Protein AF-A0A3G5T3I7-F1 (afdb_monomer_lite)

pLDDT: mean 85.07, std 11.43, range [43.66, 98.56]

Secondary structure (DSSP, 8-state):
-HHHHHHHHHHHHHHHHHHHHHHHHHHHHHHH-SS-S-S-----SS-S-SSHHHHHHHHHHHHHHHHSSS---HHHHHHHHHHHGGGTT-HHHHHHHHHHS-HHHHHTHHHHHHHHT-TTHHHHHHHHHHHHHHHHT--TTS-SS--HHHHTHHHHHHHHS--SSHHHHHHHHHTTSSS---HHHHHHHHIIIIIHHHHSTTGGG---B-S--SSSSS-SBHHHHHHHHHHT-HHHHHIIIIIT-SS-HHHHHHHHHTTTTTSTTHHHHHHHHHHHHHHHTTTTSSS---SHHHHHHHHHHHHHHTT-SS--GGGHHHHHHHHHHTHHHHHHHT--SS-TTPPPBSSPPTTPPPPTT---SSB--HHHHHHHHHHHTTSTTTTHHHHHHHHHHHHHHHHHHHHHHHHHHHTT-S---HHHHHHHHHHHHHHHHHHHHHHHHGGG--HHHHHHHHHHHHHHHHHSS--THHHHHHHHHHHTTTS-TTHHHHHHHH-S-HHHHTTSHHHHHHHHHHHHHHHHHHHTT---SSPPPTTTTTS-HHHHHH-HHHHHHHHHHHHHHHHHT-S--TT--SPPHHHHHHHHHHHHHHIIIIIHHHHHTT-----

Foldseek 3Di:
DVVVVVVVVVVVVCVQCVFQVLQVLLLVDLQCFPPRPDPDDDDDPPHPDSHLVRLLVLLLVLLVLVVPPDQQAQVSLVVSCVSQVVCLSRQSSLLSNLLNDDLVVLLCLLVSLLVNPHQCSQVSLLSSLQSNLSNQRDQCPSDPPDGSPVSCVNNLVVLLAADPDLQSLQSSLSSLQRHRHDLVSLLSNLCSSPVVCCLDPCVVVDDQFNPRDPSNPDHRGSLLSSLSSLLVPLSNLLCNQPVPDPDHNLVVLVSLVVQLPPDPRSLSNLLSNLSNLLSVLQLPDVLGDLPLRSVVSLLSVLQSQLLDLEARPSNLQSLLSSLLNQVLQLLQQLDDPPCLPDAWFQDDDPPDDDQFPDDGSTHHHNLSSLSSLLNNLQDCVSNVSNLVSVLVCQVPRLLRQLVVQQVVQVVPDAGPCSNLRSLLSLLQSLLSNLVSNCVNCPPVDPVVVVLVVLLVVLLVLLVDPDDDLSSLSSSQSSLSNQAALCLQVVLPVPDPDQLVSLVDLNNLSVLSNLLSSVVSCVVSPPDAPDDQDPCLSVDRSSCSRVHSVSSVVSSVSSCVRLVNQCPPDPVGSYHGSNVSSVSSSSSSNVSNPPSNVVSVVPHDRDD

Radius of gyration: 30.38 Å; chains: 1; bounding box: 88×56×86 Å

Structure (mmCIF, N/CA/C/O backbone):
data_AF-A0A3G5T3I7-F1
#
_entry.id   AF-A0A3G5T3I7-F1
#
loop_
_atom_site.group_PDB
_atom_site.id
_atom_site.type_symbol
_atom_site.label_atom_id
_atom_site.label_alt_id
_atom_site.label_comp_id
_atom_site.label_asym_id
_atom_site.label_entity_id
_atom_site.label_seq_id
_atom_site.pdbx_PDB_ins_code
_atom_site.Cartn_x
_atom_site.Cartn_y
_atom_site.Cartn_z
_atom_site.occupancy
_atom_site.B_iso_or_equiv
_atom_site.auth_seq_id
_atom_site.auth_comp_id
_atom_site.auth_asym_id
_atom_site.auth_atom_id
_atom_site.pdbx_PDB_model_num
ATOM 1 N N . MET A 1 1 ? 58.768 31.675 -4.236 1.00 59.03 1 MET A N 1
ATOM 2 C CA . MET A 1 1 ? 59.111 30.572 -5.154 1.00 59.03 1 MET A CA 1
ATOM 3 C C . MET A 1 1 ? 58.610 29.264 -4.570 1.00 59.03 1 MET A C 1
ATOM 5 O O . MET A 1 1 ? 57.778 28.665 -5.214 1.00 59.03 1 MET A O 1
ATOM 9 N N . GLU A 1 2 ? 58.970 28.911 -3.334 1.00 64.44 2 GLU A N 1
ATOM 10 C CA . GLU A 1 2 ? 58.430 27.728 -2.625 1.00 64.44 2 GLU A CA 1
ATOM 11 C C . GLU A 1 2 ? 56.888 27.743 -2.515 1.00 64.44 2 GLU A C 1
ATOM 13 O O . GLU A 1 2 ? 56.236 26.866 -3.052 1.00 64.44 2 GLU A O 1
ATOM 18 N N . ALA A 1 3 ? 56.291 28.839 -2.029 1.00 62.75 3 ALA A N 1
ATOM 19 C CA . ALA A 1 3 ? 54.828 28.971 -1.937 1.00 62.75 3 ALA A CA 1
ATOM 20 C C . ALA A 1 3 ? 54.059 29.014 -3.280 1.00 62.75 3 ALA A C 1
ATOM 22 O O . ALA A 1 3 ? 52.840 28.935 -3.261 1.00 62.75 3 ALA A O 1
ATOM 23 N N . MET A 1 4 ? 54.730 29.208 -4.425 1.00 64.94 4 MET A N 1
ATOM 24 C CA . MET A 1 4 ? 54.069 29.087 -5.740 1.00 64.94 4 MET A CA 1
ATOM 25 C C . MET A 1 4 ? 54.100 27.634 -6.213 1.00 64.94 4 MET A C 1
ATOM 27 O O . MET A 1 4 ? 53.075 27.143 -6.654 1.00 64.94 4 MET A O 1
ATOM 31 N N . ASN A 1 5 ? 55.217 26.930 -6.000 1.00 76.44 5 ASN A N 1
ATOM 32 C CA . ASN A 1 5 ? 55.296 25.493 -6.263 1.00 76.44 5 ASN A CA 1
ATOM 33 C C . ASN A 1 5 ? 54.301 24.690 -5.410 1.00 76.44 5 ASN A C 1
ATOM 35 O O . ASN A 1 5 ? 53.727 23.736 -5.913 1.00 76.44 5 ASN A O 1
ATOM 39 N N . ASP A 1 6 ? 54.075 25.077 -4.149 1.00 75.88 6 ASP A N 1
ATOM 40 C CA . ASP A 1 6 ? 53.093 24.400 -3.289 1.00 75.88 6 ASP A CA 1
ATOM 41 C C . ASP A 1 6 ? 51.649 24.611 -3.786 1.00 75.88 6 ASP A C 1
ATOM 43 O O . ASP A 1 6 ? 50.827 23.709 -3.674 1.00 75.88 6 ASP A O 1
ATOM 47 N N . ILE A 1 7 ? 51.334 25.786 -4.351 1.00 77.00 7 ILE A N 1
ATOM 48 C CA . ILE A 1 7 ? 50.014 26.073 -4.942 1.00 77.00 7 ILE A CA 1
ATOM 49 C C . ILE A 1 7 ? 49.835 25.300 -6.249 1.00 77.00 7 ILE A C 1
ATOM 51 O O . ILE A 1 7 ? 48.773 24.722 -6.449 1.00 77.00 7 ILE A O 1
ATOM 55 N N . ASP A 1 8 ? 50.861 25.258 -7.100 1.00 82.19 8 ASP A N 1
ATOM 56 C CA . ASP A 1 8 ? 50.825 24.494 -8.350 1.00 82.19 8 ASP A CA 1
ATOM 57 C C . ASP A 1 8 ? 50.661 22.992 -8.059 1.00 82.19 8 ASP A C 1
ATOM 59 O O . ASP A 1 8 ? 49.841 22.333 -8.683 1.00 82.19 8 ASP A O 1
ATOM 63 N N . GLN A 1 9 ? 51.337 22.468 -7.031 1.00 80.00 9 GLN A N 1
ATOM 64 C CA . GLN A 1 9 ? 51.193 21.073 -6.606 1.00 80.00 9 GLN A CA 1
ATOM 65 C C . GLN A 1 9 ? 49.814 20.770 -5.996 1.00 80.00 9 GLN A C 1
ATOM 67 O O . GLN A 1 9 ? 49.288 19.675 -6.178 1.00 80.00 9 GLN A O 1
ATOM 72 N N . MET A 1 10 ? 49.218 21.718 -5.262 1.00 76.56 10 MET A N 1
ATOM 73 C CA . MET A 1 10 ? 47.838 21.581 -4.781 1.00 76.56 10 MET A CA 1
ATOM 74 C C . MET A 1 10 ? 46.830 21.636 -5.930 1.00 76.56 10 MET A C 1
ATOM 76 O O . MET A 1 10 ? 45.851 20.904 -5.883 1.00 76.56 10 MET A O 1
ATOM 80 N N . ALA A 1 11 ? 47.059 22.480 -6.940 1.00 77.00 11 ALA A N 1
ATOM 81 C CA . ALA A 1 11 ? 46.213 22.553 -8.126 1.00 77.00 11 ALA A CA 1
ATOM 82 C C . ALA A 1 11 ? 46.294 21.256 -8.943 1.00 77.00 11 ALA A C 1
ATOM 84 O O . ALA A 1 11 ? 45.257 20.666 -9.208 1.00 77.00 11 ALA A O 1
ATOM 85 N N . GLU A 1 12 ? 47.505 20.758 -9.217 1.00 83.56 12 GLU A N 1
ATOM 86 C CA . GLU A 1 12 ? 47.719 19.464 -9.885 1.00 83.56 12 GLU A CA 1
ATOM 87 C C . GLU A 1 12 ? 47.051 18.317 -9.114 1.00 83.56 12 GLU A C 1
ATOM 89 O O . GLU A 1 12 ? 46.364 17.496 -9.706 1.00 83.56 12 GLU A O 1
ATOM 94 N N . TRP A 1 13 ? 47.172 18.290 -7.782 1.00 84.62 13 TRP A N 1
ATOM 95 C CA . TRP A 1 13 ? 46.504 17.267 -6.976 1.00 84.62 13 TRP A CA 1
ATOM 96 C C . TRP A 1 13 ? 44.974 17.381 -7.007 1.00 84.62 13 TRP A C 1
ATOM 98 O O . TRP A 1 13 ? 44.294 16.361 -7.027 1.00 84.62 13 TRP A O 1
ATOM 108 N N . VAL A 1 14 ? 44.413 18.596 -6.980 1.00 81.56 14 VAL A N 1
ATOM 109 C CA . VAL A 1 14 ? 42.958 18.784 -7.095 1.00 81.56 14 VAL A CA 1
ATOM 110 C C . VAL A 1 14 ? 42.477 18.316 -8.465 1.00 81.56 14 VAL A C 1
ATOM 112 O O . VAL A 1 14 ? 41.505 17.567 -8.518 1.00 81.56 14 VAL A O 1
ATOM 115 N N . ASP A 1 15 ? 43.173 18.697 -9.535 1.00 79.75 15 ASP A N 1
ATOM 116 C CA . ASP A 1 15 ? 42.844 18.290 -10.902 1.00 79.75 15 ASP A CA 1
ATOM 117 C C . ASP A 1 15 ? 42.917 16.756 -11.056 1.00 79.75 15 ASP A C 1
ATOM 119 O O . ASP A 1 15 ? 42.009 16.157 -11.629 1.00 79.75 15 ASP A O 1
ATOM 123 N N . ASP A 1 16 ? 43.915 16.105 -10.444 1.00 81.69 16 ASP A N 1
ATOM 124 C CA . ASP A 1 16 ? 44.076 14.642 -10.433 1.00 81.69 16 ASP A CA 1
ATOM 125 C C . ASP A 1 16 ? 42.993 13.901 -9.621 1.00 81.69 16 ASP A C 1
ATOM 127 O O . ASP A 1 16 ? 42.828 12.691 -9.768 1.00 81.69 16 ASP A O 1
ATOM 131 N N . GLN A 1 17 ? 42.296 14.566 -8.692 1.00 82.62 17 GLN A N 1
ATOM 132 C CA . GLN A 1 17 ? 41.271 13.931 -7.845 1.00 82.62 17 GLN A CA 1
ATOM 133 C C . GLN A 1 17 ? 39.840 14.275 -8.258 1.00 82.62 17 GLN A C 1
ATOM 135 O O . GLN A 1 17 ? 38.915 13.556 -7.877 1.00 82.62 17 GLN A O 1
ATOM 140 N N . LEU A 1 18 ? 39.643 15.362 -9.005 1.00 83.50 18 LEU A N 1
ATOM 141 C CA . LEU A 1 18 ? 38.320 15.892 -9.319 1.00 83.50 18 LEU A CA 1
ATOM 142 C C . LEU A 1 18 ? 37.478 14.898 -10.129 1.00 83.50 18 LEU A C 1
ATOM 144 O O . LEU A 1 18 ? 36.363 14.600 -9.710 1.00 83.50 18 LEU A O 1
ATOM 148 N N . GLY A 1 19 ? 38.036 14.309 -11.192 1.00 81.50 19 GLY A N 1
ATOM 149 C CA . GLY A 1 19 ? 37.326 13.324 -12.023 1.00 81.50 19 GLY A CA 1
ATOM 150 C C . GLY A 1 19 ? 36.840 12.115 -11.218 1.00 81.50 19 GLY A C 1
ATOM 151 O O . GLY A 1 19 ? 35.658 11.783 -11.229 1.00 81.50 19 GLY A O 1
ATOM 152 N N . GLY A 1 20 ? 37.713 11.524 -10.399 1.00 82.06 20 GLY A N 1
ATOM 153 C CA . GLY A 1 20 ? 37.328 10.404 -9.541 1.00 82.06 20 GLY A CA 1
ATOM 154 C C . GLY A 1 20 ? 36.290 10.775 -8.471 1.00 82.06 20 GLY A C 1
ATOM 155 O O . GLY A 1 20 ? 35.505 9.921 -8.050 1.00 82.06 20 GLY A O 1
ATOM 156 N N . LEU A 1 21 ? 36.272 12.018 -7.977 1.00 83.62 21 LEU A N 1
ATOM 157 C CA . LEU A 1 21 ? 35.234 12.487 -7.047 1.00 83.62 21 LEU A CA 1
ATOM 158 C C . LEU A 1 21 ? 33.886 12.686 -7.750 1.00 83.62 21 LEU A C 1
ATOM 160 O O . LEU A 1 21 ? 32.852 12.387 -7.152 1.00 83.62 21 LEU A O 1
ATOM 164 N N . GLU A 1 22 ? 33.893 13.147 -8.999 1.00 83.38 22 GLU A N 1
ATOM 165 C CA . GLU A 1 22 ? 32.691 13.261 -9.829 1.00 83.38 22 GLU A CA 1
ATOM 166 C C . GLU A 1 22 ? 32.096 11.886 -10.138 1.00 83.38 22 GLU A C 1
ATOM 168 O O . GLU A 1 22 ? 30.913 11.686 -9.876 1.00 83.38 22 GLU A O 1
ATOM 173 N N . VAL A 1 23 ? 32.913 10.903 -10.535 1.00 83.12 23 VAL A N 1
ATOM 174 C CA . VAL A 1 23 ? 32.458 9.513 -10.743 1.00 83.12 23 VAL A CA 1
ATOM 175 C C . VAL A 1 23 ? 31.811 8.949 -9.475 1.00 83.12 23 VAL A C 1
ATOM 177 O O . VAL A 1 23 ? 30.707 8.412 -9.523 1.00 83.12 23 VAL A O 1
ATOM 180 N N . ARG A 1 24 ? 32.440 9.124 -8.303 1.00 85.00 24 ARG A N 1
ATOM 181 C CA . ARG A 1 24 ? 31.858 8.679 -7.020 1.00 85.00 24 ARG A CA 1
ATOM 182 C C . ARG A 1 24 ? 30.532 9.357 -6.725 1.00 85.00 24 ARG A C 1
ATOM 184 O O . ARG A 1 24 ? 29.600 8.712 -6.256 1.00 85.00 24 ARG A O 1
ATOM 191 N N . ARG A 1 25 ? 30.451 10.664 -6.964 1.00 84.19 25 ARG A N 1
ATOM 192 C CA . ARG A 1 25 ? 29.216 11.415 -6.772 1.00 84.19 25 ARG A CA 1
ATOM 193 C C . ARG A 1 25 ? 28.121 10.905 -7.709 1.00 84.19 25 ARG A C 1
ATOM 195 O O . ARG A 1 25 ? 27.001 10.725 -7.247 1.00 84.19 25 ARG A O 1
ATOM 202 N N . ASN A 1 26 ? 28.432 10.653 -8.976 1.00 81.25 26 ASN A N 1
ATOM 203 C CA . ASN A 1 26 ? 27.467 10.163 -9.957 1.00 81.25 26 ASN A CA 1
ATOM 204 C C . ASN A 1 26 ? 26.994 8.758 -9.606 1.00 81.25 26 ASN A C 1
ATOM 206 O O . ASN A 1 26 ? 25.792 8.531 -9.525 1.00 81.25 26 ASN A O 1
ATOM 210 N N . MET A 1 27 ? 27.913 7.848 -9.279 1.00 82.12 27 MET A N 1
ATOM 211 C CA . MET A 1 27 ? 27.566 6.521 -8.764 1.00 82.12 27 MET A CA 1
ATOM 212 C C . MET A 1 27 ? 26.713 6.610 -7.497 1.00 82.12 27 MET A C 1
ATOM 214 O O . MET A 1 27 ? 25.758 5.855 -7.354 1.00 82.12 27 MET A O 1
ATOM 218 N N . ALA A 1 28 ? 27.006 7.550 -6.591 1.00 80.88 28 ALA A N 1
ATOM 219 C CA . ALA A 1 28 ? 26.175 7.758 -5.413 1.00 80.88 28 ALA A CA 1
ATOM 220 C C . ALA A 1 28 ? 24.756 8.197 -5.788 1.00 80.88 28 ALA A C 1
ATOM 222 O O . ALA A 1 28 ? 23.807 7.668 -5.223 1.00 80.88 28 ALA A O 1
ATOM 223 N N . VAL A 1 29 ? 24.605 9.123 -6.740 1.00 76.75 29 VAL A N 1
ATOM 224 C CA . VAL A 1 29 ? 23.293 9.554 -7.249 1.00 76.75 29 VAL A CA 1
ATOM 225 C C . VAL A 1 29 ? 22.547 8.379 -7.889 1.00 76.75 29 VAL A C 1
ATOM 227 O O . VAL A 1 29 ? 21.409 8.133 -7.511 1.00 76.75 29 VAL A O 1
ATOM 230 N N . GLY A 1 30 ? 23.199 7.607 -8.764 1.00 74.94 30 GLY A N 1
ATOM 231 C CA . GLY A 1 30 ? 22.596 6.434 -9.411 1.00 74.94 30 GLY A CA 1
ATOM 232 C C . GLY A 1 30 ? 22.157 5.351 -8.421 1.00 74.94 30 GLY A C 1
ATOM 233 O O . GLY A 1 30 ? 21.064 4.818 -8.542 1.00 74.94 30 GLY A O 1
ATOM 234 N N . LEU A 1 31 ? 22.965 5.075 -7.391 1.00 77.56 31 LEU A N 1
ATOM 235 C CA . LEU A 1 31 ? 22.632 4.109 -6.333 1.00 77.56 31 LEU A CA 1
ATOM 236 C C . LEU A 1 31 ? 21.562 4.609 -5.354 1.00 77.56 31 LEU A C 1
ATOM 238 O O . LEU A 1 31 ? 20.963 3.805 -4.644 1.00 77.56 31 LEU A O 1
ATOM 242 N N . THR A 1 32 ? 21.382 5.925 -5.252 1.00 74.12 32 THR A N 1
ATOM 243 C CA . THR A 1 32 ? 20.378 6.535 -4.371 1.00 74.12 32 THR A CA 1
ATOM 244 C C . THR A 1 32 ? 19.011 6.592 -5.055 1.00 74.12 32 THR A C 1
ATOM 246 O O . THR A 1 32 ? 18.002 6.433 -4.370 1.00 74.12 32 THR A O 1
ATOM 249 N N . GLY A 1 33 ? 18.987 6.792 -6.379 1.00 69.69 33 GLY A N 1
ATOM 250 C CA . GLY A 1 33 ? 17.758 6.939 -7.157 1.00 69.69 33 GLY A CA 1
ATOM 251 C C . GLY A 1 33 ? 16.974 8.218 -6.837 1.00 69.69 33 GLY A C 1
ATOM 252 O O . GLY A 1 33 ? 17.448 9.099 -6.107 1.00 69.69 33 GLY A O 1
ATOM 253 N N . ASP A 1 34 ? 15.760 8.307 -7.377 1.00 60.50 34 ASP A N 1
ATOM 254 C CA . ASP A 1 34 ? 14.781 9.368 -7.106 1.00 60.50 34 ASP A CA 1
ATOM 255 C C . ASP A 1 34 ? 14.018 9.123 -5.783 1.00 60.50 34 ASP A C 1
ATOM 257 O O . ASP A 1 34 ? 13.500 10.072 -5.184 1.00 60.50 34 ASP A O 1
ATOM 261 N N . GLN A 1 35 ? 13.997 7.879 -5.278 1.00 55.66 35 GLN A N 1
ATOM 262 C CA . GLN A 1 35 ? 13.396 7.496 -3.989 1.00 55.66 35 GLN A CA 1
ATOM 263 C C . GLN A 1 35 ? 14.419 6.840 -3.032 1.00 55.66 35 GLN A C 1
ATOM 265 O O . GLN A 1 35 ? 14.480 5.614 -2.912 1.00 55.66 35 GLN A O 1
ATOM 270 N N . PRO A 1 36 ? 15.229 7.632 -2.300 1.00 57.34 36 PRO A N 1
ATOM 271 C CA . PRO A 1 36 ? 16.220 7.096 -1.371 1.00 57.34 36 PRO A CA 1
ATOM 272 C C . PRO A 1 36 ? 15.594 6.322 -0.208 1.00 57.34 36 PRO A C 1
ATOM 274 O O . PRO A 1 36 ? 15.086 6.912 0.743 1.00 57.34 36 PRO A O 1
ATOM 277 N N . THR A 1 37 ? 15.755 5.000 -0.204 1.00 51.56 37 THR A N 1
ATOM 278 C CA . THR A 1 37 ? 15.474 4.156 0.975 1.00 51.56 37 THR A CA 1
ATOM 279 C C . THR A 1 37 ? 16.599 4.216 2.015 1.00 51.56 37 THR A C 1
ATOM 281 O O . THR A 1 37 ? 16.432 3.797 3.161 1.00 51.56 37 THR A O 1
ATOM 284 N N . THR A 1 38 ? 17.768 4.760 1.650 1.00 57.50 38 THR A N 1
ATOM 285 C CA . THR A 1 38 ? 18.916 4.914 2.553 1.00 57.50 38 THR A CA 1
ATOM 286 C C . THR A 1 38 ? 19.643 6.240 2.328 1.00 57.50 38 THR A C 1
ATOM 288 O O . THR A 1 38 ? 19.640 6.804 1.239 1.00 57.50 38 THR A O 1
ATOM 291 N N . THR A 1 39 ? 20.326 6.724 3.367 1.00 60.66 39 THR A N 1
ATOM 292 C CA . THR A 1 39 ? 21.197 7.912 3.290 1.00 60.66 39 THR A CA 1
ATOM 293 C C . THR A 1 39 ? 22.678 7.564 3.092 1.00 60.66 39 THR A C 1
ATOM 295 O O . THR A 1 39 ? 23.518 8.463 3.048 1.00 60.66 39 THR A O 1
ATOM 298 N N . MET A 1 40 ? 23.026 6.272 3.003 1.00 72.62 40 MET A N 1
ATOM 299 C CA . MET A 1 40 ? 24.408 5.793 2.905 1.00 72.62 40 MET A CA 1
ATOM 300 C C . MET A 1 40 ? 24.538 4.712 1.833 1.00 72.62 40 MET A C 1
ATOM 302 O O . MET A 1 40 ? 24.172 3.561 2.052 1.00 72.62 40 MET A O 1
ATOM 306 N N . VAL A 1 41 ? 25.149 5.077 0.709 1.00 77.44 41 VAL A N 1
ATOM 307 C CA . VAL A 1 41 ? 25.489 4.162 -0.386 1.00 77.44 41 VAL A CA 1
ATOM 308 C C . VAL A 1 41 ? 26.918 3.643 -0.235 1.00 77.44 41 VAL A C 1
ATOM 310 O O . VAL A 1 41 ? 27.822 4.374 0.179 1.00 77.44 41 VAL A O 1
ATOM 313 N N . GLN A 1 42 ? 27.131 2.366 -0.554 1.00 78.75 42 GLN A N 1
ATOM 314 C CA . GLN A 1 42 ? 28.468 1.776 -0.611 1.00 78.75 42 GLN A CA 1
ATOM 315 C C . GLN A 1 42 ? 28.964 1.806 -2.052 1.00 78.75 42 GLN A C 1
ATOM 317 O O . GLN A 1 42 ? 28.315 1.264 -2.939 1.00 78.75 42 GLN A O 1
ATOM 322 N N . ILE A 1 43 ? 30.119 2.430 -2.265 1.00 80.69 43 ILE A N 1
ATOM 323 C CA . ILE A 1 43 ? 30.816 2.428 -3.550 1.00 80.69 43 ILE A CA 1
ATOM 324 C C . ILE A 1 43 ? 32.082 1.592 -3.383 1.00 80.69 43 ILE A C 1
ATOM 326 O O . ILE A 1 43 ? 32.813 1.759 -2.402 1.00 80.69 43 ILE A O 1
ATOM 330 N N . GLU A 1 44 ? 32.324 0.672 -4.315 1.00 80.12 44 GLU A N 1
ATOM 331 C CA . GLU A 1 44 ? 33.559 -0.106 -4.338 1.00 80.12 44 GLU A CA 1
ATOM 332 C C . GLU A 1 44 ? 34.758 0.791 -4.671 1.00 80.12 44 GLU A C 1
ATOM 334 O O . GLU A 1 44 ? 34.699 1.642 -5.557 1.00 80.12 44 GLU A O 1
ATOM 339 N N . GLU A 1 45 ? 35.853 0.607 -3.932 1.00 80.00 45 GLU A N 1
ATOM 340 C CA . GLU A 1 45 ? 37.057 1.430 -4.048 1.00 80.00 45 GLU A CA 1
ATOM 341 C C . GLU A 1 45 ? 38.263 0.589 -4.505 1.00 80.00 45 GLU A C 1
ATOM 343 O O . GLU A 1 45 ? 38.525 -0.468 -3.914 1.00 80.00 45 GLU A O 1
ATOM 348 N N . PRO A 1 46 ? 39.067 1.077 -5.473 1.00 81.19 46 PRO A N 1
ATOM 349 C CA . PRO A 1 46 ? 38.881 2.325 -6.229 1.00 81.19 46 PRO A CA 1
ATOM 350 C C . PRO A 1 46 ? 37.717 2.235 -7.238 1.00 81.19 46 PRO A C 1
ATOM 352 O O . PRO A 1 46 ? 37.386 1.123 -7.654 1.00 81.19 46 PRO A O 1
ATOM 355 N N . PRO A 1 47 ? 37.119 3.371 -7.658 1.00 81.44 47 PRO A N 1
ATOM 356 C CA . PRO A 1 47 ? 36.131 3.368 -8.728 1.00 81.44 47 PRO A CA 1
ATOM 357 C C . PRO A 1 47 ? 36.747 2.797 -10.016 1.00 81.44 47 PRO A C 1
ATOM 359 O O . PRO A 1 47 ? 37.960 2.902 -10.217 1.00 81.44 47 PRO A O 1
ATOM 362 N N . PRO A 1 48 ? 35.928 2.201 -10.896 1.00 86.06 48 PRO A N 1
ATOM 363 C CA . PRO A 1 48 ? 36.416 1.519 -12.093 1.00 86.06 48 PRO A CA 1
ATOM 364 C C . PRO A 1 48 ? 37.004 2.459 -13.157 1.00 86.06 48 PRO A C 1
ATOM 366 O O . PRO A 1 48 ? 37.735 1.983 -14.021 1.00 86.06 48 PRO A O 1
ATOM 369 N N . PHE A 1 49 ? 36.708 3.761 -13.082 1.00 89.62 49 PHE A N 1
ATOM 370 C CA . PHE A 1 49 ? 37.137 4.781 -14.042 1.00 89.62 49 PHE A CA 1
ATOM 371 C C . PHE A 1 49 ? 37.729 5.992 -13.320 1.00 89.62 49 PHE A C 1
ATOM 373 O O . PHE A 1 49 ? 37.280 6.349 -12.222 1.00 89.62 49 PHE A O 1
ATOM 380 N N . ASP A 1 50 ? 38.705 6.640 -13.955 1.00 86.81 50 ASP A N 1
ATOM 381 C CA . ASP A 1 50 ? 39.375 7.821 -13.405 1.00 86.81 50 ASP A CA 1
ATOM 382 C C . ASP A 1 50 ? 38.595 9.121 -13.701 1.00 86.81 50 ASP A C 1
ATOM 384 O O . ASP A 1 50 ? 38.778 10.123 -12.999 1.00 86.81 50 ASP A O 1
ATOM 388 N N . SER A 1 51 ? 37.694 9.117 -14.697 1.00 87.31 51 SER A N 1
ATOM 389 C CA . SER A 1 51 ? 36.824 10.256 -15.030 1.00 87.31 51 SER A CA 1
ATOM 390 C C . SER A 1 51 ? 35.460 9.849 -15.626 1.00 87.31 51 SER A C 1
ATOM 392 O O . SER A 1 51 ? 35.312 8.724 -16.115 1.00 87.31 51 SER A O 1
ATOM 394 N N . PRO A 1 52 ? 34.464 10.761 -15.622 1.00 86.88 52 PRO A N 1
ATOM 395 C CA . PRO A 1 52 ? 33.175 10.553 -16.288 1.00 86.88 52 PRO A CA 1
ATOM 396 C C . PRO A 1 52 ? 33.294 10.254 -17.789 1.00 86.88 52 PRO A C 1
ATOM 398 O O . PRO A 1 52 ? 32.599 9.381 -18.293 1.00 86.88 52 PRO A O 1
ATOM 401 N N . GLU A 1 53 ? 34.209 10.913 -18.504 1.00 87.88 53 GLU A N 1
ATOM 402 C CA . GLU A 1 53 ? 34.390 10.716 -19.951 1.00 87.88 53 GLU A CA 1
ATOM 403 C C . GLU A 1 53 ? 34.922 9.320 -20.288 1.00 87.88 53 GLU A C 1
ATOM 405 O O . GLU A 1 53 ? 34.575 8.756 -21.324 1.00 87.88 53 GLU A O 1
ATOM 410 N N . GLU A 1 54 ? 35.776 8.756 -19.428 1.00 91.25 54 GLU A N 1
ATOM 411 C CA . GLU A 1 54 ? 36.263 7.384 -19.590 1.00 91.25 54 GLU A CA 1
ATOM 412 C C . GLU A 1 54 ? 35.124 6.375 -19.391 1.00 91.25 54 GLU A C 1
ATOM 414 O O . GLU A 1 54 ? 34.982 5.438 -20.178 1.00 91.25 54 GLU A O 1
ATOM 419 N N . ALA A 1 55 ? 34.280 6.606 -18.382 1.00 91.38 55 ALA A N 1
ATOM 420 C CA . ALA A 1 55 ? 33.091 5.803 -18.124 1.00 91.38 55 ALA A CA 1
ATOM 421 C C . ALA A 1 55 ? 32.079 5.893 -19.284 1.00 91.38 55 ALA A C 1
ATOM 423 O O . ALA A 1 55 ? 31.617 4.866 -19.782 1.00 91.38 55 ALA A O 1
ATOM 424 N N . GLU A 1 56 ? 31.789 7.101 -19.774 1.00 91.81 56 GLU A N 1
ATOM 425 C CA . GLU A 1 56 ? 30.914 7.327 -20.930 1.00 91.81 56 GLU A CA 1
ATOM 426 C C . GLU A 1 56 ? 31.444 6.613 -22.179 1.00 91.81 56 GLU A C 1
ATOM 428 O O . GLU A 1 56 ? 30.708 5.877 -22.839 1.00 91.81 56 GLU A O 1
ATOM 433 N N . GLN A 1 57 ? 32.734 6.778 -22.489 1.00 94.25 57 GLN A N 1
ATOM 434 C CA . GLN A 1 57 ? 33.367 6.128 -23.636 1.00 94.25 57 GLN A CA 1
ATOM 435 C C . GLN A 1 57 ? 33.277 4.601 -23.537 1.00 94.25 57 GLN A C 1
ATOM 437 O O . GLN A 1 57 ? 32.994 3.946 -24.541 1.00 94.25 57 GLN A O 1
ATOM 442 N N . HIS A 1 58 ? 33.458 4.036 -22.341 1.00 95.75 58 HIS A N 1
ATOM 443 C CA . HIS A 1 58 ? 33.259 2.607 -22.116 1.00 95.75 58 HIS A CA 1
ATOM 444 C C . HIS A 1 58 ? 31.814 2.176 -22.419 1.00 95.75 58 HIS A C 1
ATOM 446 O O . HIS A 1 58 ? 31.597 1.176 -23.101 1.00 95.75 58 HIS A O 1
ATOM 452 N N . GLY A 1 59 ? 30.824 2.970 -22.003 1.00 95.44 59 GLY A N 1
ATOM 453 C CA . GLY A 1 59 ? 29.418 2.761 -22.353 1.00 95.44 59 GLY A CA 1
ATOM 454 C C . GLY A 1 59 ? 29.166 2.738 -23.862 1.00 95.44 59 GLY A C 1
ATOM 455 O O . GLY A 1 59 ? 28.518 1.824 -24.374 1.00 95.44 59 GLY A O 1
ATOM 456 N N . ARG A 1 60 ? 29.737 3.699 -24.598 1.00 95.69 60 ARG A N 1
ATOM 457 C CA . ARG A 1 60 ? 29.642 3.751 -26.069 1.00 95.69 60 ARG A CA 1
ATOM 458 C C . ARG A 1 60 ? 30.263 2.519 -26.726 1.00 95.69 60 ARG A C 1
ATOM 460 O O . ARG A 1 60 ? 29.715 1.977 -27.681 1.00 95.69 60 ARG A O 1
ATOM 467 N N . GLU A 1 61 ? 31.389 2.040 -26.205 1.00 95.62 61 GLU A N 1
ATOM 468 C CA . GLU A 1 61 ? 32.038 0.822 -26.700 1.00 95.62 61 GLU A CA 1
ATOM 469 C C . GLU A 1 61 ? 31.167 -0.423 -26.488 1.00 95.62 61 GLU A C 1
ATOM 471 O O . GLU A 1 61 ? 31.098 -1.270 -27.379 1.00 95.62 61 GLU A O 1
ATOM 476 N N . LEU A 1 62 ? 30.458 -0.526 -25.358 1.00 95.06 62 LEU A N 1
ATOM 477 C CA . LEU A 1 62 ? 29.491 -1.603 -25.111 1.00 95.06 62 LEU A CA 1
ATOM 478 C C . LEU A 1 62 ? 28.316 -1.554 -26.105 1.00 95.06 62 LEU A C 1
ATOM 480 O O . LEU A 1 62 ? 27.916 -2.587 -26.640 1.00 95.06 62 LEU A O 1
ATOM 484 N N . ALA A 1 63 ? 27.796 -0.363 -26.408 1.00 94.25 63 ALA A N 1
ATOM 485 C CA . ALA A 1 63 ? 26.730 -0.190 -27.397 1.00 94.25 63 ALA A CA 1
ATOM 486 C C . ALA A 1 63 ? 27.191 -0.568 -28.813 1.00 94.25 63 ALA A C 1
ATOM 488 O O . ALA A 1 63 ? 26.502 -1.302 -29.520 1.00 94.25 63 ALA A O 1
ATOM 489 N N . GLN A 1 64 ? 28.403 -0.169 -29.204 1.00 92.44 64 GLN A N 1
ATOM 490 C CA . GLN A 1 64 ? 28.983 -0.551 -30.495 1.00 92.44 64 GLN A CA 1
ATOM 491 C C . GLN A 1 64 ? 29.145 -2.069 -30.628 1.00 92.44 64 GLN A C 1
ATOM 493 O O . GLN A 1 64 ? 28.905 -2.613 -31.704 1.00 92.44 64 GLN A O 1
ATOM 498 N N . GLN A 1 65 ? 29.486 -2.781 -29.546 1.00 88.62 65 GLN A N 1
ATOM 499 C CA . GLN A 1 65 ? 29.521 -4.249 -29.556 1.00 88.62 65 GLN A CA 1
ATOM 500 C C . GLN A 1 65 ? 28.145 -4.867 -29.838 1.00 88.62 65 GLN A C 1
ATOM 502 O O . GLN A 1 65 ? 28.074 -5.933 -30.460 1.00 88.62 65 GLN A O 1
ATOM 507 N N . LEU A 1 66 ? 27.060 -4.223 -29.406 1.00 85.94 66 LEU A N 1
ATOM 508 C CA . LEU A 1 66 ? 25.705 -4.665 -29.720 1.00 85.94 66 LEU A CA 1
ATOM 509 C C . LEU A 1 66 ? 25.354 -4.427 -31.202 1.00 85.94 66 LEU A C 1
ATOM 511 O O . LEU A 1 66 ? 24.679 -5.261 -31.802 1.00 85.94 66 LEU A O 1
ATOM 515 N N . GLU A 1 67 ? 25.843 -3.336 -31.801 1.00 82.00 67 GLU A N 1
ATOM 516 C CA . GLU A 1 67 ? 25.571 -2.963 -33.199 1.00 82.00 67 GLU A CA 1
ATOM 517 C C . GLU A 1 67 ? 26.463 -3.658 -34.249 1.00 82.00 67 GLU A C 1
ATOM 519 O O . GLU A 1 67 ? 26.159 -3.604 -35.444 1.00 82.00 67 GLU A O 1
ATOM 524 N N . GLU A 1 68 ? 27.563 -4.311 -33.851 1.00 80.31 68 GLU A N 1
ATOM 525 C CA . GLU A 1 68 ? 28.486 -4.977 -34.784 1.00 80.31 68 GLU A CA 1
ATOM 526 C C . GLU A 1 68 ? 27.768 -5.989 -35.712 1.00 80.31 68 GLU A C 1
ATOM 528 O O . GLU A 1 68 ? 27.088 -6.904 -35.252 1.00 80.31 68 GLU A O 1
ATOM 533 N N . ASP A 1 69 ? 27.973 -5.838 -37.035 1.00 53.38 69 ASP A N 1
ATOM 534 C CA . ASP A 1 69 ? 27.311 -6.562 -38.140 1.00 53.38 69 ASP A CA 1
ATOM 535 C C . ASP A 1 69 ? 27.148 -8.086 -37.896 1.00 53.38 69 ASP A C 1
ATOM 537 O O . ASP A 1 69 ? 27.998 -8.908 -38.265 1.00 53.38 69 ASP A O 1
ATOM 541 N N . GLY A 1 70 ? 26.003 -8.488 -37.340 1.00 60.16 70 GLY A N 1
ATOM 542 C CA . GLY A 1 70 ? 25.656 -9.878 -37.048 1.00 60.16 70 GLY A CA 1
ATOM 543 C C . GLY A 1 70 ? 24.221 -10.022 -36.538 1.00 60.16 70 GLY A C 1
ATOM 544 O O . GLY A 1 70 ? 23.584 -9.050 -36.152 1.00 60.16 70 GLY A O 1
ATOM 545 N N . ALA A 1 71 ? 23.675 -11.241 -36.564 1.00 67.75 71 ALA A N 1
ATOM 546 C CA . ALA A 1 71 ? 22.463 -11.524 -35.797 1.00 67.75 71 ALA A CA 1
ATOM 547 C C . ALA A 1 71 ? 22.867 -11.658 -34.325 1.00 67.75 71 ALA A C 1
ATOM 549 O O . ALA A 1 71 ? 23.783 -12.426 -34.035 1.00 67.75 71 ALA A O 1
ATOM 550 N N . ILE A 1 72 ? 22.204 -10.932 -33.424 1.00 76.44 72 ILE A N 1
ATOM 551 C CA . ILE A 1 72 ? 22.463 -11.048 -31.988 1.00 76.44 72 ILE A CA 1
ATOM 552 C C . ILE A 1 72 ? 21.887 -12.389 -31.515 1.00 76.44 72 ILE A C 1
ATOM 554 O O . ILE A 1 72 ? 20.670 -12.591 -31.510 1.00 76.44 72 ILE A O 1
ATOM 558 N N . ASP A 1 73 ? 22.767 -13.329 -31.183 1.00 85.94 73 ASP A N 1
ATOM 559 C CA . ASP A 1 73 ? 22.418 -14.625 -30.608 1.00 85.94 73 ASP A CA 1
ATOM 560 C C . ASP A 1 73 ? 22.648 -14.640 -29.089 1.00 85.94 73 ASP A C 1
ATOM 562 O O . ASP A 1 73 ? 23.099 -13.658 -28.496 1.00 85.94 73 ASP A O 1
ATOM 566 N N . ALA A 1 74 ? 22.268 -15.746 -28.444 1.00 87.62 74 ALA A N 1
ATOM 567 C CA . ALA A 1 74 ? 22.398 -15.911 -27.000 1.00 87.62 74 ALA A CA 1
ATOM 568 C C . ALA A 1 74 ? 23.842 -15.694 -26.507 1.00 87.62 74 ALA A C 1
ATOM 570 O O . ALA A 1 74 ? 24.052 -14.925 -25.576 1.00 87.62 74 ALA A O 1
ATOM 571 N N . ASP A 1 75 ? 24.834 -16.291 -27.180 1.00 89.31 75 ASP A N 1
ATOM 572 C CA . ASP A 1 75 ? 26.248 -16.195 -26.789 1.00 89.31 75 ASP A CA 1
ATOM 573 C C . ASP A 1 75 ? 26.766 -14.746 -26.842 1.00 89.31 75 ASP A C 1
ATOM 575 O O . ASP A 1 75 ? 27.655 -14.373 -26.069 1.00 89.31 75 ASP A O 1
ATOM 579 N N . ARG A 1 76 ? 26.242 -13.924 -27.765 1.00 87.12 76 ARG A N 1
ATOM 580 C CA . ARG A 1 76 ? 26.600 -12.504 -27.862 1.00 87.12 76 ARG A CA 1
ATOM 581 C C . ARG A 1 76 ? 25.996 -11.678 -26.732 1.00 87.12 76 ARG A C 1
ATOM 583 O O . ARG A 1 76 ? 26.701 -10.821 -26.205 1.00 87.12 76 ARG A O 1
ATOM 590 N N . PHE A 1 77 ? 24.745 -11.938 -26.348 1.00 89.94 77 PHE A N 1
ATOM 591 C CA . PHE A 1 77 ? 24.163 -11.299 -25.165 1.00 89.94 77 PHE A CA 1
ATOM 592 C C . PHE A 1 77 ? 24.906 -11.715 -23.896 1.00 89.94 77 PHE A C 1
ATOM 594 O O . PHE A 1 77 ? 25.278 -10.842 -23.125 1.00 89.94 77 PHE A O 1
ATOM 601 N N . ASP A 1 78 ? 25.221 -12.998 -23.717 1.00 91.50 78 ASP A N 1
ATOM 602 C CA . ASP A 1 78 ? 25.960 -13.462 -22.538 1.00 91.50 78 ASP A CA 1
ATOM 603 C C . ASP A 1 78 ? 27.303 -12.725 -22.372 1.00 91.50 78 ASP A C 1
ATOM 605 O O . ASP A 1 78 ? 27.639 -12.287 -21.274 1.00 91.50 78 ASP A O 1
ATOM 609 N N . GLN A 1 79 ? 28.044 -12.532 -23.471 1.00 91.12 79 GLN A N 1
ATOM 610 C CA . GLN A 1 79 ? 29.304 -11.777 -23.469 1.00 91.12 79 GLN A CA 1
ATOM 611 C C . GLN A 1 79 ? 29.099 -10.294 -23.155 1.00 91.12 79 GLN A C 1
ATOM 613 O O . GLN A 1 79 ? 29.819 -9.748 -22.325 1.00 91.12 79 GLN A O 1
ATOM 618 N N . LEU A 1 80 ? 28.121 -9.644 -23.796 1.00 92.25 80 LEU A N 1
ATOM 619 C CA . LEU A 1 80 ? 27.828 -8.235 -23.535 1.00 92.25 80 LEU A CA 1
ATOM 620 C C . LEU A 1 80 ? 27.438 -8.018 -22.070 1.00 92.25 80 LEU A C 1
ATOM 622 O O . LEU A 1 80 ? 27.890 -7.062 -21.450 1.00 92.25 80 LEU A O 1
ATOM 626 N N . MET A 1 81 ? 26.616 -8.906 -21.511 1.00 93.56 81 MET A N 1
ATOM 627 C CA . MET A 1 81 ? 26.071 -8.737 -20.166 1.00 93.56 81 MET A CA 1
ATOM 628 C C . MET A 1 81 ? 27.079 -9.067 -19.057 1.00 93.56 81 MET A C 1
ATOM 630 O O . MET A 1 81 ? 26.930 -8.548 -17.950 1.00 93.56 81 MET A O 1
ATOM 634 N N . GLU A 1 82 ? 28.132 -9.847 -19.341 1.00 93.50 82 GLU A N 1
ATOM 635 C CA . GLU A 1 82 ? 29.283 -10.005 -18.435 1.00 93.50 82 GLU A CA 1
ATOM 636 C C . GLU A 1 82 ? 29.997 -8.662 -18.205 1.00 93.50 82 GLU A C 1
ATOM 638 O O . GLU A 1 82 ? 30.342 -8.341 -17.065 1.00 93.50 82 GLU A O 1
ATOM 643 N N . ASP A 1 83 ? 30.134 -7.855 -19.261 1.00 92.50 83 ASP A N 1
ATOM 644 C CA . ASP A 1 83 ? 30.779 -6.542 -19.199 1.00 92.50 83 ASP A CA 1
ATOM 645 C C . ASP A 1 83 ? 29.797 -5.414 -18.824 1.00 92.50 83 ASP A C 1
ATOM 647 O O . ASP A 1 83 ? 30.185 -4.468 -18.148 1.00 92.50 83 ASP A O 1
ATOM 651 N N . PHE A 1 84 ? 28.517 -5.505 -19.198 1.00 93.62 84 PHE A N 1
ATOM 652 C CA . PHE A 1 84 ? 27.493 -4.488 -18.913 1.00 93.62 84 PHE A CA 1
ATOM 653 C C . PHE A 1 84 ? 26.971 -4.551 -17.468 1.00 93.62 84 PHE A C 1
ATOM 655 O O . PHE A 1 84 ? 26.809 -3.519 -16.812 1.00 93.62 84 PHE A O 1
ATOM 662 N N . GLY A 1 85 ? 26.725 -5.759 -16.949 1.00 92.88 85 GLY A N 1
ATOM 663 C CA . GLY A 1 85 ? 26.087 -5.995 -15.649 1.00 92.88 85 GLY A CA 1
ATOM 664 C C . GLY A 1 85 ? 26.727 -5.262 -14.457 1.00 92.88 85 GLY A C 1
ATOM 665 O O . GLY A 1 85 ? 25.993 -4.682 -13.655 1.00 92.88 85 GLY A O 1
ATOM 666 N N . PRO A 1 86 ? 28.068 -5.218 -14.323 1.00 93.25 86 PRO A N 1
ATOM 667 C CA . PRO A 1 86 ? 28.735 -4.486 -13.243 1.00 93.25 86 PRO A CA 1
ATOM 668 C C . PRO A 1 86 ? 28.487 -2.969 -13.240 1.00 93.25 86 PRO A C 1
ATOM 670 O O . PRO A 1 86 ? 28.725 -2.318 -12.221 1.00 93.25 86 PRO A O 1
ATOM 673 N N . TYR A 1 87 ? 28.022 -2.396 -14.355 1.00 93.56 87 TYR A N 1
ATOM 674 C CA . TYR A 1 87 ? 27.915 -0.949 -14.549 1.00 93.56 87 TYR A CA 1
ATOM 675 C C . TYR A 1 87 ? 26.478 -0.433 -14.674 1.00 93.56 87 TYR A C 1
ATOM 677 O O . TYR A 1 87 ? 26.304 0.760 -14.905 1.00 93.56 87 TYR A O 1
ATOM 685 N N . VAL A 1 88 ? 25.452 -1.266 -14.462 1.00 92.44 88 VAL A N 1
ATOM 686 C CA . VAL A 1 88 ? 24.035 -0.861 -14.620 1.00 92.44 88 VAL A CA 1
ATOM 687 C C . VAL A 1 88 ? 23.619 0.331 -13.755 1.00 92.44 88 VAL A C 1
ATOM 689 O O . VAL A 1 88 ? 22.726 1.071 -14.140 1.00 92.44 88 VAL A O 1
ATOM 692 N N . ASN A 1 89 ? 24.299 0.547 -12.623 1.00 88.44 89 ASN A N 1
ATOM 693 C CA . ASN A 1 89 ? 24.068 1.673 -11.708 1.00 88.44 89 ASN A CA 1
ATOM 694 C C . ASN A 1 89 ? 25.107 2.802 -11.865 1.00 88.44 89 ASN A C 1
ATOM 696 O O . ASN A 1 89 ? 25.182 3.695 -11.020 1.00 88.44 89 ASN A O 1
ATOM 700 N N . ASN A 1 90 ? 25.961 2.752 -12.895 1.00 89.75 90 ASN A N 1
ATOM 701 C CA . ASN A 1 90 ? 26.913 3.813 -13.211 1.00 89.75 90 ASN A CA 1
ATOM 702 C C . ASN A 1 90 ? 26.290 4.761 -14.252 1.00 89.75 90 ASN A C 1
ATOM 704 O O . ASN A 1 90 ? 26.184 4.382 -15.423 1.00 89.75 90 ASN A O 1
ATOM 708 N N . PRO A 1 91 ? 25.907 5.993 -13.869 1.00 88.88 91 PRO A N 1
ATOM 709 C CA . PRO A 1 91 ? 25.179 6.866 -14.779 1.00 88.88 91 PRO A CA 1
ATOM 710 C C . PRO A 1 91 ? 25.983 7.331 -15.985 1.00 88.88 91 PRO A C 1
ATOM 712 O O . PRO A 1 91 ? 25.403 7.491 -17.053 1.00 88.88 91 PRO A O 1
ATOM 715 N N . ASP A 1 92 ? 27.300 7.487 -15.850 1.00 89.44 92 ASP A N 1
ATOM 716 C CA . ASP A 1 92 ? 28.166 7.901 -16.955 1.00 89.44 92 ASP A CA 1
ATOM 717 C C . ASP A 1 92 ? 28.285 6.783 -18.009 1.00 89.44 92 ASP A C 1
ATOM 719 O O . ASP A 1 92 ? 28.079 7.027 -19.198 1.00 89.44 92 ASP A O 1
ATOM 723 N N . VAL A 1 93 ? 28.508 5.529 -17.579 1.00 93.31 93 VAL A N 1
ATOM 724 C CA . VAL A 1 93 ? 28.548 4.367 -18.495 1.00 93.31 93 VAL A CA 1
ATOM 725 C C . VAL A 1 93 ? 27.197 4.168 -19.178 1.00 93.31 93 VAL A C 1
ATOM 727 O O . VAL A 1 93 ? 27.135 4.003 -20.396 1.00 93.31 93 VAL A O 1
ATOM 730 N N . MET A 1 94 ? 26.099 4.197 -18.419 1.00 94.44 94 MET A N 1
ATOM 731 C CA . MET A 1 94 ? 24.769 3.965 -18.984 1.00 94.44 94 MET A CA 1
ATOM 732 C C . MET A 1 94 ? 24.331 5.100 -19.914 1.00 94.44 94 MET A C 1
ATOM 734 O O . MET A 1 94 ? 23.743 4.828 -20.960 1.00 94.44 94 MET A O 1
ATOM 738 N N . ALA A 1 95 ? 24.665 6.356 -19.599 1.00 92.25 95 ALA A N 1
ATOM 739 C CA . ALA A 1 95 ? 24.430 7.469 -20.513 1.00 92.25 95 ALA A CA 1
ATOM 740 C C . ALA A 1 95 ? 25.198 7.273 -21.827 1.00 92.25 95 ALA A C 1
ATOM 742 O O . ALA A 1 95 ? 24.595 7.364 -22.894 1.00 92.25 95 ALA A O 1
ATOM 743 N N . GLY A 1 96 ? 26.488 6.923 -21.765 1.00 93.00 96 GLY A N 1
ATOM 744 C CA . GLY A 1 96 ? 27.289 6.599 -22.949 1.00 93.00 96 GLY A CA 1
ATOM 745 C C . GLY A 1 96 ? 26.679 5.485 -23.802 1.00 93.00 96 GLY A C 1
ATOM 746 O O . GLY A 1 96 ? 26.556 5.636 -25.017 1.00 93.00 96 GLY A O 1
ATOM 747 N N . PHE A 1 97 ? 26.234 4.401 -23.162 1.00 95.94 97 PHE A N 1
ATOM 748 C CA . PHE A 1 97 ? 25.595 3.267 -23.833 1.00 95.94 97 PHE A CA 1
ATOM 749 C C . PHE A 1 97 ? 24.324 3.679 -24.590 1.00 95.94 97 PHE A C 1
ATOM 751 O O . PHE A 1 97 ? 24.225 3.460 -25.796 1.00 95.94 97 PHE A O 1
ATOM 758 N N . TYR A 1 98 ? 23.374 4.338 -23.920 1.00 95.25 98 TYR A N 1
ATOM 759 C CA . TYR A 1 98 ? 22.099 4.724 -24.538 1.00 95.25 98 TYR A CA 1
ATOM 760 C C . TYR A 1 98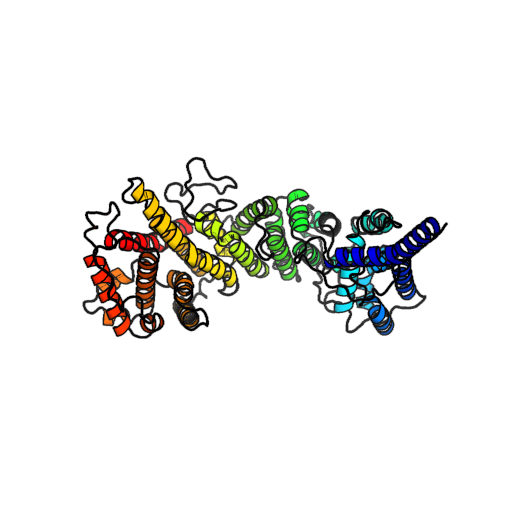 ? 22.184 5.944 -25.463 1.00 95.25 98 TYR A C 1
ATOM 762 O O . TYR A 1 98 ? 21.291 6.137 -26.280 1.00 95.25 98 TYR A O 1
ATOM 770 N N . MET A 1 99 ? 23.235 6.766 -25.365 1.00 92.31 99 MET A N 1
ATOM 771 C CA . MET A 1 99 ? 23.508 7.823 -26.347 1.00 92.31 99 MET A CA 1
ATOM 772 C C . MET A 1 99 ? 24.074 7.278 -27.658 1.00 92.31 99 MET A C 1
ATOM 774 O O . MET A 1 99 ? 23.914 7.910 -28.701 1.00 92.31 99 MET A O 1
ATOM 778 N N . GLU A 1 100 ? 24.819 6.175 -27.595 1.00 95.12 100 GLU A N 1
ATOM 779 C CA . GLU A 1 100 ? 25.381 5.537 -28.784 1.00 95.12 100 GLU A CA 1
ATOM 780 C C . GLU A 1 100 ? 24.348 4.657 -29.489 1.00 95.12 100 GLU A C 1
ATOM 782 O O . GLU A 1 100 ? 24.313 4.639 -30.716 1.00 95.12 100 GLU A O 1
ATOM 787 N N . LEU A 1 101 ? 23.479 3.979 -28.729 1.00 92.81 101 LEU A N 1
ATOM 788 C CA . LEU A 1 101 ? 22.362 3.240 -29.306 1.00 92.81 101 LEU A CA 1
ATOM 789 C C . LEU A 1 101 ? 21.323 4.182 -29.919 1.00 92.81 101 LEU A C 1
ATOM 791 O O . LEU A 1 101 ? 20.833 5.111 -29.277 1.00 92.81 101 LEU A O 1
ATOM 795 N N . ASP A 1 102 ? 20.898 3.877 -31.144 1.00 91.12 102 ASP A N 1
ATOM 796 C CA . ASP A 1 102 ? 19.726 4.522 -31.737 1.00 91.12 102 ASP A CA 1
ATOM 797 C C . ASP A 1 102 ? 18.477 4.281 -30.846 1.00 91.12 102 ASP A C 1
ATOM 799 O O . ASP A 1 102 ? 18.276 3.156 -30.363 1.00 91.12 102 ASP A O 1
ATOM 803 N N . PRO A 1 103 ? 17.616 5.293 -30.599 1.00 93.31 103 PRO A N 1
ATOM 804 C CA . PRO A 1 103 ? 16.444 5.138 -29.732 1.00 93.31 103 PRO A CA 1
ATOM 805 C C . PRO A 1 103 ? 15.521 3.982 -30.141 1.00 93.31 103 PRO A C 1
ATOM 807 O O . PRO A 1 103 ? 14.938 3.327 -29.277 1.00 93.31 103 PRO A O 1
ATOM 810 N N . GLN A 1 104 ? 15.439 3.679 -31.439 1.00 91.44 104 GLN A N 1
ATOM 811 C CA . GLN A 1 104 ? 14.648 2.571 -31.963 1.00 91.44 104 GLN A CA 1
ATOM 812 C C . GLN A 1 104 ? 15.278 1.219 -31.614 1.00 91.44 104 GLN A C 1
ATOM 814 O O . GLN A 1 104 ? 14.561 0.260 -31.343 1.00 91.44 104 GLN A O 1
ATOM 819 N N . VAL A 1 105 ? 16.611 1.125 -31.592 1.00 92.25 105 VAL A N 1
ATOM 820 C CA . VAL A 1 105 ? 17.310 -0.087 -31.134 1.00 92.25 105 VAL A CA 1
ATOM 821 C C . VAL A 1 105 ? 17.111 -0.269 -29.634 1.00 92.25 105 VAL A C 1
ATOM 823 O O . VAL A 1 105 ? 16.817 -1.381 -29.203 1.00 92.25 105 VAL A O 1
ATOM 826 N N . THR A 1 106 ? 17.199 0.821 -28.864 1.00 93.75 106 THR A N 1
ATOM 827 C CA . THR A 1 106 ? 16.931 0.832 -27.416 1.00 93.75 106 THR A CA 1
ATOM 828 C C . THR A 1 106 ? 15.525 0.325 -27.098 1.00 93.75 106 THR A C 1
ATOM 830 O O . THR A 1 106 ? 15.364 -0.535 -26.236 1.00 93.75 106 THR A O 1
ATOM 833 N N . GLU A 1 107 ? 14.512 0.811 -27.821 1.00 93.19 107 GLU A N 1
ATOM 834 C CA . GLU A 1 107 ? 13.141 0.303 -27.721 1.00 93.19 107 GLU A CA 1
ATOM 835 C C . GLU A 1 107 ? 13.090 -1.201 -28.005 1.00 93.19 107 GLU A C 1
ATOM 837 O O . GLU A 1 107 ? 12.513 -1.946 -27.228 1.00 93.19 107 GLU A O 1
ATOM 842 N N . MET A 1 108 ? 13.726 -1.667 -29.081 1.00 91.81 108 MET A N 1
ATOM 843 C CA . MET A 1 108 ? 13.636 -3.058 -29.535 1.00 91.81 108 MET A CA 1
ATOM 844 C C . MET A 1 108 ? 14.459 -4.064 -28.710 1.00 91.81 108 MET A C 1
ATOM 846 O O . MET A 1 108 ? 14.432 -5.259 -29.027 1.00 91.81 108 MET A O 1
ATOM 850 N N . LEU A 1 109 ? 15.193 -3.642 -27.673 1.00 93.25 109 LEU A N 1
ATOM 851 C CA . LEU A 1 109 ? 16.015 -4.539 -26.847 1.00 93.25 109 LEU A CA 1
ATOM 852 C C . LEU A 1 109 ? 15.243 -5.757 -26.300 1.00 93.25 109 LEU A C 1
ATOM 854 O O . LEU A 1 109 ? 15.764 -6.871 -26.431 1.00 93.25 109 LEU A O 1
ATOM 858 N N . PRO A 1 110 ? 14.007 -5.631 -25.774 1.00 93.69 110 PRO A N 1
ATOM 859 C CA . PRO A 1 110 ? 13.246 -6.786 -25.295 1.00 93.69 110 PRO A CA 1
ATOM 860 C C . PRO A 1 110 ? 12.911 -7.770 -26.426 1.00 93.69 110 PRO A C 1
ATOM 862 O O . PRO A 1 110 ? 13.146 -8.975 -26.298 1.00 93.69 110 PRO A O 1
ATOM 865 N N . SER A 1 111 ? 12.459 -7.268 -27.580 1.00 91.31 111 SER A N 1
ATOM 866 C CA . SER A 1 111 ? 12.279 -8.052 -28.808 1.00 91.31 111 SER A CA 1
ATOM 867 C C . SER A 1 111 ? 13.550 -8.802 -29.228 1.00 91.31 111 SER A C 1
ATOM 869 O O . SER A 1 111 ? 13.487 -9.983 -29.586 1.00 91.31 111 SER A O 1
ATOM 871 N N . LEU A 1 112 ? 14.707 -8.135 -29.203 1.00 90.75 112 LEU A N 1
ATOM 872 C CA . LEU A 1 112 ? 15.995 -8.726 -29.578 1.00 90.75 112 LEU A CA 1
ATOM 873 C C . LEU A 1 112 ? 16.414 -9.823 -28.591 1.00 90.75 112 LEU A C 1
ATOM 875 O O . LEU A 1 112 ? 16.808 -10.911 -29.019 1.00 90.75 112 LEU A O 1
ATOM 879 N N . LEU A 1 113 ? 16.250 -9.586 -27.287 1.00 91.06 113 LEU A N 1
ATOM 880 C CA . LEU A 1 113 ? 16.481 -10.578 -26.234 1.00 91.06 113 LEU A CA 1
ATOM 881 C C . LEU A 1 113 ? 15.573 -11.800 -26.382 1.00 91.06 113 LEU A C 1
ATOM 883 O O . LEU A 1 113 ? 16.025 -12.941 -26.281 1.00 91.06 113 LEU A O 1
ATOM 887 N N . HIS A 1 114 ? 14.290 -11.587 -26.676 1.00 89.75 114 HIS A N 1
ATOM 888 C CA . HIS A 1 114 ? 13.361 -12.688 -26.900 1.00 89.75 114 HIS A CA 1
ATOM 889 C C . HIS A 1 114 ? 13.787 -13.561 -28.093 1.00 89.75 114 HIS A C 1
ATOM 891 O O . HIS A 1 114 ? 13.738 -14.797 -28.029 1.00 89.75 114 HIS A O 1
ATOM 897 N N . GLN A 1 115 ? 14.206 -12.916 -29.186 1.00 89.00 115 GLN A N 1
ATOM 898 C CA . GLN A 1 115 ? 14.585 -13.570 -30.440 1.00 89.00 115 GLN A CA 1
ATOM 899 C C . GLN A 1 115 ? 15.938 -14.283 -30.368 1.00 89.00 115 GLN A C 1
ATOM 901 O O . GLN A 1 115 ? 16.097 -15.318 -31.021 1.00 89.00 115 GLN A O 1
ATOM 906 N N . SER A 1 116 ? 16.882 -13.779 -29.568 1.00 88.88 116 SER A N 1
ATOM 907 C CA . SER A 1 116 ? 18.200 -14.403 -29.382 1.00 88.88 116 SER A CA 1
ATOM 908 C C . SER A 1 116 ? 18.097 -15.794 -28.754 1.00 88.88 116 SER A C 1
ATOM 910 O O . SER A 1 116 ? 18.909 -16.677 -29.035 1.00 88.88 116 SER A O 1
ATOM 912 N N . GLY A 1 117 ? 17.057 -16.005 -27.939 1.00 87.31 117 GLY A N 1
ATOM 913 C CA . GLY A 1 117 ? 16.821 -17.252 -27.230 1.00 87.31 117 GLY A CA 1
ATOM 914 C C . GLY A 1 117 ? 17.766 -17.480 -26.053 1.00 87.31 117 GLY A C 1
ATOM 915 O O . GLY A 1 117 ? 17.906 -18.637 -25.663 1.00 87.31 117 GLY A O 1
ATOM 916 N N . ALA A 1 118 ? 18.379 -16.419 -25.515 1.00 88.56 118 ALA A N 1
ATOM 917 C CA . ALA A 1 118 ? 19.211 -16.483 -24.317 1.00 88.56 118 ALA A CA 1
ATOM 918 C C . ALA A 1 118 ? 18.441 -17.074 -23.125 1.00 88.56 118 ALA A C 1
ATOM 920 O O . ALA A 1 118 ? 17.279 -16.733 -22.891 1.00 88.56 118 ALA A O 1
ATOM 921 N N . ASP A 1 119 ? 19.098 -17.948 -22.363 1.00 89.81 119 ASP A N 1
ATOM 922 C CA . ASP A 1 119 ? 18.492 -18.581 -21.186 1.00 89.81 119 ASP A CA 1
ATOM 923 C C . ASP A 1 119 ? 18.301 -17.574 -20.031 1.00 89.81 119 ASP A C 1
ATOM 925 O O . ASP A 1 119 ? 17.376 -17.727 -19.238 1.00 89.81 119 ASP A O 1
ATOM 929 N N . ASN A 1 120 ? 19.121 -16.516 -19.975 1.00 90.81 120 ASN A N 1
ATOM 930 C CA . ASN A 1 120 ? 19.071 -15.456 -18.955 1.00 90.81 120 ASN A CA 1
ATOM 931 C C . ASN A 1 120 ? 18.336 -14.187 -19.429 1.00 90.81 120 ASN A C 1
ATOM 933 O O . ASN A 1 120 ? 18.554 -13.105 -18.888 1.00 90.81 120 ASN A O 1
ATOM 937 N N . ALA A 1 121 ? 17.490 -14.285 -20.458 1.00 91.31 121 ALA A N 1
ATOM 938 C CA . ALA A 1 121 ? 16.902 -13.112 -21.107 1.00 91.31 121 ALA A CA 1
ATOM 939 C C . ALA A 1 121 ? 16.082 -12.211 -20.156 1.00 91.31 121 ALA A C 1
ATOM 941 O O . ALA A 1 121 ? 16.078 -10.998 -20.334 1.00 91.31 121 ALA A O 1
ATOM 942 N N . GLU A 1 122 ? 15.435 -12.782 -19.136 1.00 93.00 122 GLU A N 1
ATOM 943 C CA . GLU A 1 122 ? 14.741 -12.032 -18.075 1.00 93.00 122 GLU A CA 1
ATOM 944 C C . GLU A 1 122 ? 15.710 -11.158 -17.262 1.00 93.00 122 GLU A C 1
ATOM 946 O O . GLU A 1 122 ? 15.507 -9.954 -17.147 1.00 93.00 122 GLU A O 1
ATOM 951 N N . GLN A 1 123 ? 16.825 -11.731 -16.796 1.00 94.00 123 GLN A N 1
ATOM 952 C CA . GLN A 1 123 ? 17.857 -10.985 -16.069 1.00 94.00 123 GLN A CA 1
ATOM 953 C C . GLN A 1 123 ? 18.497 -9.894 -16.942 1.00 94.00 123 GLN A C 1
ATOM 955 O O . GLN A 1 123 ? 18.845 -8.820 -16.457 1.00 94.00 123 GLN A O 1
ATOM 960 N N . TYR A 1 124 ? 18.667 -10.153 -18.240 1.00 95.12 124 TYR A N 1
ATOM 961 C CA . TYR A 1 124 ? 19.221 -9.159 -19.159 1.00 95.12 124 TYR A CA 1
ATOM 962 C C . TYR A 1 124 ? 18.258 -8.002 -19.403 1.00 95.12 124 TYR A C 1
ATOM 964 O O . TYR A 1 124 ? 18.696 -6.856 -19.467 1.00 95.12 124 TYR A O 1
ATOM 972 N N . LEU A 1 125 ? 16.954 -8.279 -19.477 1.00 95.31 125 LEU A N 1
ATOM 973 C CA . LEU A 1 125 ? 15.936 -7.237 -19.547 1.00 95.31 125 LEU A CA 1
ATOM 974 C C . LEU A 1 125 ? 15.925 -6.375 -18.282 1.00 95.31 125 LEU A C 1
ATOM 976 O O . LEU A 1 125 ? 15.881 -5.152 -18.394 1.00 95.31 125 LEU A O 1
ATOM 980 N N . GLU A 1 126 ? 16.016 -6.993 -17.103 1.00 95.88 126 GLU A N 1
ATOM 981 C CA . GLU A 1 126 ? 16.156 -6.277 -15.832 1.00 95.88 126 GLU A CA 1
ATOM 982 C C . GLU A 1 126 ? 17.367 -5.337 -15.872 1.00 95.88 126 GLU A C 1
ATOM 984 O O . GLU A 1 126 ? 17.222 -4.136 -15.662 1.00 95.88 126 GLU A O 1
ATOM 989 N N . GLN A 1 127 ? 18.540 -5.845 -16.261 1.00 96.81 127 GLN A N 1
ATOM 990 C CA . GLN A 1 127 ? 19.767 -5.049 -16.359 1.00 96.81 127 GLN A CA 1
ATOM 991 C C . GLN A 1 127 ? 19.649 -3.894 -17.362 1.00 96.81 127 GLN A C 1
ATOM 993 O O . GLN A 1 127 ? 20.067 -2.778 -17.047 1.00 96.81 127 GLN A O 1
ATOM 998 N N . PHE A 1 128 ? 19.066 -4.118 -18.544 1.00 97.12 128 PHE A N 1
ATOM 999 C CA . PHE A 1 128 ? 18.830 -3.035 -19.501 1.00 97.12 128 PHE A CA 1
ATOM 1000 C C . PHE A 1 128 ? 17.840 -2.002 -18.957 1.00 97.12 128 PHE A C 1
ATOM 1002 O O . PHE A 1 128 ? 18.117 -0.806 -19.034 1.00 97.12 128 PHE A O 1
ATOM 1009 N N . SER A 1 129 ? 16.729 -2.432 -18.358 1.00 96.56 129 SER A N 1
ATOM 1010 C CA . SER A 1 129 ? 15.741 -1.537 -17.751 1.00 96.56 129 SER A CA 1
ATOM 1011 C C . SER A 1 129 ? 16.357 -0.689 -16.630 1.00 96.56 129 SER A C 1
ATOM 1013 O O . SER A 1 129 ? 16.231 0.537 -16.653 1.00 96.56 129 SER A O 1
ATOM 1015 N N . THR A 1 130 ? 17.119 -1.302 -15.717 1.00 95.19 130 THR A N 1
ATOM 1016 C CA . THR A 1 130 ? 17.871 -0.603 -14.662 1.00 95.19 130 THR A CA 1
ATOM 1017 C C . THR A 1 130 ? 18.902 0.364 -15.231 1.00 95.19 130 THR A C 1
ATOM 1019 O O . THR A 1 130 ? 18.977 1.511 -14.787 1.00 95.19 130 THR A O 1
ATOM 1022 N N . GLY A 1 131 ? 19.653 -0.050 -16.252 1.00 95.00 131 GLY A N 1
ATOM 1023 C CA . GLY A 1 131 ? 20.602 0.821 -16.938 1.00 95.00 131 GLY A CA 1
ATOM 1024 C C . GLY A 1 131 ? 19.924 2.022 -17.598 1.00 95.00 131 GLY A C 1
ATOM 1025 O O . GLY A 1 131 ? 20.428 3.141 -17.510 1.00 95.00 131 GLY A O 1
ATOM 1026 N N . LEU A 1 132 ? 18.763 1.819 -18.233 1.00 95.62 132 LEU A N 1
ATOM 1027 C CA . LEU A 1 132 ? 18.020 2.897 -18.889 1.00 95.62 132 LEU A CA 1
ATOM 1028 C C . LEU A 1 132 ? 17.484 3.887 -17.856 1.00 95.62 132 LEU A C 1
ATOM 1030 O O . LEU A 1 132 ? 17.631 5.092 -18.048 1.00 95.62 132 LEU A O 1
ATOM 1034 N N . GLY A 1 133 ? 16.918 3.395 -16.751 1.00 92.50 133 GLY A N 1
ATOM 1035 C CA . GLY A 1 133 ? 16.498 4.238 -15.629 1.00 92.50 133 GLY A CA 1
ATOM 1036 C C . GLY A 1 133 ? 17.658 5.069 -15.097 1.00 92.50 133 GLY A C 1
ATOM 1037 O O . GLY A 1 133 ? 17.597 6.297 -15.089 1.00 92.50 133 GLY A O 1
ATOM 1038 N N . THR A 1 134 ? 18.782 4.413 -14.810 1.00 90.69 134 THR A N 1
ATOM 1039 C CA . THR A 1 134 ? 20.024 5.062 -14.373 1.00 90.69 134 THR A CA 1
ATOM 1040 C C . THR A 1 134 ? 20.485 6.163 -15.334 1.00 90.69 134 THR A C 1
ATOM 1042 O O . THR A 1 134 ? 20.822 7.262 -14.892 1.00 90.69 134 THR A O 1
ATOM 1045 N N . ALA A 1 135 ? 20.469 5.909 -16.646 1.00 91.25 135 ALA A N 1
ATOM 1046 C CA . ALA A 1 135 ? 20.832 6.905 -17.652 1.00 91.25 135 ALA A CA 1
ATOM 1047 C C . ALA A 1 135 ? 19.837 8.075 -17.693 1.00 91.25 135 ALA A C 1
ATOM 1049 O O . ALA A 1 135 ? 20.240 9.237 -17.725 1.00 91.25 135 ALA A O 1
ATOM 1050 N N . LEU A 1 136 ? 18.531 7.797 -17.679 1.00 89.19 136 LEU A N 1
ATOM 1051 C CA . LEU A 1 136 ? 17.492 8.816 -17.846 1.00 89.19 136 LEU A CA 1
ATOM 1052 C C . LEU A 1 136 ? 17.241 9.657 -16.590 1.00 89.19 136 LEU A C 1
ATOM 1054 O O . LEU A 1 136 ? 16.769 10.793 -16.727 1.00 89.19 136 LEU A O 1
ATOM 1058 N N . SER A 1 137 ? 17.593 9.140 -15.417 1.00 81.44 137 SER A N 1
ATOM 1059 C CA . SER A 1 137 ? 17.527 9.833 -14.125 1.00 81.44 137 SER A CA 1
ATOM 1060 C C . SER A 1 137 ? 18.737 10.748 -13.881 1.00 81.44 137 SER A C 1
ATOM 1062 O O . SER A 1 137 ? 18.750 11.533 -12.932 1.00 81.44 137 SER A O 1
ATOM 1064 N N . THR A 1 138 ? 19.741 10.741 -14.771 1.00 70.38 138 THR A N 1
ATOM 1065 C CA . THR A 1 138 ? 20.795 11.767 -14.753 1.00 70.38 138 THR A CA 1
ATOM 1066 C C . THR A 1 138 ? 20.211 13.160 -14.998 1.00 70.38 138 THR A C 1
ATOM 1068 O O . THR A 1 138 ? 19.425 13.390 -15.921 1.00 70.38 138 THR A O 1
ATOM 1071 N N . THR A 1 139 ? 20.603 14.111 -14.151 1.00 62.56 139 THR A N 1
ATOM 1072 C CA . THR A 1 139 ? 20.219 15.527 -14.257 1.00 62.56 139 THR A CA 1
ATOM 1073 C C . THR A 1 139 ? 21.442 16.370 -14.598 1.00 62.56 139 THR A C 1
ATOM 1075 O O . THR A 1 139 ? 22.563 15.949 -14.330 1.00 62.56 139 THR A O 1
ATOM 1078 N N . ASP A 1 140 ? 21.249 17.601 -15.078 1.00 52.22 140 ASP A N 1
ATOM 1079 C CA . ASP A 1 140 ? 22.302 18.575 -15.443 1.00 52.22 140 ASP A CA 1
ATOM 1080 C C . ASP A 1 140 ? 23.317 18.852 -14.316 1.00 52.22 140 ASP A C 1
ATOM 1082 O O . ASP A 1 140 ? 24.321 19.534 -14.506 1.00 52.22 140 ASP A O 1
ATOM 1086 N N . ASN A 1 141 ? 23.033 18.379 -13.101 1.00 51.59 141 ASN A N 1
ATOM 1087 C CA . ASN A 1 141 ? 23.921 18.528 -11.972 1.00 51.59 141 ASN A CA 1
ATOM 1088 C C . ASN A 1 141 ? 24.976 17.426 -11.891 1.00 51.59 141 ASN A C 1
ATOM 1090 O O . ASN A 1 141 ? 25.923 17.654 -11.153 1.00 51.59 141 ASN A O 1
ATOM 1094 N N . THR A 1 142 ? 24.852 16.255 -12.526 1.00 53.91 142 THR A N 1
ATOM 1095 C CA . THR A 1 142 ? 25.750 15.106 -12.270 1.00 53.91 142 THR A CA 1
ATOM 1096 C C . THR A 1 142 ? 27.162 15.316 -12.821 1.00 53.91 142 THR A C 1
ATOM 1098 O O . THR A 1 142 ? 28.124 15.143 -12.078 1.00 53.91 142 THR A O 1
ATOM 1101 N N . SER A 1 143 ? 27.317 15.819 -14.043 1.00 54.31 143 SER A N 1
ATOM 1102 C CA . SER A 1 143 ? 28.637 16.068 -14.639 1.00 54.31 143 SER A CA 1
ATOM 1103 C C . SER A 1 143 ? 28.947 17.566 -14.767 1.00 54.31 143 SER A C 1
ATOM 1105 O O . SER A 1 143 ? 28.057 18.389 -14.972 1.00 54.31 143 SER A O 1
ATOM 1107 N N . SER A 1 144 ? 30.221 17.940 -14.605 1.00 58.16 144 SER A N 1
ATOM 1108 C CA . SER A 1 144 ? 30.703 19.297 -14.898 1.00 58.16 144 SER A CA 1
ATOM 1109 C C . SER A 1 144 ? 31.070 19.485 -16.378 1.00 58.16 144 SER A C 1
ATOM 1111 O O . SER A 1 144 ? 31.287 20.621 -16.816 1.00 58.16 144 SER A O 1
ATOM 1113 N N . THR A 1 145 ? 31.115 18.390 -17.143 1.00 59.22 145 THR A N 1
ATOM 1114 C CA . THR A 1 145 ? 31.598 18.323 -18.528 1.00 59.22 145 THR A CA 1
ATOM 1115 C C . THR A 1 145 ? 30.547 17.852 -19.534 1.00 59.22 145 THR A C 1
ATOM 1117 O O . THR A 1 145 ? 30.650 18.245 -20.698 1.00 59.22 145 THR A O 1
ATOM 1120 N N . SER A 1 146 ? 29.513 17.129 -19.093 1.00 66.75 146 SER A N 1
ATOM 1121 C CA . SER A 1 146 ? 28.438 16.594 -19.944 1.00 66.75 146 SER A CA 1
ATOM 1122 C C . SER A 1 146 ? 27.052 16.959 -19.405 1.00 66.75 146 SER A C 1
ATOM 1124 O O . SER A 1 146 ? 26.808 16.945 -18.199 1.00 66.75 146 SER A O 1
ATOM 1126 N N . ASP A 1 147 ? 26.134 17.284 -20.313 1.00 76.81 147 ASP A N 1
ATOM 1127 C CA . ASP A 1 147 ? 24.727 17.575 -20.013 1.00 76.81 147 ASP A CA 1
ATOM 1128 C C . ASP A 1 147 ? 23.866 16.416 -20.528 1.00 76.81 147 ASP A C 1
ATOM 1130 O O . ASP A 1 147 ? 23.167 16.523 -21.540 1.00 76.81 147 ASP A O 1
ATOM 1134 N N . TYR A 1 148 ? 23.939 15.279 -19.829 1.00 78.00 148 TYR A N 1
ATOM 1135 C CA . TYR A 1 148 ? 23.242 14.054 -20.235 1.00 78.00 148 TYR A CA 1
ATOM 1136 C C . TYR A 1 148 ? 21.722 14.228 -20.309 1.00 78.00 148 TYR A C 1
ATOM 1138 O O . TYR A 1 148 ? 21.038 13.511 -21.044 1.00 78.00 148 TYR A O 1
ATOM 1146 N N . TYR A 1 149 ? 21.155 15.193 -19.583 1.00 76.38 149 TYR A N 1
ATOM 1147 C CA . TYR A 1 149 ? 19.738 15.507 -19.709 1.00 76.38 149 TYR A CA 1
ATOM 1148 C C . TYR A 1 149 ? 19.409 16.022 -21.116 1.00 76.38 149 TYR A C 1
ATOM 1150 O O . TYR A 1 149 ? 18.485 15.523 -21.765 1.00 76.38 149 TYR A O 1
ATOM 1158 N N . SER A 1 150 ? 20.190 16.980 -21.614 1.00 82.25 150 SER A N 1
ATOM 1159 C CA . SER A 1 150 ? 20.066 17.484 -22.982 1.00 82.25 150 SER A CA 1
ATOM 1160 C C . SER A 1 150 ? 20.452 16.427 -24.023 1.00 82.25 150 SER A C 1
ATOM 1162 O O . SER A 1 150 ? 19.752 16.257 -25.022 1.00 82.25 150 SER A O 1
ATOM 1164 N N . GLU A 1 151 ? 21.521 15.668 -23.788 1.00 85.12 151 GLU A N 1
ATOM 1165 C CA . GLU A 1 151 ? 22.056 14.718 -24.773 1.00 85.12 151 GLU A CA 1
ATOM 1166 C C . GLU A 1 151 ? 21.170 13.477 -24.961 1.00 85.12 151 GLU A C 1
ATOM 1168 O O . GLU A 1 151 ? 20.976 13.033 -26.089 1.00 85.12 151 GLU A O 1
ATOM 1173 N N . LEU A 1 152 ? 20.528 12.975 -23.899 1.00 88.69 152 LEU A N 1
ATOM 1174 C CA . LEU A 1 152 ? 19.541 11.884 -23.981 1.00 88.69 152 LEU A CA 1
ATOM 1175 C C . LEU A 1 152 ? 18.118 12.384 -24.308 1.00 88.69 152 LEU A C 1
ATOM 1177 O O . LEU A 1 152 ? 17.143 11.640 -24.164 1.00 88.69 152 LEU A O 1
ATOM 1181 N N . SER A 1 153 ? 17.946 13.648 -24.711 1.00 89.06 153 SER A N 1
ATOM 1182 C CA . SER A 1 153 ? 16.618 14.203 -25.018 1.00 89.06 153 SER A CA 1
ATOM 1183 C C . SER A 1 153 ? 15.919 13.476 -26.169 1.00 89.06 153 SER A C 1
ATOM 1185 O O . SER A 1 153 ? 14.712 13.254 -26.079 1.00 89.06 153 SER A O 1
ATOM 1187 N N . ASP A 1 154 ? 16.665 13.026 -27.181 1.00 90.06 154 ASP A N 1
ATOM 1188 C CA . ASP A 1 154 ? 16.121 12.260 -28.306 1.00 90.06 154 ASP A CA 1
ATOM 1189 C C . ASP A 1 154 ? 15.556 10.904 -27.849 1.00 90.06 154 ASP A C 1
ATOM 1191 O O . ASP A 1 154 ? 14.457 10.535 -28.261 1.00 90.06 154 ASP A O 1
ATOM 1195 N N . VAL A 1 155 ? 16.238 10.199 -26.934 1.00 92.56 155 VAL A N 1
ATOM 1196 C CA . VAL A 1 155 ? 15.742 8.941 -26.339 1.00 92.56 155 VAL A CA 1
ATOM 1197 C C . VAL A 1 155 ? 14.467 9.195 -25.532 1.00 92.56 155 VAL A C 1
ATOM 1199 O O . VAL A 1 155 ? 13.466 8.498 -25.711 1.00 92.56 155 VAL A O 1
ATOM 1202 N N . ARG A 1 156 ? 14.462 10.232 -24.680 1.00 92.62 156 ARG A N 1
ATOM 1203 C CA . ARG A 1 156 ? 13.283 10.591 -23.869 1.00 92.62 156 ARG A CA 1
ATOM 1204 C C . ARG A 1 156 ? 12.081 10.940 -24.741 1.00 92.62 156 ARG A C 1
ATOM 1206 O O . ARG A 1 156 ? 10.973 10.490 -24.463 1.00 92.62 156 ARG A O 1
ATOM 1213 N N . GLU A 1 157 ? 12.290 11.752 -25.772 1.00 93.62 157 GLU A N 1
ATOM 1214 C CA . GLU A 1 157 ? 11.226 12.157 -26.688 1.00 93.62 157 GLU A CA 1
ATOM 1215 C C . GLU A 1 157 ? 10.729 10.971 -27.515 1.00 93.62 157 GLU A C 1
ATOM 1217 O O . GLU A 1 157 ? 9.522 10.809 -27.675 1.00 93.62 157 GLU A O 1
ATOM 1222 N N . HIS A 1 158 ? 11.631 10.102 -27.979 1.00 94.81 158 HIS A N 1
ATOM 1223 C CA . HIS A 1 158 ? 11.263 8.905 -28.727 1.00 94.81 158 HIS A CA 1
ATOM 1224 C C . HIS A 1 158 ? 10.299 8.010 -27.941 1.00 94.81 158 HIS A C 1
ATOM 1226 O O . HIS A 1 158 ? 9.243 7.644 -28.456 1.00 94.81 158 HIS A O 1
ATOM 1232 N N . PHE A 1 159 ? 10.621 7.716 -26.677 1.00 95.25 159 PHE A N 1
ATOM 1233 C CA . PHE A 1 159 ? 9.791 6.872 -25.814 1.00 95.25 159 PHE A CA 1
ATOM 1234 C C . PHE A 1 159 ? 8.422 7.496 -25.506 1.00 95.25 159 PHE A C 1
ATOM 1236 O O . PHE A 1 159 ? 7.436 6.769 -25.386 1.00 95.25 159 PHE A O 1
ATOM 1243 N N . ARG A 1 160 ? 8.339 8.831 -25.422 1.00 95.12 160 ARG A N 1
ATOM 1244 C CA . ARG A 1 160 ? 7.090 9.570 -25.156 1.00 95.12 160 ARG A CA 1
ATOM 1245 C C . ARG A 1 160 ? 6.151 9.668 -26.355 1.00 95.12 160 ARG A C 1
ATOM 1247 O O . ARG A 1 160 ? 5.007 10.074 -26.186 1.00 95.12 160 ARG A O 1
ATOM 1254 N N . GLN A 1 161 ? 6.602 9.349 -27.563 1.00 94.62 161 GLN A N 1
ATOM 1255 C CA . GLN A 1 161 ? 5.729 9.425 -28.732 1.00 94.62 161 GLN A CA 1
ATOM 1256 C C . GLN A 1 161 ? 4.646 8.339 -28.682 1.00 94.62 161 GLN A C 1
ATOM 1258 O O . GLN A 1 161 ? 4.934 7.224 -28.255 1.00 94.62 161 GLN A O 1
ATOM 1263 N N . PRO A 1 162 ? 3.424 8.604 -29.169 1.00 92.38 162 PRO A N 1
ATOM 1264 C CA . PRO A 1 162 ? 2.433 7.554 -29.360 1.00 92.38 162 PRO A CA 1
ATOM 1265 C C . PRO A 1 162 ? 2.959 6.439 -30.266 1.00 92.38 162 PRO A C 1
ATOM 1267 O O . PRO A 1 162 ? 3.667 6.700 -31.242 1.00 92.38 162 PRO A O 1
ATOM 1270 N N . VAL A 1 163 ? 2.590 5.199 -29.954 1.00 88.25 163 VAL A N 1
ATOM 1271 C CA . VAL A 1 163 ? 2.964 4.014 -30.737 1.00 88.25 163 VAL A CA 1
ATOM 1272 C C . VAL A 1 163 ? 1.777 3.481 -31.527 1.00 88.25 163 VAL A C 1
ATOM 1274 O O . VAL A 1 163 ? 0.672 3.326 -31.014 1.00 88.25 163 VAL A O 1
ATOM 1277 N N . ASP A 1 164 ? 2.027 3.145 -32.792 1.00 82.06 164 ASP A N 1
ATOM 1278 C CA . ASP A 1 164 ? 0.992 2.648 -33.706 1.00 82.06 164 ASP A CA 1
ATOM 1279 C C . ASP A 1 164 ? 0.743 1.132 -33.574 1.00 82.06 164 ASP A C 1
ATOM 1281 O O . ASP A 1 164 ? -0.190 0.603 -34.183 1.00 82.06 164 ASP A O 1
ATOM 1285 N N . SER A 1 165 ? 1.593 0.396 -32.840 1.00 85.94 165 SER A N 1
ATOM 1286 C CA . SER A 1 165 ? 1.499 -1.064 -32.729 1.00 85.94 165 SER A CA 1
ATOM 1287 C C . SER A 1 165 ? 1.642 -1.571 -31.287 1.00 85.94 165 SER A C 1
ATOM 1289 O O . SER A 1 165 ? 2.538 -1.111 -30.575 1.00 85.94 165 SER A O 1
ATOM 1291 N N . PRO A 1 166 ? 0.845 -2.579 -30.872 1.00 85.44 166 PRO A N 1
ATOM 1292 C CA . PRO A 1 166 ? 0.966 -3.188 -29.546 1.00 85.44 166 PRO A CA 1
ATOM 1293 C C . PRO A 1 166 ? 2.342 -3.800 -29.261 1.00 85.44 166 PRO A C 1
ATOM 1295 O O . PRO A 1 166 ? 2.762 -3.831 -28.116 1.00 85.44 166 PRO A O 1
ATOM 1298 N N . GLY A 1 167 ? 3.064 -4.271 -30.285 1.00 89.31 167 GLY A N 1
ATOM 1299 C CA . GLY A 1 167 ? 4.412 -4.825 -30.110 1.00 89.31 167 GLY A CA 1
ATOM 1300 C C . GLY A 1 167 ? 5.436 -3.770 -29.679 1.00 89.31 167 GLY A C 1
ATOM 1301 O O . GLY A 1 167 ? 6.181 -4.000 -28.738 1.00 89.31 167 GLY A O 1
ATOM 1302 N N . MET A 1 168 ? 5.418 -2.591 -30.311 1.00 90.62 168 MET A N 1
ATOM 1303 C CA . MET A 1 168 ? 6.282 -1.465 -29.913 1.00 90.62 168 MET A CA 1
ATOM 1304 C C . MET A 1 168 ? 5.903 -0.932 -28.529 1.00 90.62 168 MET A C 1
ATOM 1306 O O . MET A 1 168 ? 6.774 -0.651 -27.712 1.00 90.62 168 MET A O 1
ATOM 1310 N N . ALA A 1 169 ? 4.598 -0.833 -28.241 1.00 92.94 169 ALA A N 1
ATOM 1311 C CA . ALA A 1 169 ? 4.118 -0.478 -26.905 1.00 92.94 169 ALA A CA 1
ATOM 1312 C C . ALA A 1 169 ? 4.656 -1.453 -25.852 1.00 92.94 169 ALA A C 1
ATOM 1314 O O . ALA A 1 169 ? 5.159 -1.033 -24.816 1.00 92.94 169 ALA A O 1
ATOM 1315 N N . TRP A 1 170 ? 4.580 -2.752 -26.146 1.00 93.94 170 TRP A N 1
ATOM 1316 C CA . TRP A 1 170 ? 5.064 -3.806 -25.266 1.00 93.94 170 TRP A CA 1
ATOM 1317 C C . TRP A 1 170 ? 6.560 -3.664 -24.992 1.00 93.94 170 TRP A C 1
ATOM 1319 O O . TRP A 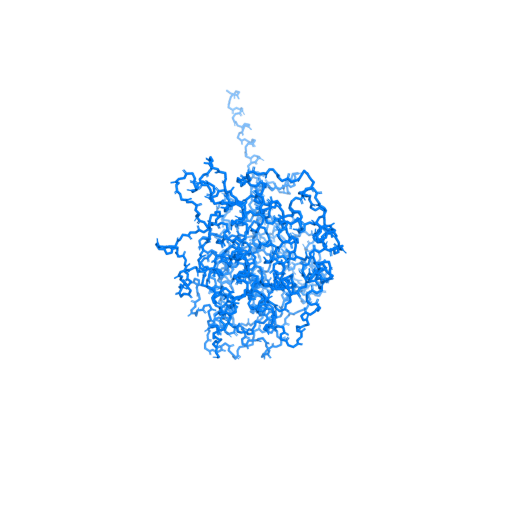1 170 ? 6.955 -3.635 -23.833 1.00 93.94 170 TRP A O 1
ATOM 1329 N N . ASP A 1 171 ? 7.369 -3.494 -26.037 1.00 93.69 171 ASP A N 1
ATOM 1330 C CA . ASP A 1 171 ? 8.819 -3.322 -25.930 1.00 93.69 171 ASP A CA 1
ATOM 1331 C C . ASP A 1 171 ? 9.195 -2.095 -25.074 1.00 93.69 171 ASP A C 1
ATOM 1333 O O . ASP A 1 171 ? 9.990 -2.201 -24.137 1.00 93.69 171 ASP A O 1
ATOM 1337 N N . ARG A 1 172 ? 8.548 -0.943 -25.300 1.00 94.69 172 ARG A N 1
ATOM 1338 C CA . ARG A 1 172 ? 8.772 0.255 -24.469 1.00 94.69 172 ARG A CA 1
ATOM 1339 C C . ARG A 1 172 ? 8.424 0.022 -23.010 1.00 94.69 172 ARG A C 1
ATOM 1341 O O . ARG A 1 172 ? 9.202 0.386 -22.137 1.00 94.69 172 ARG A O 1
ATOM 1348 N N . LEU A 1 173 ? 7.257 -0.557 -22.742 1.00 95.94 173 LEU A N 1
ATOM 1349 C CA . LEU A 1 173 ? 6.779 -0.764 -21.377 1.00 95.94 173 LEU A CA 1
ATOM 1350 C C . LEU A 1 173 ? 7.593 -1.843 -20.657 1.00 95.94 173 LEU A C 1
ATOM 1352 O O . LEU A 1 173 ? 7.847 -1.703 -19.464 1.00 95.94 173 LEU A O 1
ATOM 1356 N N . ALA A 1 174 ? 8.070 -2.865 -21.372 1.00 95.25 174 ALA A N 1
ATOM 1357 C CA . ALA A 1 174 ? 8.986 -3.875 -20.851 1.00 95.25 174 ALA A CA 1
ATOM 1358 C C . ALA A 1 174 ? 10.309 -3.250 -20.376 1.00 95.25 174 ALA A C 1
ATOM 1360 O O . ALA A 1 174 ? 10.812 -3.604 -19.311 1.00 95.25 174 ALA A O 1
ATOM 1361 N N . MET A 1 175 ? 10.828 -2.255 -21.103 1.00 96.25 175 MET A N 1
ATOM 1362 C CA . MET A 1 175 ? 12.018 -1.497 -20.695 1.00 96.25 175 MET A CA 1
ATOM 1363 C C . MET A 1 175 ? 11.815 -0.647 -19.432 1.00 96.25 175 MET A C 1
ATOM 1365 O O . MET A 1 175 ? 12.804 -0.200 -18.854 1.00 96.25 175 MET A O 1
ATOM 1369 N N . LEU A 1 176 ? 10.578 -0.434 -18.971 1.00 96.44 176 LEU A N 1
ATOM 1370 C CA . LEU A 1 176 ? 10.275 0.359 -17.772 1.00 96.44 176 LEU A CA 1
ATOM 1371 C C . LEU A 1 176 ? 10.017 -0.478 -16.510 1.00 96.44 176 LEU A C 1
ATOM 1373 O O . LEU A 1 176 ? 9.713 0.092 -15.468 1.00 96.44 176 LEU A O 1
ATOM 1377 N N . GLN A 1 177 ? 10.110 -1.809 -16.580 1.00 95.06 177 GLN A N 1
ATOM 1378 C CA . GLN A 1 177 ? 9.659 -2.663 -15.476 1.00 95.06 177 GLN A CA 1
ATOM 1379 C C . GLN A 1 177 ? 10.605 -2.697 -14.270 1.00 95.06 177 GLN A C 1
ATOM 1381 O O . GLN A 1 177 ? 10.139 -2.998 -13.179 1.00 95.06 177 GLN A O 1
ATOM 1386 N N . HIS A 1 178 ? 11.900 -2.407 -14.422 1.00 94.06 178 HIS A N 1
ATOM 1387 C CA . HIS A 1 178 ? 12.881 -2.632 -13.346 1.00 94.06 178 HIS A CA 1
ATOM 1388 C C . HIS A 1 178 ? 13.779 -1.432 -13.023 1.00 94.06 178 HIS A C 1
ATOM 1390 O O . HIS A 1 178 ? 14.462 -1.436 -12.000 1.00 94.06 178 HIS A O 1
ATOM 1396 N N . GLY A 1 179 ? 13.828 -0.420 -13.888 1.00 89.88 179 GLY A N 1
ATOM 1397 C CA . GLY A 1 179 ? 14.613 0.788 -13.644 1.00 89.88 179 GLY A CA 1
ATOM 1398 C C . GLY A 1 179 ? 13.910 1.813 -12.765 1.00 89.88 179 GLY A C 1
ATOM 1399 O O . GLY A 1 179 ? 12.685 1.865 -12.704 1.00 89.88 179 GLY A O 1
ATOM 1400 N N . ASP A 1 180 ? 14.710 2.664 -12.124 1.00 88.88 180 ASP A N 1
ATOM 1401 C CA . ASP A 1 180 ? 14.220 3.875 -11.472 1.00 88.88 180 ASP A CA 1
ATOM 1402 C C . ASP A 1 180 ? 14.202 5.025 -12.485 1.00 88.88 180 ASP A C 1
ATOM 1404 O O . ASP A 1 180 ? 15.233 5.383 -13.064 1.00 88.88 180 ASP A O 1
ATOM 1408 N N . PHE A 1 181 ? 13.017 5.571 -12.736 1.00 92.00 181 PHE A N 1
ATOM 1409 C CA . PHE A 1 181 ? 12.761 6.531 -13.804 1.00 92.00 181 PHE A CA 1
ATOM 1410 C C . PHE A 1 181 ? 12.054 7.777 -13.267 1.00 92.00 181 PHE A C 1
ATOM 1412 O O . PHE A 1 181 ? 11.203 7.674 -12.378 1.00 92.00 181 PHE A O 1
ATOM 1419 N N . PRO A 1 182 ? 12.234 8.942 -13.917 1.00 90.94 182 PRO A N 1
ATOM 1420 C CA . PRO A 1 182 ? 11.475 10.130 -13.560 1.00 90.94 182 PRO A CA 1
ATOM 1421 C C . PRO A 1 182 ? 9.965 9.896 -13.720 1.00 90.94 182 PRO A C 1
ATOM 1423 O O . PRO A 1 182 ? 9.489 9.562 -14.807 1.00 90.94 182 PRO A O 1
ATOM 1426 N N . ALA A 1 183 ? 9.186 10.160 -12.670 1.00 93.00 183 ALA A N 1
ATOM 1427 C CA . ALA A 1 183 ? 7.754 9.833 -12.613 1.00 93.00 183 ALA A CA 1
ATOM 1428 C C . ALA A 1 183 ? 6.935 10.326 -13.824 1.00 93.00 183 ALA A C 1
ATOM 1430 O O . ALA A 1 183 ? 6.137 9.592 -14.405 1.00 93.00 183 ALA A O 1
ATOM 1431 N N . ARG A 1 184 ? 7.167 11.572 -14.268 1.00 94.00 184 ARG A N 1
ATOM 1432 C CA . ARG A 1 184 ? 6.486 12.128 -15.452 1.00 94.00 184 ARG A CA 1
ATOM 1433 C C . ARG A 1 184 ? 6.833 11.392 -16.740 1.00 94.00 184 ARG A C 1
ATOM 1435 O O . ARG A 1 184 ? 5.979 11.294 -17.609 1.00 94.00 184 ARG A O 1
ATOM 1442 N N . PHE A 1 185 ? 8.070 10.914 -16.873 1.00 94.94 185 PHE A N 1
ATOM 1443 C CA . PHE A 1 185 ? 8.478 10.132 -18.033 1.00 94.94 185 PHE A CA 1
ATOM 1444 C C . PHE A 1 185 ? 7.717 8.806 -18.078 1.00 94.94 185 PHE A C 1
ATOM 1446 O O . PHE A 1 185 ? 7.088 8.538 -19.094 1.00 94.94 185 PHE A O 1
ATOM 1453 N N . VAL A 1 186 ? 7.676 8.047 -16.978 1.00 97.12 186 VAL A N 1
ATOM 1454 C CA . VAL A 1 186 ? 6.913 6.785 -16.912 1.00 97.12 186 VAL A CA 1
ATOM 1455 C C . VAL A 1 186 ? 5.434 7.020 -17.212 1.00 97.12 186 VAL A C 1
ATOM 1457 O O . VAL A 1 186 ? 4.866 6.325 -18.050 1.00 97.12 186 VAL A O 1
ATOM 1460 N N . ALA A 1 187 ? 4.828 8.044 -16.601 1.00 97.75 187 ALA A N 1
ATOM 1461 C CA . ALA A 1 187 ? 3.430 8.386 -16.849 1.00 97.75 187 ALA A CA 1
ATOM 1462 C C . ALA A 1 187 ? 3.167 8.733 -18.324 1.00 97.75 187 ALA A C 1
ATOM 1464 O O . ALA A 1 187 ? 2.202 8.244 -18.906 1.00 97.75 187 ALA A O 1
ATOM 1465 N N . ASP A 1 188 ? 4.036 9.532 -18.955 1.00 97.31 188 ASP A N 1
ATOM 1466 C CA . ASP A 1 188 ? 3.915 9.860 -20.379 1.00 97.31 188 ASP A CA 1
ATOM 1467 C C . ASP A 1 188 ? 4.047 8.617 -21.267 1.00 97.31 188 ASP A C 1
ATOM 1469 O O . ASP A 1 188 ? 3.273 8.463 -22.209 1.00 97.31 188 ASP A O 1
ATOM 1473 N N . VAL A 1 189 ? 5.002 7.726 -20.987 1.00 97.38 189 VAL A N 1
ATOM 1474 C CA . VAL A 1 189 ? 5.204 6.510 -21.790 1.00 97.38 189 VAL A CA 1
ATOM 1475 C C . VAL A 1 189 ? 4.038 5.534 -21.616 1.00 97.38 189 VAL A C 1
ATOM 1477 O O . VAL A 1 189 ? 3.553 4.998 -22.608 1.00 97.38 189 VAL A O 1
ATOM 1480 N N . ALA A 1 190 ? 3.531 5.342 -20.394 1.00 97.62 190 ALA A N 1
ATOM 1481 C CA . ALA A 1 190 ? 2.358 4.504 -20.133 1.00 97.62 190 ALA A CA 1
ATOM 1482 C C . ALA A 1 190 ? 1.109 5.023 -20.868 1.00 97.62 190 ALA A C 1
ATOM 1484 O O . ALA A 1 190 ? 0.401 4.254 -21.527 1.00 97.62 190 ALA A O 1
ATOM 1485 N N . ARG A 1 191 ? 0.875 6.340 -20.819 1.00 96.56 191 ARG A N 1
ATOM 1486 C CA . ARG A 1 191 ? -0.262 6.987 -21.485 1.00 96.56 191 ARG A CA 1
ATOM 1487 C C . ARG A 1 191 ? -0.196 6.907 -23.001 1.00 96.56 191 ARG A C 1
ATOM 1489 O O . ARG A 1 191 ? -1.083 6.311 -23.612 1.00 96.56 191 ARG A O 1
ATOM 1496 N N . ASN A 1 192 ? 0.894 7.399 -23.586 1.00 95.31 192 ASN A N 1
ATOM 1497 C CA . ASN A 1 192 ? 1.093 7.386 -25.037 1.00 95.31 192 ASN A CA 1
ATOM 1498 C C . ASN A 1 192 ? 1.264 5.959 -25.593 1.00 95.31 192 ASN A C 1
ATOM 1500 O O . ASN A 1 192 ? 1.010 5.715 -26.774 1.00 95.31 192 ASN A O 1
ATOM 1504 N N . GLY A 1 193 ? 1.702 5.020 -24.751 1.00 92.81 193 GLY A N 1
ATOM 1505 C CA . GLY A 1 193 ? 1.850 3.611 -25.086 1.00 92.81 193 GLY A CA 1
ATOM 1506 C C . GLY A 1 193 ? 0.513 2.886 -25.206 1.00 92.81 193 GLY A C 1
ATOM 1507 O O . GLY A 1 193 ? 0.304 2.147 -26.169 1.00 92.81 193 GLY A O 1
ATOM 1508 N N . VAL A 1 194 ? -0.383 3.069 -24.227 1.00 94.50 194 VAL A N 1
ATOM 1509 C CA . VAL A 1 194 ? -1.623 2.283 -24.168 1.00 94.50 194 VAL A CA 1
ATOM 1510 C C . VAL A 1 194 ? -2.783 2.927 -23.399 1.00 94.50 194 VAL A C 1
ATOM 1512 O O . VAL A 1 194 ? -3.930 2.717 -23.794 1.00 94.50 194 VAL A O 1
ATOM 1515 N N . LEU A 1 195 ? -2.549 3.706 -22.334 1.00 95.62 195 LEU A N 1
ATOM 1516 C CA . LEU A 1 195 ? -3.663 4.152 -21.478 1.00 95.62 195 LEU A CA 1
ATOM 1517 C C . LEU A 1 195 ? -4.586 5.159 -22.182 1.00 95.62 195 LEU A C 1
ATOM 1519 O O . LEU A 1 195 ? -5.798 5.046 -22.051 1.00 95.62 195 LEU A O 1
ATOM 1523 N N . ASP A 1 196 ? -4.068 6.037 -23.046 1.00 95.06 196 ASP A N 1
ATOM 1524 C CA . ASP A 1 196 ? -4.922 6.945 -23.835 1.00 95.06 196 ASP A CA 1
ATOM 1525 C C . ASP A 1 196 ? -5.879 6.167 -24.765 1.00 95.06 196 ASP A C 1
ATOM 1527 O O . ASP A 1 196 ? -6.994 6.603 -25.058 1.00 95.06 196 ASP A O 1
ATOM 1531 N N . GLN A 1 197 ? -5.476 4.973 -25.217 1.00 91.62 197 GLN A N 1
ATOM 1532 C CA . GLN A 1 197 ? -6.340 4.093 -26.008 1.00 91.62 197 GLN A CA 1
ATOM 1533 C C . GLN A 1 197 ? -7.419 3.425 -25.150 1.00 91.62 197 GLN A C 1
ATOM 1535 O O . GLN A 1 197 ? -8.517 3.170 -25.642 1.00 91.62 197 GLN A O 1
ATOM 1540 N N . LEU A 1 198 ? -7.111 3.129 -23.884 1.00 92.56 198 LEU A N 1
ATOM 1541 C CA . LEU A 1 198 ? -8.085 2.646 -22.905 1.00 92.56 198 LEU A CA 1
ATOM 1542 C C . LEU A 1 198 ? -9.121 3.723 -22.558 1.00 92.56 198 LEU A C 1
ATOM 1544 O O . LEU A 1 198 ? -10.267 3.377 -22.287 1.00 92.56 198 LEU A O 1
ATOM 1548 N N . GLU A 1 199 ? -8.758 5.005 -22.618 1.00 93.38 199 GLU A N 1
ATOM 1549 C CA . GLU A 1 199 ? -9.673 6.138 -22.403 1.00 93.38 199 GLU A CA 1
ATOM 1550 C C . GLU A 1 199 ? -10.553 6.446 -23.630 1.00 93.38 199 GLU A C 1
ATOM 1552 O O . GLU A 1 199 ? -11.669 6.955 -23.487 1.00 93.38 199 GLU A O 1
ATOM 1557 N N . GLY A 1 200 ? -10.113 6.071 -24.833 1.00 91.94 200 GLY A N 1
ATOM 1558 C CA . GLY A 1 200 ? -10.846 6.298 -26.080 1.00 91.94 200 GLY A CA 1
ATOM 1559 C C . GLY A 1 200 ? -12.175 5.536 -26.205 1.00 91.94 200 GLY A C 1
ATOM 1560 O O . GLY A 1 200 ? -12.402 4.511 -25.569 1.00 91.94 200 GLY A O 1
ATOM 1561 N N . ASP A 1 201 ? -13.050 6.005 -27.102 1.00 88.94 201 ASP A N 1
ATOM 1562 C CA . ASP A 1 201 ? -14.397 5.442 -27.329 1.00 88.94 201 ASP A CA 1
ATOM 1563 C C . ASP A 1 201 ? -14.403 3.979 -27.829 1.00 88.94 201 ASP A C 1
ATOM 1565 O O . ASP A 1 201 ? -15.428 3.304 -27.753 1.00 88.94 201 ASP A O 1
ATOM 1569 N N . GLU A 1 202 ? -13.286 3.492 -28.379 1.00 88.50 202 GLU A N 1
ATOM 1570 C CA . GLU A 1 202 ? -13.151 2.150 -28.972 1.00 88.50 202 GLU A CA 1
ATOM 1571 C C . GLU A 1 202 ? -12.367 1.171 -28.076 1.00 88.50 202 GLU A C 1
ATOM 1573 O O . GLU A 1 202 ? -11.944 0.113 -28.545 1.00 88.50 202 GLU A O 1
ATOM 1578 N N . TRP A 1 203 ? -12.162 1.489 -26.793 1.00 88.88 203 TRP A N 1
ATOM 1579 C CA . TRP A 1 203 ? -11.366 0.679 -25.854 1.00 88.88 203 TRP A CA 1
ATOM 1580 C C . TRP A 1 203 ? -11.800 -0.805 -25.781 1.00 88.88 203 TRP A C 1
ATOM 1582 O O . TRP A 1 203 ? -10.993 -1.729 -25.613 1.00 88.88 203 TRP A O 1
ATOM 1592 N N . ASP A 1 204 ? -13.092 -1.074 -25.970 1.00 85.44 204 ASP A N 1
ATOM 1593 C CA . ASP A 1 204 ? -13.686 -2.413 -25.952 1.00 85.44 204 ASP A CA 1
ATOM 1594 C C . ASP A 1 204 ? -13.376 -3.240 -27.221 1.00 85.44 204 ASP A C 1
ATOM 1596 O O . ASP A 1 204 ? -13.525 -4.468 -27.233 1.00 85.44 204 ASP A O 1
ATOM 1600 N N . GLN A 1 205 ? -12.851 -2.601 -28.268 1.00 83.94 205 GLN A N 1
ATOM 1601 C CA . GLN A 1 205 ? -12.501 -3.208 -29.555 1.00 83.94 205 GLN A CA 1
ATOM 1602 C C . GLN A 1 205 ? -10.991 -3.391 -29.761 1.00 83.94 205 GLN A C 1
ATOM 1604 O O . GLN A 1 205 ? -10.589 -4.068 -30.713 1.00 83.94 205 GLN A O 1
ATOM 1609 N N . ILE A 1 206 ? -10.160 -2.827 -28.883 1.00 84.00 206 ILE A N 1
ATOM 1610 C CA . ILE A 1 206 ? -8.699 -2.881 -28.992 1.00 84.00 206 ILE A CA 1
ATOM 1611 C C . ILE A 1 206 ? -8.158 -4.198 -28.415 1.00 84.00 206 ILE A C 1
ATOM 1613 O O . ILE A 1 206 ? -8.599 -4.683 -27.372 1.00 84.00 206 ILE A O 1
ATOM 1617 N N . ASP A 1 207 ? -7.199 -4.796 -29.126 1.00 84.00 207 ASP A N 1
ATOM 1618 C CA . ASP A 1 207 ? -6.428 -5.947 -28.655 1.00 84.00 207 ASP A CA 1
ATOM 1619 C C . ASP A 1 207 ? -5.102 -5.460 -28.065 1.00 84.00 207 ASP A C 1
ATOM 1621 O O . ASP A 1 207 ? -4.211 -5.032 -28.799 1.00 84.00 207 ASP A O 1
ATOM 1625 N N . TYR A 1 208 ? -4.985 -5.538 -26.743 1.00 85.75 208 TYR A N 1
ATOM 1626 C CA . TYR A 1 208 ? -3.835 -5.051 -25.976 1.00 85.75 208 TYR A CA 1
ATOM 1627 C C . TYR A 1 208 ? -2.683 -6.068 -25.885 1.00 85.75 208 TYR A C 1
ATOM 1629 O O . TYR A 1 208 ? -1.671 -5.835 -25.229 1.00 85.75 208 TYR A O 1
ATOM 1637 N N . ARG A 1 209 ? -2.779 -7.216 -26.564 1.00 84.56 209 ARG A N 1
ATOM 1638 C CA . ARG A 1 209 ? -1.733 -8.248 -26.503 1.00 84.56 209 ARG A CA 1
ATOM 1639 C C . ARG A 1 209 ? -0.531 -7.888 -27.387 1.00 84.56 209 ARG A C 1
ATOM 1641 O O . ARG A 1 209 ? -0.655 -7.763 -28.605 1.00 84.56 209 ARG A O 1
ATOM 1648 N N . GLY A 1 210 ? 0.655 -7.829 -26.780 1.00 66.06 210 GLY A N 1
ATOM 1649 C CA . GLY A 1 210 ? 1.943 -7.468 -27.399 1.00 66.06 210 GLY A CA 1
ATOM 1650 C C . GLY A 1 210 ? 2.715 -8.613 -28.079 1.00 66.06 210 GLY A C 1
ATOM 1651 O O . GLY A 1 210 ? 3.722 -8.382 -28.741 1.00 66.06 210 GLY A O 1
ATOM 1652 N N . SER A 1 211 ? 2.220 -9.854 -28.001 1.00 63.25 211 SER A N 1
ATOM 1653 C CA . SER A 1 211 ? 2.747 -11.074 -28.660 1.00 63.25 211 SER A CA 1
ATOM 1654 C C . SER A 1 211 ? 3.992 -11.769 -28.067 1.00 63.25 211 SER A C 1
ATOM 1656 O O . SER A 1 211 ? 4.370 -12.823 -28.583 1.00 63.25 211 SER A O 1
ATOM 1658 N N . MET A 1 212 ? 4.582 -11.294 -26.962 1.00 63.81 212 MET A N 1
ATOM 1659 C CA . MET A 1 212 ? 5.795 -11.891 -26.364 1.00 63.81 212 MET A CA 1
ATOM 1660 C C . MET A 1 212 ? 5.626 -12.104 -24.857 1.00 63.81 212 MET A C 1
ATOM 1662 O O . MET A 1 212 ? 5.599 -11.142 -24.112 1.00 63.81 212 MET A O 1
ATOM 1666 N N . THR A 1 213 ? 5.417 -13.346 -24.395 1.00 59.81 213 THR A N 1
ATOM 1667 C CA . THR A 1 213 ? 4.702 -13.513 -23.104 1.00 59.81 213 THR A CA 1
ATOM 1668 C C . THR A 1 213 ? 5.281 -14.524 -22.109 1.00 59.81 213 THR A C 1
ATOM 1670 O O . THR A 1 213 ? 4.659 -14.749 -21.082 1.00 59.81 213 THR A O 1
ATOM 1673 N N . GLN A 1 214 ? 6.384 -15.231 -22.397 1.00 61.25 214 GLN A N 1
ATOM 1674 C CA . GLN A 1 214 ? 6.840 -16.308 -21.483 1.00 61.25 214 GLN A CA 1
ATOM 1675 C C . GLN A 1 214 ? 8.343 -16.414 -21.241 1.00 61.25 214 GLN A C 1
ATOM 1677 O O . GLN A 1 214 ? 8.739 -16.993 -20.239 1.00 61.25 214 GLN A O 1
ATOM 1682 N N . LYS A 1 215 ? 9.197 -15.906 -22.135 1.00 73.81 215 LYS A N 1
ATOM 1683 C CA . LYS A 1 215 ? 10.655 -16.044 -21.965 1.00 73.81 215 LYS A CA 1
ATOM 1684 C C . LYS A 1 215 ? 11.306 -14.925 -21.154 1.00 73.81 215 LYS A C 1
ATOM 1686 O O . LYS A 1 215 ? 12.442 -15.092 -20.743 1.00 73.81 215 LYS A O 1
ATOM 1691 N N . LEU A 1 216 ? 10.612 -13.803 -20.985 1.00 85.25 216 LEU A N 1
ATOM 1692 C CA . LEU A 1 216 ? 11.140 -12.606 -20.328 1.00 85.25 216 LEU A CA 1
ATOM 1693 C C . LEU A 1 216 ? 10.514 -12.369 -18.946 1.00 85.25 216 LEU A C 1
ATOM 1695 O O . LEU A 1 216 ? 10.671 -11.287 -18.411 1.00 85.25 216 LEU A O 1
ATOM 1699 N N . GLY A 1 217 ? 9.745 -13.322 -18.407 1.00 86.69 217 GLY A N 1
ATOM 1700 C CA . GLY A 1 217 ? 9.090 -13.181 -17.096 1.00 86.69 217 GLY A CA 1
ATOM 1701 C C . GLY A 1 217 ? 7.931 -12.172 -17.033 1.00 86.69 217 GLY A C 1
ATOM 1702 O O . GLY A 1 217 ? 7.267 -12.074 -16.009 1.00 86.69 217 GLY A O 1
ATOM 1703 N N . LEU A 1 218 ? 7.648 -11.455 -18.123 1.00 90.31 218 LEU A N 1
ATOM 1704 C CA . LEU A 1 218 ? 6.666 -10.373 -18.179 1.00 90.31 218 LEU A CA 1
ATOM 1705 C C . LEU A 1 218 ? 5.308 -10.786 -18.773 1.00 90.31 218 LEU A C 1
ATOM 1707 O O . LEU A 1 218 ? 5.223 -11.717 -19.584 1.00 90.31 218 LEU A O 1
ATOM 1711 N N . SER A 1 219 ? 4.251 -10.040 -18.421 1.00 90.19 219 SER A N 1
ATOM 1712 C CA . SER A 1 219 ? 2.921 -10.217 -19.021 1.00 90.19 219 SER A CA 1
ATOM 1713 C C . SER A 1 219 ? 2.951 -9.943 -20.525 1.00 90.19 219 SER A C 1
ATOM 1715 O O . SER A 1 219 ? 3.681 -9.090 -21.027 1.00 90.19 219 SER A O 1
ATOM 1717 N N . GLY A 1 220 ? 2.114 -10.670 -21.261 1.00 89.31 220 GLY A N 1
ATOM 1718 C CA . GLY A 1 220 ? 1.919 -10.460 -22.689 1.00 89.31 220 GLY A CA 1
ATOM 1719 C C . GLY A 1 220 ? 1.039 -9.273 -23.059 1.00 89.31 220 GLY A C 1
ATOM 1720 O O . GLY A 1 220 ? 0.848 -9.028 -24.252 1.00 89.31 220 GLY A O 1
ATOM 1721 N N . ASP A 1 221 ? 0.459 -8.599 -22.071 1.00 91.06 221 ASP A N 1
ATOM 1722 C CA . ASP A 1 221 ? -0.518 -7.535 -22.254 1.00 91.06 221 ASP A CA 1
ATOM 1723 C C . ASP A 1 221 ? 0.108 -6.163 -21.991 1.00 91.06 221 ASP A C 1
ATOM 1725 O O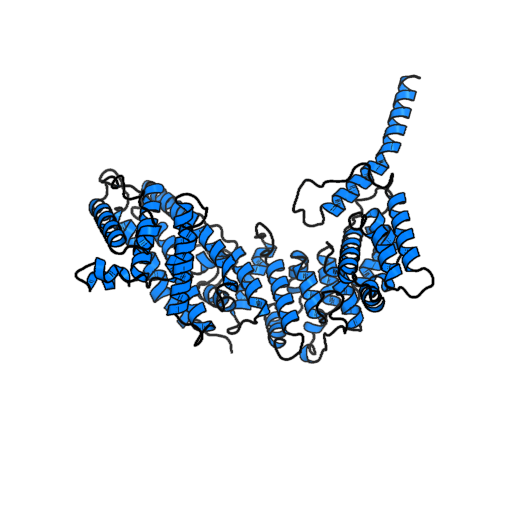 . ASP A 1 221 ? 0.761 -5.947 -20.970 1.00 91.06 221 ASP A O 1
ATOM 1729 N N . THR A 1 222 ? -0.072 -5.229 -22.922 1.00 93.50 222 THR A N 1
ATOM 1730 C CA . THR A 1 222 ? 0.505 -3.889 -22.804 1.00 93.50 222 THR A CA 1
ATOM 1731 C C . THR A 1 222 ? -0.142 -3.090 -21.681 1.00 93.50 222 THR A C 1
ATOM 1733 O O . THR A 1 222 ? 0.557 -2.305 -21.049 1.00 93.50 222 THR A O 1
ATOM 1736 N N . LEU A 1 223 ? -1.426 -3.311 -21.365 1.00 94.12 223 LEU A N 1
ATOM 1737 C CA . LEU A 1 223 ? -2.061 -2.662 -20.214 1.00 94.12 223 LEU A CA 1
ATOM 1738 C C . LEU A 1 223 ? -1.474 -3.178 -18.903 1.00 94.12 223 LEU A C 1
ATOM 1740 O O . LEU A 1 223 ? -1.133 -2.376 -18.038 1.00 94.12 223 LEU A O 1
ATOM 1744 N N . ALA A 1 224 ? -1.286 -4.495 -18.781 1.00 94.38 224 ALA A N 1
ATOM 1745 C CA . ALA A 1 224 ? -0.655 -5.080 -17.600 1.00 94.38 224 ALA A CA 1
ATOM 1746 C C . ALA A 1 224 ? 0.767 -4.533 -17.391 1.00 94.38 224 ALA A C 1
ATOM 1748 O O . ALA A 1 224 ? 1.123 -4.186 -16.269 1.00 94.38 224 ALA A O 1
ATOM 1749 N N . LEU A 1 225 ? 1.559 -4.378 -18.461 1.00 95.00 225 LEU A N 1
ATOM 1750 C CA . LEU A 1 225 ? 2.889 -3.764 -18.366 1.00 95.00 225 LEU A CA 1
ATOM 1751 C C . LEU A 1 225 ? 2.847 -2.274 -18.037 1.00 95.00 225 LEU A C 1
ATOM 1753 O O . LEU A 1 225 ? 3.683 -1.805 -17.267 1.00 95.00 225 LEU A O 1
ATOM 1757 N N . ALA A 1 226 ? 1.898 -1.524 -18.598 1.00 97.12 226 ALA A N 1
ATOM 1758 C CA . ALA A 1 226 ? 1.732 -0.117 -18.256 1.00 97.12 226 ALA A CA 1
ATOM 1759 C C . ALA A 1 226 ? 1.416 0.040 -16.772 1.00 97.12 226 ALA A C 1
ATOM 1761 O O . ALA A 1 226 ? 2.092 0.803 -16.087 1.00 97.12 226 ALA A O 1
ATOM 1762 N N . PHE A 1 227 ? 0.462 -0.732 -16.254 1.00 97.81 227 PHE A N 1
ATOM 1763 C CA . PHE A 1 227 ? 0.163 -0.705 -14.831 1.00 97.81 227 PHE A CA 1
ATOM 1764 C C . PHE A 1 227 ? 1.309 -1.253 -13.975 1.00 97.81 227 PHE A C 1
ATOM 1766 O O . PHE A 1 227 ? 1.569 -0.687 -12.925 1.00 97.81 227 PHE A O 1
ATOM 1773 N N . GLY A 1 228 ? 2.058 -2.260 -14.434 1.00 96.25 228 GLY A N 1
ATOM 1774 C CA . GLY A 1 228 ? 3.273 -2.729 -13.756 1.00 96.25 228 GLY A CA 1
ATOM 1775 C C . GLY A 1 228 ? 4.335 -1.633 -13.621 1.00 96.25 228 GLY A C 1
ATOM 1776 O O . GLY A 1 228 ? 4.831 -1.382 -12.526 1.00 96.25 228 GLY A O 1
ATOM 1777 N N . ALA A 1 229 ? 4.607 -0.892 -14.701 1.00 96.94 229 ALA A N 1
ATOM 1778 C CA . ALA A 1 229 ? 5.541 0.236 -14.676 1.00 96.94 229 ALA A CA 1
ATOM 1779 C C . ALA A 1 229 ? 5.064 1.364 -13.742 1.00 96.94 229 ALA A C 1
ATOM 1781 O O . ALA A 1 229 ? 5.872 1.982 -13.053 1.00 96.94 229 ALA A O 1
ATOM 1782 N N . LEU A 1 230 ? 3.752 1.624 -13.694 1.00 97.94 230 LEU A N 1
ATOM 1783 C CA . LEU A 1 230 ? 3.161 2.578 -12.751 1.00 97.94 230 LEU A CA 1
ATOM 1784 C C . LEU A 1 230 ? 3.196 2.064 -11.302 1.00 97.94 230 LEU A C 1
ATOM 1786 O O . LEU A 1 230 ? 3.458 2.845 -10.394 1.00 97.94 230 LEU A O 1
ATOM 1790 N N . GLY A 1 231 ? 2.993 0.765 -11.079 1.00 96.12 231 GLY A N 1
ATOM 1791 C CA . GLY A 1 231 ? 3.094 0.110 -9.771 1.00 96.12 231 GLY A CA 1
ATOM 1792 C C . GLY A 1 231 ? 4.492 0.200 -9.163 1.00 96.12 231 GLY A C 1
ATOM 1793 O O . GLY A 1 231 ? 4.634 0.292 -7.949 1.00 96.12 231 GLY A O 1
ATOM 1794 N N . ASN A 1 232 ? 5.522 0.284 -10.004 1.00 93.75 232 ASN A N 1
ATOM 1795 C CA . ASN A 1 232 ? 6.900 0.499 -9.565 1.00 93.75 232 ASN A CA 1
ATOM 1796 C C . ASN A 1 232 ? 7.248 1.985 -9.360 1.00 93.75 232 ASN A C 1
ATOM 1798 O O . ASN A 1 232 ? 8.366 2.303 -8.964 1.00 93.75 232 ASN A O 1
ATOM 1802 N N . ASN A 1 233 ? 6.319 2.911 -9.633 1.00 94.31 233 ASN A N 1
ATOM 1803 C CA . ASN A 1 233 ? 6.536 4.347 -9.480 1.00 94.31 233 ASN A CA 1
ATOM 1804 C C . ASN A 1 233 ? 5.267 5.054 -8.946 1.00 94.31 233 ASN A C 1
ATOM 1806 O O . ASN A 1 233 ? 4.450 5.546 -9.735 1.00 94.31 233 ASN A O 1
ATOM 1810 N N . PRO A 1 234 ? 5.119 5.179 -7.610 1.00 94.88 234 PRO A N 1
ATOM 1811 C CA . PRO A 1 234 ? 3.958 5.788 -6.945 1.00 94.88 234 PRO A CA 1
ATOM 1812 C C . PRO A 1 234 ? 3.526 7.142 -7.517 1.00 94.88 234 PRO A C 1
ATOM 1814 O O . PRO A 1 234 ? 2.342 7.425 -7.709 1.00 94.88 234 PRO A O 1
ATOM 1817 N N . SER A 1 235 ? 4.497 8.003 -7.828 1.00 95.00 235 SER A N 1
ATOM 1818 C CA . SER A 1 235 ? 4.212 9.324 -8.389 1.00 95.00 235 SER A CA 1
ATOM 1819 C C . SER A 1 235 ? 3.745 9.247 -9.841 1.00 95.00 235 SER A C 1
ATOM 1821 O O . SER A 1 235 ? 2.858 10.007 -10.226 1.00 95.00 235 SER A O 1
ATOM 1823 N N . ALA A 1 236 ? 4.299 8.337 -10.647 1.00 96.75 236 ALA A N 1
ATOM 1824 C CA . ALA A 1 236 ? 3.837 8.123 -12.013 1.00 96.75 236 ALA A CA 1
ATOM 1825 C C . ALA A 1 236 ? 2.402 7.595 -12.036 1.00 96.75 236 ALA A C 1
ATOM 1827 O O . ALA A 1 236 ? 1.620 8.072 -12.856 1.00 96.75 236 ALA A O 1
ATOM 1828 N N . ALA A 1 237 ? 2.045 6.676 -11.128 1.00 97.81 237 ALA A N 1
ATOM 1829 C CA . ALA A 1 237 ? 0.684 6.156 -11.003 1.00 97.81 237 ALA A CA 1
ATOM 1830 C C . ALA A 1 237 ? -0.335 7.287 -10.808 1.00 97.81 237 ALA A C 1
ATOM 1832 O O . ALA A 1 237 ? -1.268 7.408 -11.601 1.00 97.81 237 ALA A O 1
ATOM 1833 N N . ARG A 1 238 ? -0.095 8.192 -9.848 1.00 97.00 238 ARG A N 1
ATOM 1834 C CA . ARG A 1 238 ? -0.950 9.375 -9.625 1.00 97.00 238 ARG A CA 1
ATOM 1835 C C . ARG A 1 238 ? -1.009 10.296 -10.845 1.00 97.00 238 ARG A C 1
ATOM 1837 O O . ARG A 1 238 ? -2.077 10.751 -11.234 1.00 97.00 238 ARG A O 1
ATOM 1844 N N . ILE A 1 239 ? 0.128 10.557 -11.492 1.00 97.31 239 ILE A N 1
ATOM 1845 C CA . ILE A 1 239 ? 0.157 11.425 -12.681 1.00 97.31 239 ILE A CA 1
ATOM 1846 C C . ILE A 1 239 ? -0.643 10.804 -13.835 1.00 97.31 239 ILE A C 1
ATOM 1848 O O . ILE A 1 239 ? -1.347 11.515 -14.548 1.00 97.31 239 ILE A O 1
ATOM 1852 N N . ALA A 1 240 ? -0.502 9.497 -14.057 1.00 97.75 240 ALA A N 1
ATOM 1853 C CA . ALA A 1 240 ? -1.105 8.810 -15.191 1.00 97.75 240 ALA A CA 1
ATOM 1854 C C . ALA A 1 240 ? -2.606 8.559 -15.007 1.00 97.75 240 ALA A C 1
ATOM 1856 O O . ALA A 1 240 ? -3.338 8.702 -15.984 1.00 97.75 240 ALA A O 1
ATOM 1857 N N . LEU A 1 241 ? -3.032 8.188 -13.794 1.00 97.25 241 LEU A N 1
ATOM 1858 C CA . LEU A 1 241 ? -4.398 7.746 -13.489 1.00 97.25 241 LEU A CA 1
ATOM 1859 C C . LEU A 1 241 ? -5.306 8.856 -12.942 1.00 97.25 241 LEU A C 1
ATOM 1861 O O . LEU A 1 241 ? -6.518 8.687 -12.977 1.00 97.25 241 LEU A O 1
ATOM 1865 N N . ASP A 1 242 ? -4.738 9.968 -12.466 1.00 92.94 242 ASP A N 1
ATOM 1866 C CA . ASP A 1 242 ? -5.489 11.123 -11.951 1.00 92.94 242 ASP A CA 1
ATOM 1867 C C . ASP A 1 242 ? -5.121 12.412 -12.717 1.00 92.94 242 ASP A C 1
ATOM 1869 O O . ASP A 1 242 ? -5.889 12.861 -13.565 1.00 92.94 242 ASP A O 1
ATOM 1873 N N . GLU A 1 243 ? -3.909 12.968 -12.543 1.00 93.06 243 GLU A N 1
ATOM 1874 C CA . GLU A 1 243 ? -3.557 14.311 -13.072 1.00 93.06 243 GLU A CA 1
ATOM 1875 C C . GLU A 1 243 ? -3.785 14.468 -14.588 1.00 93.06 243 GLU A C 1
ATOM 1877 O O . GLU A 1 243 ? -4.180 15.541 -15.056 1.00 93.06 243 GLU A O 1
ATOM 1882 N N . LYS A 1 244 ? -3.470 13.427 -15.365 1.00 92.38 244 LYS A N 1
ATOM 1883 C CA . LYS A 1 244 ? -3.542 13.441 -16.833 1.00 92.38 244 LYS A CA 1
ATOM 1884 C C . LYS A 1 244 ? -4.717 12.659 -17.410 1.00 92.38 244 LYS A C 1
ATOM 1886 O O . LYS A 1 244 ? -4.841 12.655 -18.630 1.00 92.38 244 LYS A O 1
ATOM 1891 N N . ALA A 1 245 ? -5.521 11.994 -16.586 1.00 92.25 245 ALA A N 1
ATOM 1892 C CA . ALA A 1 245 ? -6.635 11.185 -17.063 1.00 92.25 245 ALA A CA 1
ATOM 1893 C C . ALA A 1 245 ? -7.750 12.050 -17.665 1.00 92.25 245 ALA A C 1
ATOM 1895 O O . ALA A 1 245 ? -8.167 13.044 -17.071 1.00 92.25 245 ALA A O 1
ATOM 1896 N N . ASP A 1 246 ? -8.254 11.662 -18.844 1.00 94.12 246 ASP A N 1
ATOM 1897 C CA . ASP A 1 246 ? -9.420 12.314 -19.458 1.00 94.12 246 ASP A CA 1
ATOM 1898 C C . ASP A 1 246 ? -10.754 11.723 -18.951 1.00 94.12 246 ASP A C 1
ATOM 1900 O O . ASP A 1 246 ? -11.828 12.269 -19.226 1.00 94.12 246 ASP A O 1
ATOM 1904 N N . ILE A 1 247 ? -10.701 10.617 -18.202 1.00 94.94 247 ILE A N 1
ATOM 1905 C CA . ILE A 1 247 ? -11.844 9.950 -17.560 1.00 94.94 247 ILE A CA 1
ATOM 1906 C C . ILE A 1 247 ? -11.632 9.870 -16.043 1.00 94.94 247 ILE A C 1
ATOM 1908 O O . ILE A 1 247 ? -10.502 9.940 -15.570 1.00 94.94 247 ILE A O 1
ATOM 1912 N N . SER A 1 248 ? -12.714 9.720 -15.273 1.00 95.56 248 SER A N 1
ATOM 1913 C CA . SER A 1 248 ? -12.614 9.540 -13.819 1.00 95.56 248 SER A CA 1
ATOM 1914 C C . SER A 1 248 ? -11.986 8.193 -13.457 1.00 95.56 248 SER A C 1
ATOM 1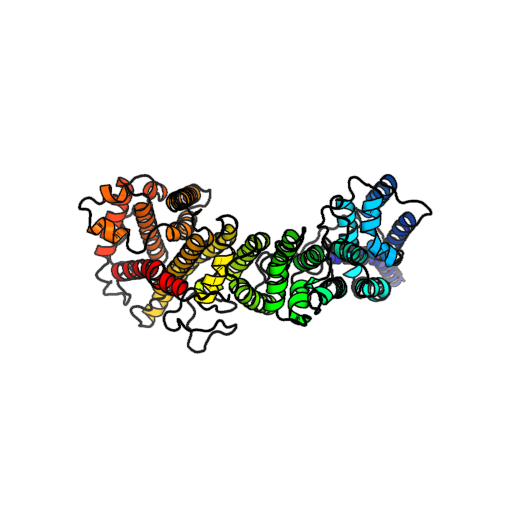916 O O . SER A 1 248 ? -12.077 7.231 -14.227 1.00 95.56 248 SER A O 1
ATOM 1918 N N . LEU A 1 249 ? -11.429 8.095 -12.246 1.00 95.56 249 LEU A N 1
ATOM 1919 C CA . LEU A 1 249 ? -10.912 6.833 -11.715 1.00 95.56 249 LEU A CA 1
ATOM 1920 C C . LEU A 1 249 ? -12.000 5.745 -11.632 1.00 95.56 249 LEU A C 1
ATOM 1922 O O . LEU A 1 249 ? -11.727 4.565 -11.852 1.00 95.56 249 LEU A O 1
ATOM 1926 N N . GLU A 1 250 ? -13.249 6.150 -11.386 1.00 95.12 250 GLU A N 1
ATOM 1927 C CA . GLU A 1 250 ? -14.438 5.288 -11.448 1.00 95.12 250 GLU A CA 1
ATOM 1928 C C . GLU A 1 250 ? -14.620 4.659 -12.836 1.00 95.12 250 GLU A C 1
ATOM 1930 O O . GLU A 1 250 ? -14.683 3.438 -12.970 1.00 95.12 250 GLU A O 1
ATOM 1935 N N . GLU A 1 251 ? -14.637 5.474 -13.895 1.00 95.12 251 GLU A N 1
ATOM 1936 C CA . GLU A 1 251 ? -14.763 4.978 -15.269 1.00 95.12 251 GLU A CA 1
ATOM 1937 C C . GLU A 1 251 ? -13.559 4.104 -15.659 1.00 95.12 251 GLU A C 1
ATOM 1939 O O . GLU A 1 251 ? -13.728 3.078 -16.318 1.00 95.12 251 GLU A O 1
ATOM 1944 N N . TYR A 1 252 ? -12.353 4.458 -15.208 1.00 94.12 252 TYR A N 1
ATOM 1945 C CA . TYR A 1 252 ? -11.153 3.636 -15.387 1.00 94.12 252 TYR A CA 1
ATOM 1946 C C . TYR A 1 252 ? -11.320 2.242 -14.783 1.00 94.12 252 TYR A C 1
ATOM 1948 O O . TYR A 1 252 ? -11.085 1.231 -15.453 1.00 94.12 252 TYR A O 1
ATOM 1956 N N . THR A 1 253 ? -11.764 2.195 -13.529 1.00 95.12 253 THR A N 1
ATOM 1957 C CA . THR A 1 253 ? -11.966 0.955 -12.777 1.00 95.12 253 THR A CA 1
ATOM 1958 C C . THR A 1 253 ? -13.047 0.102 -13.432 1.00 95.12 253 THR A C 1
ATOM 1960 O O . THR A 1 253 ? -12.803 -1.074 -13.699 1.00 95.12 253 THR A O 1
ATOM 1963 N N . ASN A 1 254 ? -14.174 0.706 -13.826 1.00 93.12 254 ASN A N 1
ATOM 1964 C CA . ASN A 1 254 ? -15.245 0.040 -14.575 1.00 93.12 254 ASN A CA 1
ATOM 1965 C C . ASN A 1 254 ? -14.727 -0.637 -15.854 1.00 93.12 254 ASN A C 1
ATOM 1967 O O . ASN A 1 254 ? -15.058 -1.794 -16.138 1.00 93.12 254 ASN A O 1
ATOM 1971 N N . ARG A 1 255 ? -13.885 0.059 -16.630 1.00 93.06 255 ARG A N 1
ATOM 1972 C CA . ARG A 1 255 ? -13.302 -0.494 -17.864 1.00 93.06 255 ARG A CA 1
ATOM 1973 C C . ARG A 1 255 ? -12.366 -1.656 -17.578 1.00 93.06 255 ARG A C 1
ATOM 1975 O O . ARG A 1 255 ? -12.477 -2.681 -18.249 1.00 93.06 255 ARG A O 1
ATOM 1982 N N . VAL A 1 256 ? -11.474 -1.515 -16.597 1.00 93.50 256 VAL A N 1
ATOM 1983 C CA . VAL A 1 256 ? -10.515 -2.564 -16.218 1.00 93.50 256 VAL A CA 1
ATOM 1984 C C . VAL A 1 256 ? -11.238 -3.800 -15.680 1.00 93.50 256 VAL A C 1
ATOM 1986 O O . VAL A 1 256 ? -10.954 -4.909 -16.129 1.00 93.50 256 VAL A O 1
ATOM 1989 N N . TYR A 1 257 ? -12.231 -3.630 -14.805 1.00 91.69 257 TYR A N 1
ATOM 1990 C CA . TYR A 1 257 ? -13.023 -4.738 -14.258 1.00 91.69 257 TYR A CA 1
ATOM 1991 C C . TYR A 1 257 ? -13.813 -5.453 -15.364 1.00 91.69 257 TYR A C 1
ATOM 1993 O O . TYR A 1 257 ? -13.844 -6.682 -15.420 1.00 91.69 257 TYR A O 1
ATOM 2001 N N . GLY A 1 258 ? -14.348 -4.711 -16.343 1.00 88.19 258 GLY A N 1
ATOM 2002 C CA . GLY A 1 258 ? -14.984 -5.285 -17.536 1.00 88.19 258 GLY A CA 1
ATOM 2003 C C . GLY 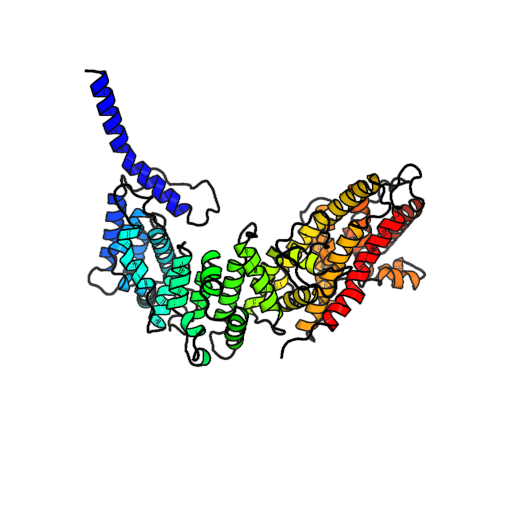A 1 258 ? -14.062 -6.162 -18.406 1.00 88.19 258 GLY A C 1
ATOM 2004 O O . GLY A 1 258 ? -14.539 -6.899 -19.283 1.00 88.19 258 GLY A O 1
ATOM 2005 N N . MET A 1 259 ? -12.743 -6.122 -18.185 1.00 86.06 259 MET A N 1
ATOM 2006 C CA . MET A 1 259 ? -11.775 -6.967 -18.890 1.00 86.06 259 MET A CA 1
ATOM 2007 C C . MET A 1 259 ? -11.525 -8.334 -18.235 1.00 86.06 259 MET A C 1
ATOM 2009 O O . MET A 1 259 ? -11.004 -9.209 -18.932 1.00 86.06 259 MET A O 1
ATOM 2013 N N . GLU A 1 260 ? -11.941 -8.562 -16.979 1.00 73.50 260 GLU A N 1
ATOM 2014 C CA . GLU A 1 260 ? -11.644 -9.744 -16.124 1.00 73.50 260 GLU A CA 1
ATOM 2015 C C . GLU A 1 260 ? -12.301 -11.078 -16.578 1.00 73.50 260 GLU A C 1
ATOM 2017 O O . GLU A 1 260 ? -12.688 -11.948 -15.809 1.00 73.50 260 GLU A O 1
ATOM 2022 N N . GLY A 1 261 ? -12.465 -11.296 -17.877 1.00 61.78 261 GLY A N 1
ATOM 2023 C CA . GLY A 1 261 ? -13.074 -12.522 -18.406 1.00 61.78 261 GLY A CA 1
ATOM 2024 C C . GLY A 1 261 ? -13.487 -12.417 -19.866 1.00 61.78 261 GLY A C 1
ATOM 2025 O O . GLY A 1 261 ? -13.799 -13.421 -20.512 1.00 61.78 261 GLY A O 1
ATOM 2026 N N . SER A 1 262 ? -13.452 -11.205 -20.419 1.00 59.66 262 SER A N 1
ATOM 2027 C CA . SER A 1 262 ? -13.684 -10.951 -21.839 1.00 59.66 262 SER A CA 1
ATOM 2028 C C . SER A 1 262 ? -12.442 -11.235 -22.697 1.00 59.66 262 SER A C 1
ATOM 2030 O O . SER A 1 262 ? -12.578 -11.527 -23.890 1.00 59.66 262 SER A O 1
ATOM 2032 N N . ARG A 1 263 ? -11.231 -11.210 -22.112 1.00 63.25 263 ARG A N 1
ATOM 2033 C CA . ARG A 1 263 ? -9.948 -11.366 -22.822 1.00 63.25 263 ARG A CA 1
ATOM 2034 C C . ARG A 1 263 ? -8.988 -12.260 -22.028 1.00 63.25 263 ARG A C 1
ATOM 2036 O O . ARG A 1 263 ? -8.908 -12.168 -20.815 1.00 63.25 263 ARG A O 1
ATOM 2043 N N . GLY A 1 264 ? -8.250 -13.139 -22.713 1.00 65.38 264 GLY A N 1
ATOM 2044 C CA . GLY A 1 264 ? -7.441 -14.201 -22.082 1.00 65.38 264 GLY A CA 1
ATOM 2045 C C . GLY A 1 264 ? -6.245 -13.755 -21.221 1.00 65.38 264 GLY A C 1
ATOM 2046 O O . GLY A 1 264 ? -5.538 -14.626 -20.731 1.00 65.38 264 GLY A O 1
ATOM 2047 N N . THR A 1 265 ? -6.014 -12.447 -21.080 1.00 80.62 265 THR A N 1
ATOM 2048 C CA . THR A 1 265 ? -4.987 -11.791 -20.245 1.00 80.62 265 THR A CA 1
ATOM 2049 C C . THR A 1 265 ? -5.598 -10.821 -19.222 1.00 80.62 265 THR A C 1
ATOM 2051 O O . THR A 1 265 ? -4.865 -10.083 -18.576 1.00 80.62 265 THR A O 1
ATOM 2054 N N . GLY A 1 266 ? -6.932 -10.800 -19.071 1.00 85.50 266 GLY A N 1
ATOM 2055 C CA . GLY A 1 266 ? -7.641 -9.856 -18.199 1.00 85.50 266 GLY A CA 1
ATOM 2056 C C . GLY A 1 266 ? -7.163 -9.881 -16.746 1.00 85.50 266 GLY A C 1
ATOM 2057 O O . GLY A 1 266 ? -6.989 -8.822 -16.155 1.00 85.50 266 GLY A O 1
ATOM 2058 N N . ASP A 1 267 ? -6.858 -11.064 -16.213 1.00 88.44 267 ASP A N 1
ATOM 2059 C CA . ASP A 1 267 ? -6.372 -11.231 -14.839 1.00 88.44 267 ASP A CA 1
ATOM 2060 C C . ASP A 1 267 ? -5.054 -10.471 -14.593 1.00 88.44 267 ASP A C 1
ATOM 2062 O O . ASP A 1 267 ? -4.905 -9.818 -13.562 1.00 88.44 267 ASP A O 1
ATOM 2066 N N . ASP A 1 268 ? -4.125 -10.495 -15.559 1.00 90.44 268 ASP A N 1
ATOM 2067 C CA . ASP A 1 268 ? -2.848 -9.772 -15.471 1.00 90.44 268 ASP A CA 1
ATOM 2068 C C . ASP A 1 268 ? -3.068 -8.253 -15.493 1.00 90.44 268 ASP A C 1
ATOM 2070 O O . ASP A 1 268 ? -2.395 -7.516 -14.773 1.00 90.44 268 ASP A O 1
ATOM 2074 N N . ILE A 1 269 ? -4.013 -7.778 -16.318 1.00 93.62 269 ILE A N 1
ATOM 2075 C CA . ILE A 1 269 ? -4.359 -6.351 -16.416 1.00 93.62 269 ILE A CA 1
ATOM 2076 C C . ILE A 1 269 ? -4.883 -5.864 -15.070 1.00 93.62 269 ILE A C 1
ATOM 2078 O O . ILE A 1 269 ? -4.451 -4.828 -14.572 1.00 93.62 269 ILE A O 1
ATOM 2082 N N . VAL A 1 270 ? -5.801 -6.626 -14.483 1.00 94.25 270 VAL A N 1
ATOM 2083 C CA . VAL A 1 270 ? -6.441 -6.270 -13.223 1.00 94.25 270 VAL A CA 1
ATOM 2084 C C . VAL A 1 270 ? -5.448 -6.331 -12.061 1.00 94.25 270 VAL A C 1
ATOM 2086 O O . VAL A 1 270 ? -5.405 -5.407 -11.254 1.00 94.25 270 VAL A O 1
ATOM 2089 N N . ALA A 1 271 ? -4.598 -7.359 -12.005 1.00 93.94 271 ALA A N 1
ATOM 2090 C CA . ALA A 1 271 ? -3.534 -7.441 -11.007 1.00 93.94 271 ALA A CA 1
ATOM 2091 C C . ALA A 1 271 ? -2.548 -6.266 -11.122 1.00 93.94 271 ALA A C 1
ATOM 2093 O O . ALA A 1 271 ? -2.226 -5.629 -10.118 1.00 93.94 271 ALA A O 1
ATOM 2094 N N . GLY A 1 272 ? -2.114 -5.938 -12.344 1.00 95.88 272 GLY A N 1
ATOM 2095 C CA . GLY A 1 272 ? -1.260 -4.780 -12.599 1.00 95.88 272 GLY A CA 1
ATOM 2096 C C . GLY A 1 272 ? -1.927 -3.476 -12.164 1.00 95.88 272 GLY A C 1
ATOM 2097 O O . GLY A 1 272 ? -1.305 -2.677 -11.467 1.00 95.88 272 GLY A O 1
ATOM 2098 N N . TYR A 1 273 ? -3.198 -3.272 -12.527 1.00 97.62 273 TYR A N 1
ATOM 2099 C CA . TYR A 1 273 ? -3.959 -2.078 -12.150 1.00 97.62 273 TYR A CA 1
ATOM 2100 C C . TYR A 1 273 ? -4.057 -1.925 -10.633 1.00 97.62 273 TYR A C 1
ATOM 2102 O O . TYR A 1 273 ? -3.765 -0.852 -10.111 1.00 97.62 273 TYR A O 1
ATOM 2110 N N . GLY A 1 274 ? -4.371 -3.006 -9.915 1.00 97.44 274 GLY A N 1
ATOM 2111 C CA . GLY A 1 274 ? -4.395 -2.998 -8.456 1.00 97.44 274 GLY A CA 1
ATOM 2112 C C . GLY A 1 274 ? -3.055 -2.586 -7.851 1.00 97.44 274 GLY A C 1
ATOM 2113 O O . GLY A 1 274 ? -3.029 -1.725 -6.974 1.00 97.44 274 GLY A O 1
ATOM 2114 N N . GLN A 1 275 ? -1.939 -3.118 -8.361 1.00 97.38 275 GLN A N 1
ATOM 2115 C CA . GLN A 1 275 ? -0.598 -2.707 -7.924 1.00 97.38 275 GLN A CA 1
ATOM 2116 C C . GLN A 1 275 ? -0.319 -1.223 -8.211 1.00 97.38 275 GLN A C 1
ATOM 2118 O O . GLN A 1 275 ? 0.219 -0.529 -7.352 1.00 97.38 275 GLN A O 1
ATOM 2123 N N . ALA A 1 276 ? -0.741 -0.704 -9.369 1.00 98.38 276 ALA A N 1
ATOM 2124 C CA . ALA A 1 276 ? -0.634 0.722 -9.681 1.00 98.38 276 ALA A CA 1
ATOM 2125 C C . ALA A 1 276 ? -1.442 1.596 -8.708 1.00 98.38 276 ALA A C 1
ATOM 2127 O O . ALA A 1 276 ? -0.952 2.642 -8.282 1.00 98.38 276 ALA A O 1
ATOM 2128 N N . LEU A 1 277 ? -2.647 1.164 -8.315 1.00 98.56 277 LEU A N 1
ATOM 2129 C CA . LEU A 1 277 ? -3.445 1.872 -7.311 1.00 98.56 277 LEU A CA 1
ATOM 2130 C C . LEU A 1 277 ? -2.772 1.839 -5.937 1.00 98.56 277 LEU A C 1
ATOM 2132 O O . LEU A 1 277 ? -2.598 2.893 -5.333 1.00 98.56 277 LEU A O 1
ATOM 2136 N N . ALA A 1 278 ? -2.326 0.668 -5.474 1.00 98.25 278 ALA A N 1
ATOM 2137 C CA . ALA A 1 278 ? -1.636 0.534 -4.190 1.00 98.25 278 ALA A CA 1
ATOM 2138 C C . ALA A 1 278 ? -0.357 1.384 -4.129 1.00 98.25 278 ALA A C 1
ATOM 2140 O O . ALA A 1 278 ? -0.129 2.086 -3.140 1.00 98.25 278 ALA A O 1
ATOM 2141 N N . ALA A 1 279 ? 0.434 1.399 -5.205 1.00 97.56 279 ALA A N 1
ATOM 2142 C CA . ALA A 1 279 ? 1.595 2.273 -5.330 1.00 97.56 279 ALA A CA 1
ATOM 2143 C C . ALA A 1 279 ? 1.192 3.753 -5.288 1.00 97.56 279 ALA A C 1
ATOM 2145 O O . ALA A 1 279 ? 1.722 4.517 -4.486 1.00 97.56 279 ALA A O 1
ATOM 2146 N N . GLY A 1 280 ? 0.217 4.164 -6.106 1.00 97.69 280 GLY A N 1
ATOM 2147 C CA . GLY A 1 280 ? -0.274 5.544 -6.157 1.00 97.69 280 GLY A CA 1
ATOM 2148 C C . GLY A 1 280 ? -0.841 6.040 -4.824 1.00 97.69 280 GLY A C 1
ATOM 2149 O O . GLY A 1 280 ? -0.667 7.211 -4.482 1.00 97.69 280 GLY A O 1
ATOM 2150 N N . SER A 1 281 ? -1.446 5.149 -4.039 1.00 98.12 281 SER A N 1
ATOM 2151 C CA . SER A 1 281 ? -1.936 5.416 -2.683 1.00 98.12 281 SER A CA 1
ATOM 2152 C C . SER A 1 281 ? -0.824 5.482 -1.629 1.00 98.12 281 SER A C 1
ATOM 2154 O O . SER A 1 281 ? -1.124 5.756 -0.472 1.00 98.12 281 SER A O 1
ATOM 2156 N N . GLY A 1 282 ? 0.439 5.221 -1.989 1.00 96.75 282 GLY A N 1
ATOM 2157 C CA . GLY A 1 282 ? 1.570 5.182 -1.053 1.00 96.75 282 GLY A CA 1
ATOM 2158 C C . GLY A 1 282 ? 1.618 3.920 -0.184 1.00 96.75 282 GLY A C 1
ATOM 2159 O O . GLY A 1 282 ? 2.411 3.852 0.750 1.00 96.75 282 GLY A O 1
ATOM 2160 N N . ALA A 1 283 ? 0.789 2.911 -0.477 1.00 96.94 283 ALA A N 1
ATOM 2161 C CA . ALA A 1 283 ? 0.609 1.735 0.376 1.00 96.94 283 ALA A CA 1
ATOM 2162 C C . ALA A 1 283 ? 1.761 0.720 0.299 1.00 96.94 283 ALA A C 1
ATOM 2164 O O . ALA A 1 283 ? 1.899 -0.114 1.190 1.00 96.94 283 ALA A O 1
ATOM 2165 N N . LEU A 1 284 ? 2.571 0.777 -0.763 1.00 94.00 284 LEU A N 1
ATOM 2166 C CA . LEU A 1 284 ? 3.700 -0.137 -0.980 1.00 94.00 284 LEU A CA 1
ATOM 2167 C C . LEU A 1 284 ? 5.022 0.367 -0.378 1.00 94.00 284 LEU A C 1
ATOM 2169 O O . LEU A 1 284 ? 6.027 -0.340 -0.438 1.00 94.00 284 LEU A O 1
ATOM 2173 N N . GLU A 1 285 ? 5.042 1.582 0.174 1.00 88.56 285 GLU A N 1
ATOM 2174 C CA . GLU A 1 285 ? 6.225 2.162 0.813 1.00 88.56 285 GLU A CA 1
ATOM 2175 C C . GLU A 1 285 ? 6.347 1.699 2.281 1.00 88.56 285 GLU A C 1
ATOM 2177 O O . GLU A 1 285 ? 5.355 1.336 2.915 1.00 88.56 285 GLU A O 1
ATOM 2182 N N . ASP A 1 286 ? 7.567 1.696 2.836 1.00 84.19 286 ASP A N 1
ATOM 2183 C CA . ASP A 1 286 ? 7.830 1.331 4.238 1.00 84.19 286 ASP A CA 1
ATOM 2184 C C . ASP A 1 286 ? 8.604 2.452 4.973 1.00 84.19 286 ASP A C 1
ATOM 2186 O O . ASP A 1 286 ? 9.804 2.635 4.723 1.00 84.19 286 ASP A O 1
ATOM 2190 N N . PRO A 1 287 ? 7.956 3.213 5.881 1.00 88.31 287 PRO A N 1
ATOM 2191 C CA . PRO A 1 287 ? 6.517 3.177 6.172 1.00 88.31 287 PRO A CA 1
ATOM 2192 C C . PRO A 1 287 ? 5.678 3.716 4.993 1.00 88.31 287 PRO A C 1
ATOM 2194 O O . PRO A 1 287 ? 6.227 4.443 4.163 1.00 88.31 287 PRO A O 1
ATOM 2197 N N . PRO A 1 288 ? 4.359 3.431 4.939 1.00 92.38 288 PRO A N 1
ATOM 2198 C CA . PRO A 1 288 ? 3.488 3.952 3.886 1.00 92.38 288 PRO A CA 1
ATOM 2199 C C . PRO A 1 288 ? 3.540 5.483 3.764 1.00 92.38 288 PRO A C 1
ATOM 2201 O O . PRO A 1 288 ? 3.527 6.193 4.777 1.00 92.38 288 PRO A O 1
ATOM 2204 N N . ASP A 1 289 ? 3.548 6.002 2.533 1.00 92.81 289 ASP A N 1
ATOM 2205 C CA . ASP A 1 289 ? 3.478 7.446 2.277 1.00 92.81 289 ASP A CA 1
ATOM 2206 C C . ASP A 1 289 ? 2.046 7.947 2.450 1.00 92.81 289 ASP A C 1
ATOM 2208 O O . ASP A 1 289 ? 1.179 7.725 1.608 1.00 92.81 289 ASP A O 1
ATOM 2212 N N . LYS A 1 290 ? 1.819 8.670 3.548 1.00 92.69 290 LYS A N 1
ATOM 2213 C CA . LYS A 1 290 ? 0.564 9.376 3.843 1.00 92.69 290 LYS A CA 1
ATOM 2214 C C . LYS A 1 290 ? 0.625 10.875 3.522 1.00 92.69 290 LYS A C 1
ATOM 2216 O O . LYS A 1 290 ? -0.147 11.675 4.059 1.00 92.69 290 LYS A O 1
ATOM 2221 N N . GLY A 1 291 ? 1.563 11.306 2.677 1.00 94.25 291 GLY A N 1
ATOM 2222 C CA . GLY A 1 291 ? 1.637 12.681 2.196 1.00 94.25 291 GLY A CA 1
ATOM 2223 C C . GLY A 1 291 ? 0.356 13.110 1.471 1.00 94.25 291 GLY A C 1
ATOM 2224 O O . GLY A 1 291 ? -0.363 12.292 0.908 1.00 94.25 291 GLY A O 1
ATOM 2225 N N . HIS A 1 292 ? 0.078 14.419 1.432 1.00 93.94 292 HIS A N 1
ATOM 2226 C CA . HIS A 1 292 ? -1.178 14.975 0.895 1.00 93.94 292 HIS A CA 1
ATOM 2227 C C . HIS A 1 292 ? -1.580 14.415 -0.486 1.00 93.94 292 HIS A C 1
ATOM 2229 O O . HIS A 1 292 ? -2.752 14.153 -0.729 1.00 93.94 292 HIS A O 1
ATOM 2235 N N . HIS A 1 293 ? -0.627 14.220 -1.404 1.00 94.81 293 HIS A N 1
ATOM 2236 C CA . HIS A 1 293 ? -0.927 13.664 -2.729 1.00 94.81 293 HIS A CA 1
ATOM 2237 C C . HIS A 1 293 ? -1.277 12.169 -2.700 1.00 94.81 293 HIS A C 1
ATOM 2239 O O . HIS A 1 293 ? -2.179 11.762 -3.424 1.00 94.81 293 HIS A O 1
ATOM 2245 N N . ALA A 1 294 ? -0.586 11.369 -1.884 1.00 96.75 294 ALA A N 1
ATOM 2246 C CA . ALA A 1 294 ? -0.864 9.943 -1.735 1.00 96.75 294 ALA A CA 1
ATOM 2247 C C . ALA A 1 294 ? -2.207 9.715 -1.027 1.00 96.75 294 ALA A C 1
ATOM 2249 O O . ALA A 1 294 ? -3.038 8.966 -1.532 1.00 96.75 294 ALA A O 1
ATOM 2250 N N . SER A 1 295 ? -2.468 10.454 0.054 1.00 97.25 295 SER A N 1
ATOM 2251 C CA . SER A 1 295 ? -3.713 10.364 0.823 1.00 97.25 295 SER A CA 1
ATOM 2252 C C . SER A 1 295 ? -4.943 10.818 0.035 1.00 97.25 295 S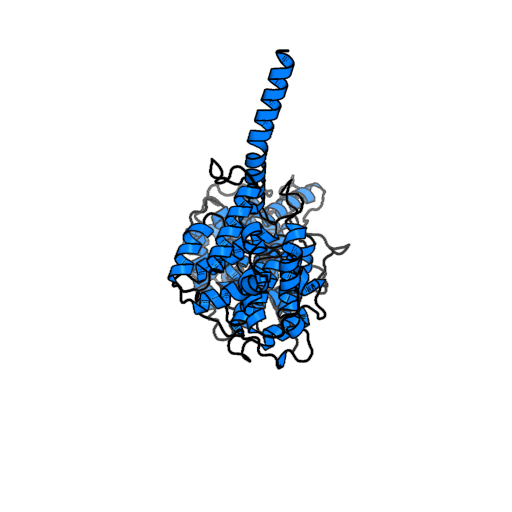ER A C 1
ATOM 2254 O O . SER A 1 295 ? -5.974 10.157 0.107 1.00 97.25 295 SER A O 1
ATOM 2256 N N . ASN A 1 296 ? -4.845 11.884 -0.775 1.00 97.25 296 ASN A N 1
ATOM 2257 C CA . ASN A 1 296 ? -5.939 12.283 -1.676 1.00 97.25 296 ASN A CA 1
ATOM 2258 C C . ASN A 1 296 ? -6.270 11.181 -2.690 1.00 97.25 296 ASN A C 1
ATOM 2260 O O . ASN A 1 296 ? -7.437 10.887 -2.928 1.00 97.25 296 ASN A O 1
ATOM 2264 N N . PHE A 1 297 ? -5.238 10.573 -3.281 1.00 98.12 297 PHE A N 1
ATOM 2265 C CA . PHE A 1 297 ? -5.424 9.496 -4.246 1.00 98.12 297 PHE A CA 1
ATOM 2266 C C . PHE A 1 297 ? -5.983 8.235 -3.570 1.00 98.12 297 PHE A C 1
ATOM 2268 O O . PHE A 1 297 ? -6.896 7.608 -4.091 1.00 98.12 297 PHE A O 1
ATOM 2275 N N . ALA A 1 298 ? -5.496 7.885 -2.375 1.00 98.50 298 ALA A N 1
ATOM 2276 C CA . ALA A 1 298 ? -6.010 6.769 -1.584 1.00 98.50 298 ALA A CA 1
ATOM 2277 C C . ALA A 1 298 ? -7.478 6.944 -1.187 1.00 98.50 298 ALA A C 1
ATOM 2279 O O . ALA A 1 298 ? -8.244 5.988 -1.273 1.00 98.50 298 ALA A O 1
ATOM 2280 N N . PHE A 1 299 ? -7.877 8.158 -0.805 1.00 98.19 299 PHE A N 1
ATOM 2281 C CA . PHE A 1 299 ? -9.268 8.492 -0.523 1.00 98.19 299 PHE A CA 1
ATOM 2282 C C . PHE A 1 299 ? -10.173 8.177 -1.722 1.00 98.19 299 PHE A C 1
ATOM 2284 O O . PHE A 1 299 ? -11.152 7.448 -1.571 1.00 98.19 299 PHE A O 1
ATOM 2291 N N . GLU A 1 300 ? -9.814 8.643 -2.923 1.00 97.69 300 GLU A N 1
ATOM 2292 C CA . GLU A 1 300 ? -10.585 8.361 -4.141 1.00 97.69 300 GLU A CA 1
ATOM 2293 C C . GLU A 1 300 ? -10.583 6.867 -4.493 1.00 97.69 300 GLU A C 1
ATOM 2295 O O . GLU A 1 300 ? -11.639 6.299 -4.771 1.00 97.69 300 GLU A O 1
ATOM 2300 N N . VAL A 1 301 ? -9.423 6.204 -4.412 1.00 98.25 301 VAL A N 1
ATOM 2301 C CA . VAL A 1 301 ? -9.286 4.759 -4.660 1.00 98.25 301 VAL A CA 1
ATOM 2302 C C . VAL A 1 301 ? -10.196 3.947 -3.741 1.00 98.25 301 VAL A C 1
ATOM 2304 O O . VAL A 1 301 ? -10.920 3.078 -4.222 1.00 98.25 301 VAL A O 1
ATOM 2307 N N . ILE A 1 302 ? -10.196 4.223 -2.435 1.00 98.38 302 ILE A N 1
ATOM 2308 C CA . ILE A 1 302 ? -11.032 3.505 -1.463 1.00 98.38 302 ILE A CA 1
ATOM 2309 C C . ILE A 1 302 ? -12.513 3.647 -1.821 1.00 98.38 302 ILE A C 1
ATOM 2311 O O . ILE A 1 302 ? -13.247 2.656 -1.819 1.00 98.38 302 ILE A O 1
ATOM 2315 N N . GLN A 1 303 ? -12.945 4.859 -2.172 1.00 96.25 303 GLN A N 1
ATOM 2316 C CA . GLN A 1 303 ? -14.333 5.109 -2.546 1.00 96.25 303 GLN A CA 1
ATOM 2317 C C . GLN A 1 303 ? -14.717 4.415 -3.852 1.00 96.25 303 GLN A C 1
ATOM 2319 O O . GLN A 1 303 ? -15.773 3.792 -3.908 1.00 96.25 303 GLN A O 1
ATOM 2324 N N . VAL A 1 304 ? -13.876 4.501 -4.886 1.00 96.12 304 VAL A N 1
ATOM 2325 C CA . VAL A 1 304 ? -14.137 3.897 -6.200 1.00 96.12 304 VAL A CA 1
ATOM 2326 C C . VAL A 1 304 ? -14.164 2.376 -6.111 1.00 96.12 304 VAL A C 1
ATOM 2328 O O . VAL A 1 304 ? -15.118 1.753 -6.568 1.00 96.12 304 VAL A O 1
ATOM 2331 N N . LEU A 1 305 ? -13.160 1.763 -5.479 1.00 96.00 305 LEU A N 1
ATOM 2332 C CA . LEU A 1 305 ? -13.108 0.307 -5.345 1.00 96.00 305 LEU A CA 1
ATOM 2333 C C . LEU A 1 305 ? -14.273 -0.226 -4.501 1.00 96.00 305 LEU A C 1
ATOM 2335 O O . LEU A 1 305 ? -14.801 -1.294 -4.796 1.00 96.00 305 LEU A O 1
ATOM 2339 N N . GLY A 1 306 ? -14.730 0.545 -3.510 1.00 93.94 306 GLY A N 1
ATOM 2340 C CA . GLY A 1 306 ? -15.904 0.208 -2.710 1.00 93.94 306 GLY A CA 1
ATOM 2341 C C . GLY A 1 306 ? -17.239 0.235 -3.471 1.00 93.94 306 GLY A C 1
ATOM 2342 O O . GLY A 1 306 ? -18.238 -0.264 -2.964 1.00 93.94 306 GLY A O 1
ATOM 2343 N N . GLN A 1 307 ? -17.316 0.789 -4.682 1.00 91.62 307 GLN A N 1
ATOM 2344 C CA . GLN A 1 307 ? -18.576 0.793 -5.443 1.00 91.62 307 GLN A CA 1
ATOM 2345 C C . GLN A 1 307 ? -18.916 -0.575 -6.051 1.00 91.62 307 GLN A C 1
ATOM 2347 O O . GLN A 1 307 ? -20.063 -0.799 -6.439 1.00 91.62 307 GLN A O 1
ATOM 2352 N N . HIS A 1 308 ? -17.946 -1.488 -6.111 1.00 90.25 308 HIS A N 1
ATOM 2353 C CA . HIS A 1 308 ? -18.086 -2.788 -6.753 1.00 90.25 308 HIS A CA 1
ATOM 2354 C C . HIS A 1 308 ? -18.391 -3.893 -5.739 1.00 90.25 308 HIS A C 1
ATOM 2356 O O . HIS A 1 308 ? -17.574 -4.180 -4.866 1.00 90.25 308 HIS A O 1
ATOM 2362 N N . GLU A 1 309 ? -19.539 -4.559 -5.901 1.00 88.25 309 GLU A N 1
ATOM 2363 C CA . GLU A 1 309 ? -19.904 -5.734 -5.093 1.00 88.25 309 GLU A CA 1
ATOM 2364 C C . GLU A 1 309 ? -18.879 -6.860 -5.295 1.00 88.25 309 GLU A C 1
ATOM 2366 O O . GLU A 1 309 ? -18.255 -7.337 -4.347 1.00 88.25 309 GLU A O 1
ATOM 2371 N N . ASP A 1 310 ? -18.637 -7.237 -6.551 1.00 87.06 310 ASP A N 1
ATOM 2372 C CA . ASP A 1 310 ? -17.665 -8.264 -6.904 1.00 87.06 310 ASP A CA 1
ATOM 2373 C C . ASP A 1 310 ? -16.296 -7.641 -7.190 1.00 87.06 310 ASP A C 1
ATOM 2375 O O . ASP A 1 310 ? -16.102 -6.938 -8.183 1.00 87.06 310 ASP A O 1
ATOM 2379 N N . THR A 1 311 ? -15.321 -7.944 -6.331 1.00 91.06 311 THR A N 1
ATOM 2380 C CA . THR A 1 311 ? -13.928 -7.550 -6.553 1.00 91.06 311 THR A CA 1
ATOM 2381 C C . THR A 1 311 ? -13.150 -8.645 -7.293 1.00 91.06 311 THR A C 1
ATOM 2383 O O . THR A 1 311 ? -13.049 -9.784 -6.793 1.00 91.06 311 THR A O 1
ATOM 2386 N N . PRO A 1 312 ? -12.539 -8.302 -8.443 1.00 91.88 312 PRO A N 1
ATOM 2387 C CA . PRO A 1 312 ? -11.657 -9.174 -9.194 1.00 91.88 312 PRO A CA 1
ATOM 2388 C C . PRO A 1 312 ? -10.555 -9.816 -8.366 1.00 91.88 312 PRO A C 1
ATOM 2390 O O . PRO A 1 312 ? -10.001 -9.188 -7.462 1.00 91.88 312 PRO A O 1
ATOM 2393 N N . TRP A 1 313 ? -10.151 -11.040 -8.714 1.00 89.44 313 TRP A N 1
ATOM 2394 C CA . TRP A 1 313 ? -9.157 -11.771 -7.913 1.00 89.44 313 TRP A CA 1
ATOM 2395 C C . TRP A 1 313 ? -7.829 -11.007 -7.778 1.00 89.44 313 TRP A C 1
ATOM 2397 O O . TRP A 1 313 ? -7.282 -10.912 -6.680 1.00 89.44 313 TRP A O 1
ATOM 2407 N N . GLY A 1 314 ? -7.343 -10.409 -8.871 1.00 89.88 314 GLY A N 1
ATOM 2408 C CA . GLY A 1 314 ? -6.082 -9.656 -8.898 1.00 89.88 314 GLY A CA 1
ATOM 2409 C C . GLY A 1 314 ? -6.068 -8.368 -8.061 1.00 89.88 314 GLY A C 1
ATOM 2410 O O . GLY A 1 314 ? -4.990 -7.858 -7.774 1.00 89.88 314 GLY A O 1
ATOM 2411 N N . MET A 1 315 ? -7.230 -7.854 -7.639 1.00 93.69 315 MET A N 1
ATOM 2412 C CA . MET A 1 315 ? -7.341 -6.609 -6.858 1.00 93.69 315 MET A CA 1
ATOM 2413 C C . MET A 1 315 ? -7.293 -6.827 -5.349 1.00 93.69 315 MET A C 1
ATOM 2415 O O . MET A 1 315 ? -7.008 -5.891 -4.606 1.00 93.69 315 MET A O 1
ATOM 2419 N N . ARG A 1 316 ? -7.571 -8.048 -4.882 1.00 94.19 316 ARG A N 1
ATOM 2420 C CA . ARG A 1 316 ? -7.826 -8.322 -3.459 1.00 94.19 316 ARG A CA 1
ATOM 2421 C C . ARG A 1 316 ? -6.598 -8.076 -2.589 1.00 94.19 316 ARG A C 1
ATOM 2423 O O . ARG A 1 316 ? -6.719 -7.451 -1.542 1.00 94.19 316 ARG A O 1
ATOM 2430 N N . ASP A 1 317 ? -5.426 -8.522 -3.043 1.00 94.81 317 ASP A N 1
ATOM 2431 C CA . ASP A 1 317 ? -4.151 -8.273 -2.356 1.00 94.81 317 ASP A CA 1
ATOM 2432 C C . ASP A 1 317 ? -3.809 -6.766 -2.315 1.00 94.81 317 ASP A C 1
ATOM 2434 O O . ASP A 1 317 ? -3.630 -6.240 -1.215 1.00 94.81 317 ASP A O 1
ATOM 2438 N N . PRO A 1 318 ? -3.794 -6.028 -3.448 1.00 96.81 318 PRO A N 1
ATOM 2439 C CA . PRO A 1 318 ? -3.611 -4.575 -3.434 1.00 96.81 318 PRO A CA 1
ATOM 2440 C C . PRO A 1 318 ? -4.594 -3.812 -2.541 1.00 96.81 318 PRO A C 1
ATOM 2442 O O . PRO A 1 318 ? -4.198 -2.890 -1.830 1.00 96.81 318 PRO A O 1
ATOM 2445 N N . MET A 1 319 ? -5.874 -4.195 -2.536 1.00 97.75 319 MET A N 1
ATOM 2446 C CA . MET A 1 319 ? -6.872 -3.585 -1.652 1.00 97.75 319 MET A CA 1
ATOM 2447 C C . MET A 1 319 ? -6.561 -3.844 -0.179 1.00 97.75 319 MET A C 1
ATOM 2449 O O . MET A 1 319 ? -6.671 -2.925 0.630 1.00 97.75 319 MET A O 1
ATOM 2453 N N . GLY A 1 320 ? -6.109 -5.052 0.166 1.00 96.88 320 GLY A N 1
ATOM 2454 C CA . GLY A 1 320 ? -5.629 -5.372 1.509 1.00 96.88 320 GLY A CA 1
ATOM 2455 C C . GLY A 1 320 ? -4.425 -4.526 1.932 1.00 96.88 320 GLY A C 1
ATOM 2456 O O . GLY A 1 320 ? -4.372 -4.066 3.073 1.00 96.88 320 GLY A O 1
ATOM 2457 N N . GLN A 1 321 ? -3.493 -4.260 1.012 1.00 97.31 321 GLN A N 1
ATOM 2458 C CA . GLN A 1 321 ? -2.326 -3.396 1.244 1.00 97.31 321 GLN A CA 1
ATOM 2459 C C . GLN A 1 321 ? -2.730 -1.931 1.454 1.00 97.31 321 GLN A C 1
ATOM 2461 O O . GLN A 1 321 ? -2.274 -1.300 2.407 1.00 97.31 321 GLN A O 1
ATOM 2466 N N . ILE A 1 322 ? -3.637 -1.402 0.624 1.00 98.50 322 ILE A N 1
ATOM 2467 C CA . ILE A 1 322 ? -4.218 -0.061 0.814 1.00 98.50 322 ILE A CA 1
ATOM 2468 C C . ILE A 1 322 ? -4.947 0.007 2.158 1.00 98.50 322 ILE A C 1
ATOM 2470 O O . ILE A 1 322 ? -4.734 0.940 2.929 1.00 98.50 322 ILE A O 1
ATOM 2474 N N . GLY A 1 323 ? -5.751 -1.009 2.481 1.00 97.94 323 GLY A N 1
ATOM 2475 C CA . GLY A 1 323 ? -6.426 -1.102 3.769 1.00 97.94 323 GLY A CA 1
ATOM 2476 C C . GLY A 1 323 ? -5.444 -1.069 4.935 1.00 97.94 323 GLY A C 1
ATOM 2477 O O . GLY A 1 323 ? -5.674 -0.346 5.899 1.00 97.94 323 GLY A O 1
ATOM 2478 N N . ALA A 1 324 ? -4.327 -1.793 4.843 1.00 97.44 324 ALA A N 1
ATOM 2479 C CA . ALA A 1 324 ? -3.278 -1.789 5.860 1.00 97.44 324 ALA A CA 1
ATOM 2480 C C . ALA A 1 324 ? -2.633 -0.409 6.036 1.00 97.44 324 ALA A C 1
ATOM 2482 O O . ALA A 1 324 ? -2.482 0.057 7.166 1.00 97.44 324 ALA A O 1
ATOM 2483 N N . ALA A 1 325 ? -2.293 0.262 4.933 1.00 97.88 325 ALA A N 1
ATOM 2484 C CA . ALA A 1 325 ? -1.709 1.599 4.964 1.00 97.88 325 ALA A CA 1
ATOM 2485 C C . ALA A 1 325 ? -2.655 2.629 5.602 1.00 97.88 325 ALA A C 1
ATOM 2487 O O . ALA A 1 325 ? -2.199 3.499 6.342 1.00 97.88 325 ALA A O 1
ATOM 2488 N N . TYR A 1 326 ? -3.966 2.488 5.381 1.00 97.94 326 TYR A N 1
ATOM 2489 C CA . TYR A 1 326 ? -5.003 3.405 5.864 1.00 97.94 326 TYR A CA 1
ATOM 2490 C C . TYR A 1 326 ? -5.907 2.788 6.949 1.00 97.94 326 TYR A C 1
ATOM 2492 O O . TYR A 1 326 ? -7.098 3.095 7.055 1.00 97.94 326 TYR A O 1
ATOM 2500 N N . ALA A 1 327 ? -5.351 1.890 7.772 1.00 97.38 327 ALA A N 1
ATOM 2501 C CA . ALA A 1 327 ? -6.111 1.174 8.798 1.00 97.38 327 ALA A CA 1
ATOM 2502 C C . ALA A 1 327 ? -6.716 2.112 9.856 1.00 97.38 327 ALA A C 1
ATOM 2504 O O . ALA A 1 327 ? -7.796 1.841 10.377 1.00 97.38 327 ALA A O 1
ATOM 2505 N N . GLU A 1 328 ? -6.043 3.225 10.151 1.00 96.06 328 GLU A N 1
ATOM 2506 C CA . GLU A 1 328 ? -6.520 4.255 11.077 1.00 96.06 328 GLU A CA 1
ATOM 2507 C C . GLU A 1 328 ? -7.743 4.991 10.518 1.00 96.06 328 GLU A C 1
ATOM 2509 O O . GLU A 1 328 ? -8.745 5.159 11.213 1.00 96.06 328 GLU A O 1
ATOM 2514 N N . GLU A 1 329 ? -7.702 5.364 9.241 1.00 96.50 329 GLU A N 1
ATOM 2515 C CA . GLU A 1 329 ? -8.798 6.022 8.535 1.00 96.50 329 GLU A CA 1
ATOM 2516 C C . GLU A 1 329 ? -10.022 5.098 8.425 1.00 96.50 329 GLU A C 1
ATOM 2518 O O . GLU A 1 329 ? -11.154 5.545 8.632 1.00 96.50 329 GLU A O 1
ATOM 2523 N N . LEU A 1 330 ? -9.806 3.799 8.179 1.00 96.69 330 LEU A N 1
ATOM 2524 C CA . LEU A 1 330 ? -10.862 2.777 8.196 1.00 96.69 330 LEU A CA 1
ATOM 2525 C C . LEU A 1 330 ? -11.437 2.571 9.607 1.00 96.69 330 LEU A C 1
ATOM 2527 O O . LEU A 1 330 ? -12.657 2.484 9.768 1.00 96.69 330 LEU A O 1
ATOM 2531 N N . LEU A 1 331 ? -10.588 2.542 10.639 1.00 94.75 331 LEU A N 1
ATOM 2532 C CA . LEU A 1 331 ? -11.013 2.403 12.034 1.00 94.75 331 LEU A CA 1
ATOM 2533 C C . LEU A 1 331 ? -11.878 3.586 12.475 1.00 94.75 331 LEU A C 1
ATOM 2535 O O . LEU A 1 331 ? -12.988 3.382 12.968 1.00 94.75 331 LEU A O 1
ATOM 2539 N N . ILE A 1 332 ? -11.421 4.815 12.243 1.00 92.19 332 ILE A N 1
ATOM 2540 C CA . ILE A 1 332 ? -12.169 6.031 12.592 1.00 92.19 332 ILE A CA 1
ATOM 2541 C C . ILE A 1 332 ? -13.424 6.157 11.726 1.00 92.19 332 ILE A C 1
ATOM 2543 O O . ILE A 1 332 ? -14.478 6.558 12.218 1.00 92.19 332 ILE A O 1
ATOM 2547 N N . GLY A 1 333 ? -13.338 5.788 10.446 1.00 91.12 333 GLY A N 1
ATOM 2548 C CA . GLY A 1 333 ? -14.467 5.797 9.520 1.00 91.12 333 GLY A CA 1
ATOM 2549 C C . GLY A 1 333 ? -15.568 4.802 9.887 1.00 91.12 333 GLY A C 1
ATOM 2550 O O . GLY A 1 333 ? -16.739 5.073 9.626 1.00 91.12 333 GLY A O 1
ATOM 2551 N N . SER A 1 334 ? -15.222 3.692 10.551 1.00 88.31 334 SER A N 1
ATOM 2552 C CA . SER A 1 334 ? -16.203 2.713 11.037 1.00 88.31 334 SER A CA 1
ATOM 2553 C C . SER A 1 334 ? -17.133 3.293 12.112 1.00 88.31 334 SER A C 1
ATOM 2555 O O . SER A 1 334 ? -18.243 2.801 12.306 1.00 88.31 334 SER A O 1
ATOM 2557 N N . TYR A 1 335 ? -16.716 4.371 12.785 1.00 78.00 335 TYR A N 1
ATOM 2558 C CA . TYR A 1 335 ? -17.418 4.962 13.916 1.00 78.00 335 TYR A CA 1
ATOM 2559 C C . TYR A 1 335 ? -18.076 6.301 13.577 1.00 78.00 335 TYR A C 1
ATOM 2561 O O . TYR A 1 335 ? -17.453 7.232 13.073 1.00 78.00 335 TYR A O 1
ATOM 2569 N N . SER A 1 336 ? -19.350 6.456 13.947 1.00 63.59 336 SER A N 1
ATOM 2570 C CA . SER A 1 336 ? -19.989 7.776 13.994 1.00 63.59 336 SER A CA 1
ATOM 2571 C C . SER A 1 336 ? -21.071 7.825 15.075 1.00 63.59 336 SER A C 1
ATOM 2573 O O . SER A 1 336 ? -22.179 7.323 14.907 1.00 63.59 336 SER A O 1
ATOM 2575 N N . HIS A 1 337 ? -20.758 8.433 16.223 1.00 50.75 337 HIS A N 1
ATOM 2576 C CA . HIS A 1 337 ? -21.710 8.514 17.338 1.00 50.75 337 HIS A CA 1
ATOM 2577 C C . HIS A 1 337 ? -22.883 9.471 17.067 1.00 50.75 337 HIS A C 1
ATOM 2579 O O . HIS A 1 337 ? -23.962 9.302 17.625 1.00 50.75 337 HIS A O 1
ATOM 2585 N N . GLU A 1 338 ? -22.700 10.447 16.173 1.00 50.53 338 GLU A N 1
ATOM 2586 C CA . GLU A 1 338 ? -23.690 11.513 15.941 1.00 50.53 338 GLU A CA 1
ATOM 2587 C C . GLU A 1 338 ? -23.951 11.810 14.455 1.00 50.53 338 GLU A C 1
ATOM 2589 O O . GLU A 1 338 ? -24.874 12.546 14.110 1.00 50.53 338 GLU A O 1
ATOM 2594 N N . HIS A 1 339 ? -23.176 11.195 13.557 1.00 52.22 339 HIS A N 1
ATOM 2595 C CA . HIS A 1 339 ? -23.161 11.524 12.134 1.00 52.22 339 HIS A CA 1
ATOM 2596 C C . HIS A 1 339 ? -23.106 10.262 11.263 1.00 52.22 339 HIS A C 1
ATOM 2598 O O . HIS A 1 339 ? -22.290 10.169 10.355 1.00 52.22 339 HIS A O 1
ATOM 2604 N N . ALA A 1 340 ? -24.009 9.303 11.487 1.00 50.25 340 ALA A N 1
ATOM 2605 C CA . ALA A 1 340 ? -24.170 8.121 10.621 1.00 50.25 340 ALA A CA 1
ATOM 2606 C C . ALA A 1 340 ? -24.490 8.446 9.143 1.00 50.25 340 ALA A C 1
ATOM 2608 O O . ALA A 1 340 ? -24.539 7.538 8.318 1.00 50.25 340 ALA A O 1
ATOM 2609 N N . ASN A 1 341 ? -24.690 9.735 8.833 1.00 56.31 341 ASN A N 1
ATOM 2610 C CA . ASN A 1 341 ? -24.859 10.314 7.500 1.00 56.31 341 ASN A CA 1
ATOM 2611 C C . ASN A 1 341 ? -23.705 11.273 7.124 1.00 56.31 341 ASN A C 1
ATOM 2613 O O . ASN A 1 341 ? -23.911 12.183 6.322 1.00 56.31 341 ASN A O 1
ATOM 2617 N N . ARG A 1 342 ? -22.535 11.174 7.771 1.00 74.44 342 ARG A N 1
ATOM 2618 C CA . ARG A 1 342 ? -21.354 11.968 7.409 1.00 74.44 342 ARG A CA 1
ATOM 2619 C C . ARG A 1 342 ? -20.900 11.533 6.023 1.00 74.44 342 ARG A C 1
ATOM 2621 O O . ARG A 1 342 ? -20.776 10.342 5.783 1.00 74.44 342 ARG A O 1
ATOM 2628 N N . GLU A 1 343 ? -20.636 12.486 5.144 1.00 84.75 343 GLU A N 1
ATOM 2629 C CA . GLU A 1 343 ? -19.985 12.205 3.867 1.00 84.75 343 GLU A CA 1
ATOM 2630 C C . GLU A 1 343 ? -18.484 11.997 4.095 1.00 84.75 343 GLU A C 1
ATOM 2632 O O . GLU A 1 343 ? -17.879 12.648 4.951 1.00 84.75 343 GLU A O 1
ATOM 2637 N N . SER A 1 344 ? -17.883 11.083 3.342 1.00 91.31 344 SER A N 1
ATOM 2638 C CA . SER A 1 344 ? -16.430 10.917 3.334 1.00 91.31 344 SER A CA 1
ATOM 2639 C C . SER A 1 344 ? -15.778 12.230 2.882 1.00 91.31 344 SER A C 1
ATOM 2641 O O . SER A 1 344 ? -16.290 12.905 1.988 1.00 91.31 344 SER A O 1
ATOM 2643 N N . SER A 1 345 ? -14.685 12.632 3.527 1.00 91.50 345 SER A N 1
ATOM 2644 C CA . SER A 1 345 ? -14.091 13.960 3.358 1.00 91.50 345 SER A CA 1
ATOM 2645 C C . SER A 1 345 ? -12.590 13.947 3.635 1.00 91.50 345 SER A C 1
ATOM 2647 O O . SER A 1 345 ? -12.130 13.288 4.566 1.00 91.50 345 SER A O 1
ATOM 2649 N N . MET A 1 346 ? -11.846 14.753 2.876 1.00 93.44 346 MET A N 1
ATOM 2650 C CA . MET A 1 346 ? -10.437 15.058 3.154 1.00 93.44 346 MET A CA 1
ATOM 2651 C C . MET A 1 346 ? -10.255 15.976 4.369 1.00 93.44 346 MET A C 1
ATOM 2653 O O . MET A 1 346 ? -9.201 15.975 4.994 1.00 93.44 346 MET A O 1
ATOM 2657 N N . ASP A 1 347 ? -11.279 16.759 4.708 1.00 88.12 347 ASP A N 1
ATOM 2658 C CA . ASP A 1 347 ? -11.252 17.686 5.835 1.00 88.12 347 ASP A CA 1
ATOM 2659 C C . ASP A 1 347 ? -12.009 17.117 7.038 1.00 88.12 347 ASP A C 1
ATOM 2661 O O . ASP A 1 347 ? -13.087 16.527 6.891 1.00 88.12 347 ASP A O 1
ATOM 2665 N N . ILE A 1 348 ? -11.482 17.379 8.236 1.00 83.81 348 ILE A N 1
ATOM 2666 C CA . ILE A 1 348 ? -12.176 17.119 9.498 1.00 83.81 348 ILE A CA 1
ATOM 2667 C C . ILE A 1 348 ? -13.324 18.135 9.641 1.00 83.81 348 ILE A C 1
ATOM 2669 O O . ILE A 1 348 ? -13.065 19.343 9.620 1.00 83.81 348 ILE A O 1
ATOM 2673 N N . PRO A 1 349 ? -14.590 17.695 9.787 1.00 80.06 349 PRO A N 1
ATOM 2674 C CA . PRO A 1 349 ? -15.712 18.602 10.013 1.00 80.06 349 PRO A CA 1
ATOM 2675 C C . PRO A 1 349 ? -15.517 19.467 11.267 1.00 80.06 349 PRO A C 1
ATOM 2677 O O . PRO A 1 349 ? -14.977 18.991 12.260 1.00 80.06 349 PRO A O 1
ATOM 2680 N N . GLU A 1 350 ? -16.016 20.711 11.254 1.00 76.94 350 GLU A N 1
ATOM 2681 C CA . GLU A 1 350 ? -15.822 21.682 12.354 1.00 76.94 350 GLU A CA 1
ATOM 2682 C C . GLU A 1 350 ? -16.280 21.170 13.736 1.00 76.94 350 GLU A C 1
ATOM 2684 O O . GLU A 1 350 ? -15.709 21.574 14.746 1.00 76.94 350 GLU A O 1
ATOM 2689 N N . ASP A 1 351 ? -17.269 20.272 13.772 1.00 76.56 351 ASP A N 1
ATOM 2690 C CA . ASP A 1 351 ? -17.858 19.707 14.993 1.00 76.56 351 ASP A CA 1
ATOM 2691 C C . ASP A 1 351 ? -17.462 18.229 15.225 1.00 76.56 351 ASP A C 1
ATOM 2693 O O . ASP A 1 351 ? -18.137 17.515 15.967 1.00 76.56 351 ASP A O 1
ATOM 2697 N N . PHE A 1 352 ? -16.413 17.726 14.559 1.00 79.25 352 PHE A N 1
ATOM 2698 C CA . PHE A 1 352 ? -15.942 16.351 14.746 1.00 79.25 352 PHE A CA 1
ATOM 2699 C C . PHE A 1 352 ? -14.721 16.301 15.666 1.00 79.25 352 PHE A C 1
ATOM 2701 O O . PHE A 1 352 ? -13.648 16.797 15.327 1.00 79.25 352 PHE A O 1
ATOM 2708 N N . GLU A 1 353 ? -14.881 15.655 16.818 1.00 82.88 353 GLU A N 1
ATOM 2709 C CA . GLU A 1 353 ? -13.781 15.389 17.740 1.00 82.88 353 GLU A CA 1
ATOM 2710 C C . GLU A 1 353 ? -13.103 14.069 17.374 1.00 82.88 353 GLU A C 1
ATOM 2712 O O . GLU A 1 353 ? -13.743 13.016 17.292 1.00 82.88 353 GLU A O 1
ATOM 2717 N N . LEU A 1 354 ? -11.795 14.139 17.119 1.00 86.50 354 LEU A N 1
ATOM 2718 C CA . LEU A 1 354 ? -10.994 12.955 16.852 1.00 86.50 354 LEU A CA 1
ATOM 2719 C C . LEU A 1 354 ? -10.782 12.151 18.140 1.00 86.50 354 LEU A C 1
ATOM 2721 O O . LEU A 1 354 ? -10.496 12.743 19.185 1.00 86.50 354 LEU A O 1
ATOM 2725 N N . PRO A 1 355 ? -10.852 10.812 18.067 1.00 86.06 355 PRO A N 1
ATOM 2726 C CA . PRO A 1 355 ? -10.428 9.957 19.163 1.00 86.06 355 PRO A CA 1
ATOM 2727 C C . PRO A 1 355 ? -8.986 10.277 19.587 1.00 86.06 355 PRO A C 1
ATOM 2729 O O . PRO A 1 355 ? -8.133 10.522 18.724 1.00 86.06 355 PRO A O 1
ATOM 2732 N N . PRO A 1 356 ? -8.672 10.257 20.893 1.00 87.75 356 PRO A N 1
ATOM 2733 C CA . PRO A 1 356 ? -7.317 10.519 21.355 1.00 87.75 356 PRO A CA 1
ATOM 2734 C C . PRO A 1 356 ? -6.295 9.587 20.711 1.00 87.75 356 PRO A C 1
ATOM 2736 O O . PRO A 1 356 ? -6.534 8.388 20.581 1.00 87.75 356 PRO A O 1
ATOM 2739 N N . GLY A 1 357 ? -5.148 10.153 20.333 1.00 88.12 357 GLY A N 1
ATOM 2740 C CA . GLY A 1 357 ? -4.061 9.385 19.732 1.00 88.12 357 GLY A CA 1
ATOM 2741 C C . GLY A 1 357 ? -4.177 9.148 18.230 1.00 88.12 357 GLY A C 1
ATOM 2742 O O . GLY A 1 357 ? -3.301 8.494 17.672 1.00 88.12 357 GLY A O 1
ATOM 2743 N N . THR A 1 358 ? -5.214 9.696 17.587 1.00 90.75 358 THR A N 1
ATOM 2744 C CA . THR A 1 358 ? -5.421 9.564 16.142 1.00 90.75 358 THR A CA 1
ATOM 2745 C C . THR A 1 358 ? -5.071 10.830 15.360 1.00 90.75 358 THR A C 1
ATOM 2747 O O . THR A 1 358 ? -5.248 11.945 15.859 1.00 90.75 358 THR A O 1
ATOM 2750 N N . ASP A 1 359 ? -4.582 10.650 14.133 1.00 92.19 359 ASP A N 1
ATOM 2751 C CA . ASP A 1 359 ? -4.254 11.711 13.169 1.00 92.19 359 ASP A CA 1
ATOM 2752 C C . ASP A 1 359 ? -4.534 11.242 11.722 1.00 92.19 359 ASP A C 1
ATOM 2754 O O . ASP A 1 359 ? -3.609 11.065 10.923 1.00 92.19 359 ASP A O 1
ATOM 2758 N N . PRO A 1 360 ? -5.810 10.975 11.370 1.00 93.38 360 PRO A N 1
ATOM 2759 C CA . PRO A 1 360 ? -6.151 10.432 10.062 1.00 93.38 360 PRO A CA 1
ATOM 2760 C C . PRO A 1 360 ? -5.891 11.436 8.941 1.00 93.38 360 PRO A C 1
ATOM 2762 O O . PRO A 1 360 ? -6.223 12.619 9.055 1.00 93.38 360 PRO A O 1
ATOM 2765 N N . ALA A 1 361 ? -5.408 10.943 7.799 1.00 95.00 361 ALA A N 1
ATOM 2766 C CA . ALA A 1 361 ? -5.206 11.787 6.623 1.00 95.00 361 ALA A CA 1
ATOM 2767 C C . ALA A 1 361 ? -6.525 12.229 5.958 1.00 95.00 361 ALA A C 1
ATOM 2769 O O . ALA A 1 361 ? -6.564 13.255 5.281 1.00 95.00 361 ALA A O 1
ATOM 2770 N N . PHE A 1 362 ? -7.592 11.449 6.138 1.00 95.44 362 PHE A N 1
ATOM 2771 C CA . PHE A 1 362 ? -8.951 11.729 5.676 1.00 95.44 362 PHE A CA 1
ATOM 2772 C C . PHE A 1 362 ? -9.966 10.951 6.516 1.00 95.44 362 PHE A C 1
ATOM 2774 O O . PHE A 1 362 ? -9.625 10.041 7.270 1.00 95.44 362 PHE A O 1
ATOM 2781 N N . LEU A 1 363 ? -11.244 11.283 6.366 1.00 92.94 363 LEU A N 1
ATOM 2782 C CA . LEU A 1 363 ? -12.336 10.622 7.065 1.00 92.94 363 LEU A CA 1
ATOM 2783 C C . LEU A 1 363 ? -13.240 9.895 6.080 1.00 92.94 363 LEU A C 1
ATOM 2785 O O . LEU A 1 363 ? -13.760 10.487 5.137 1.00 92.94 363 LEU A O 1
ATOM 2789 N N . LEU A 1 364 ? -13.491 8.620 6.355 1.00 93.31 364 LEU A N 1
ATOM 2790 C CA . LEU A 1 364 ? -14.477 7.827 5.633 1.00 93.31 364 LEU A CA 1
ATOM 2791 C C . LEU A 1 364 ? -15.811 7.822 6.378 1.00 93.31 364 LEU A C 1
ATOM 2793 O O . LEU A 1 364 ? -15.883 8.040 7.596 1.00 93.31 364 LEU A O 1
ATOM 2797 N N . ASN A 1 365 ? -16.883 7.585 5.637 1.00 91.44 365 ASN A N 1
ATOM 2798 C CA . ASN A 1 365 ? -18.164 7.222 6.215 1.00 91.44 365 ASN A CA 1
ATOM 2799 C C . ASN A 1 365 ? -18.238 5.696 6.440 1.00 91.44 365 ASN A C 1
ATOM 2801 O O . ASN A 1 365 ? -17.535 4.949 5.754 1.00 91.44 365 ASN A O 1
ATOM 2805 N N . PRO A 1 366 ? -19.087 5.207 7.362 1.00 91.50 366 PRO A N 1
ATOM 2806 C CA . PRO A 1 366 ? -19.119 3.780 7.676 1.00 91.50 366 PRO A CA 1
ATOM 2807 C C . PRO A 1 366 ? -19.543 2.871 6.509 1.00 91.50 366 PRO A C 1
ATOM 2809 O O . PRO A 1 366 ? -19.109 1.722 6.453 1.00 91.50 366 PRO A O 1
ATOM 2812 N N . GLU A 1 367 ? -20.373 3.363 5.583 1.00 92.31 367 GLU A N 1
ATOM 2813 C CA . GLU A 1 367 ? -20.816 2.607 4.401 1.00 92.31 367 GLU A CA 1
ATOM 2814 C C . GLU A 1 367 ? -19.660 2.433 3.402 1.00 92.31 367 GLU A C 1
ATOM 2816 O O . GLU A 1 367 ? -19.472 1.335 2.884 1.00 92.31 367 GLU A O 1
ATOM 2821 N N . ASP A 1 368 ? -18.836 3.466 3.196 1.00 94.75 368 ASP A N 1
ATOM 2822 C CA . ASP A 1 368 ? -17.623 3.405 2.366 1.00 94.75 368 ASP A CA 1
ATOM 2823 C C . ASP A 1 368 ? -16.568 2.477 2.989 1.00 94.75 368 ASP A C 1
ATOM 2825 O O . ASP A 1 368 ? -15.938 1.702 2.271 1.00 94.75 368 ASP A O 1
ATOM 2829 N N . VAL A 1 369 ? -16.412 2.492 4.322 1.00 95.69 369 VAL A N 1
ATOM 2830 C CA . VAL A 1 369 ? -15.544 1.528 5.026 1.00 95.69 369 VAL A CA 1
ATOM 2831 C C . VAL A 1 369 ? -16.013 0.102 4.757 1.00 95.69 369 VAL A C 1
ATOM 2833 O O . VAL A 1 369 ? -15.220 -0.731 4.331 1.00 95.69 369 VAL A O 1
ATOM 2836 N N . TYR A 1 370 ? -17.299 -0.185 4.972 1.00 94.62 370 TYR A N 1
ATOM 2837 C CA . TYR A 1 370 ? -17.852 -1.520 4.751 1.00 94.62 370 TYR A CA 1
ATOM 2838 C C . TYR A 1 370 ? -17.672 -1.996 3.303 1.00 94.62 370 TYR A C 1
ATOM 2840 O O . TYR A 1 370 ? -17.156 -3.089 3.068 1.00 94.62 370 TYR A O 1
ATOM 2848 N N . ARG A 1 371 ? -18.035 -1.139 2.345 1.00 95.62 371 ARG A N 1
ATOM 2849 C CA . ARG A 1 371 ? -17.864 -1.362 0.907 1.00 95.62 371 ARG A CA 1
ATOM 2850 C C . ARG A 1 371 ? -16.423 -1.696 0.533 1.00 95.62 371 ARG A C 1
ATOM 2852 O O . ARG A 1 371 ? -16.180 -2.642 -0.207 1.00 95.62 371 ARG A O 1
ATOM 2859 N N . PHE A 1 372 ? -15.456 -0.962 1.076 1.00 97.56 372 PHE A N 1
ATOM 2860 C CA . PHE A 1 372 ? -14.046 -1.221 0.802 1.00 97.56 372 PHE A CA 1
ATOM 2861 C C . PHE A 1 372 ? -13.553 -2.532 1.436 1.00 97.56 372 PHE A C 1
ATOM 2863 O O . PHE A 1 372 ? -12.855 -3.307 0.780 1.00 97.56 372 PHE A O 1
ATOM 2870 N N . LEU A 1 373 ? -13.953 -2.822 2.683 1.00 96.12 373 LEU A N 1
ATOM 2871 C CA . LEU A 1 373 ? -13.631 -4.087 3.360 1.00 96.12 373 LEU A CA 1
ATOM 2872 C C . LEU A 1 373 ? -14.165 -5.304 2.593 1.00 96.12 373 LEU A C 1
ATOM 2874 O O . LEU A 1 373 ? -13.502 -6.343 2.560 1.00 96.12 373 LEU A O 1
ATOM 2878 N N . HIS A 1 374 ? -15.337 -5.175 1.961 1.00 94.75 374 HIS A N 1
ATOM 2879 C CA . HIS A 1 374 ? -15.943 -6.212 1.125 1.00 94.75 374 HIS A CA 1
ATOM 2880 C C . HIS A 1 374 ? -14.964 -6.732 0.065 1.00 94.75 374 HIS A C 1
ATOM 2882 O O . HIS A 1 374 ? -14.763 -7.942 -0.047 1.00 94.75 374 HIS A O 1
ATOM 2888 N N . GLY A 1 375 ? -14.255 -5.835 -0.626 1.00 94.38 375 GLY A N 1
ATOM 2889 C CA . GLY A 1 375 ? -13.441 -6.214 -1.780 1.00 94.38 375 GLY A CA 1
ATOM 2890 C C . GLY A 1 375 ? -12.262 -7.145 -1.488 1.00 94.38 375 GLY A C 1
ATOM 2891 O O . GLY A 1 375 ? -11.854 -7.919 -2.353 1.00 94.38 375 GLY A O 1
ATOM 2892 N N . PHE A 1 376 ? -11.744 -7.167 -0.259 1.00 95.25 376 PHE A N 1
ATOM 2893 C CA . PHE A 1 376 ? -10.648 -8.066 0.130 1.00 95.25 376 PHE A CA 1
ATOM 2894 C C . PHE A 1 376 ? -11.030 -9.074 1.225 1.00 95.25 376 PHE A C 1
ATOM 2896 O O . PHE A 1 376 ? -10.180 -9.815 1.720 1.00 95.25 376 PHE A O 1
ATOM 2903 N N . ALA A 1 377 ? -12.316 -9.193 1.568 1.00 91.38 377 ALA A N 1
ATOM 2904 C CA . ALA A 1 377 ? -12.787 -10.109 2.610 1.00 91.38 377 ALA A CA 1
ATOM 2905 C C . ALA A 1 377 ? -12.887 -11.589 2.167 1.00 91.38 377 ALA A C 1
ATOM 2907 O O . ALA A 1 377 ? -13.198 -12.466 2.982 1.00 91.38 377 ALA A O 1
ATOM 2908 N N . HIS A 1 378 ? -12.606 -11.908 0.899 1.00 87.69 378 HIS A N 1
ATOM 2909 C CA . HIS A 1 378 ? -12.793 -13.249 0.324 1.00 87.69 378 HIS A CA 1
ATOM 2910 C C . HIS A 1 378 ? -11.928 -14.355 0.947 1.00 87.69 378 HIS A C 1
ATOM 2912 O O . HIS A 1 378 ? -12.384 -15.494 1.038 1.00 87.69 378 HIS A O 1
ATOM 2918 N N . ASP A 1 379 ? -10.716 -14.041 1.401 1.00 84.12 379 ASP A N 1
ATOM 2919 C CA . ASP A 1 379 ? -9.825 -14.976 2.098 1.00 84.12 379 ASP A CA 1
ATOM 2920 C C . ASP A 1 379 ? -9.036 -14.221 3.176 1.00 84.12 379 ASP A C 1
ATOM 2922 O O . ASP A 1 379 ? -8.823 -13.014 3.078 1.00 84.12 379 ASP A O 1
ATOM 2926 N N . ASP A 1 380 ? -8.614 -14.936 4.216 1.00 83.06 380 ASP A N 1
ATOM 2927 C CA . ASP A 1 380 ? -7.800 -14.385 5.297 1.00 83.06 380 ASP A CA 1
ATOM 2928 C C . ASP A 1 380 ? -6.406 -13.957 4.795 1.00 83.06 380 ASP A C 1
ATOM 2930 O O . ASP A 1 380 ? -5.751 -13.146 5.446 1.00 83.06 380 ASP A O 1
ATOM 2934 N N . THR A 1 381 ? -5.932 -14.487 3.656 1.00 87.38 381 THR A N 1
ATOM 2935 C CA . THR A 1 381 ? -4.661 -14.054 3.048 1.00 87.38 381 THR A CA 1
ATOM 2936 C C . THR A 1 381 ? -4.708 -12.601 2.592 1.00 87.38 381 THR A C 1
ATOM 2938 O O . THR A 1 381 ? -3.752 -11.870 2.826 1.00 87.38 381 THR A O 1
ATOM 2941 N N . HIS A 1 382 ? -5.826 -12.169 2.005 1.00 90.88 382 HIS A N 1
ATOM 2942 C CA . HIS A 1 382 ? -5.972 -10.821 1.456 1.00 90.88 382 HIS A CA 1
ATOM 2943 C C . HIS A 1 382 ? -6.167 -9.763 2.553 1.00 90.88 382 HIS A C 1
ATOM 2945 O O . HIS A 1 382 ? -5.745 -8.625 2.394 1.00 90.88 382 HIS A O 1
ATOM 2951 N N . SER A 1 383 ? -6.757 -10.128 3.699 1.00 89.25 383 SER A N 1
ATOM 2952 C CA . SER A 1 383 ? -6.920 -9.211 4.837 1.00 89.25 383 SER A CA 1
ATOM 2953 C C . SER A 1 383 ? -5.747 -9.222 5.819 1.00 89.25 383 SER A C 1
ATOM 2955 O O . SER A 1 383 ? -5.789 -8.495 6.809 1.00 89.25 383 SER A O 1
ATOM 2957 N N . GLN A 1 384 ? -4.715 -10.044 5.595 1.00 88.25 384 GLN A N 1
ATOM 2958 C CA . GLN A 1 384 ? -3.682 -10.302 6.599 1.00 88.25 384 GLN A CA 1
ATOM 2959 C C . GLN A 1 384 ? -2.912 -9.040 7.007 1.00 88.25 384 GLN A C 1
ATOM 2961 O O . GLN A 1 384 ? -2.673 -8.832 8.199 1.00 88.25 384 GLN A O 1
ATOM 2966 N N . ASP A 1 385 ? -2.502 -8.225 6.037 1.00 90.50 385 ASP A N 1
ATOM 2967 C CA . ASP A 1 385 ? -1.733 -7.011 6.314 1.00 90.50 385 ASP A CA 1
ATOM 2968 C C . ASP A 1 385 ? -2.605 -5.941 6.973 1.00 90.50 385 ASP A C 1
ATOM 2970 O O . ASP A 1 385 ? -2.169 -5.309 7.937 1.00 90.50 385 ASP A O 1
ATOM 2974 N N . PHE A 1 386 ? -3.864 -5.820 6.542 1.00 94.56 386 PHE A N 1
ATOM 2975 C CA . PHE A 1 386 ? -4.851 -4.963 7.193 1.00 94.56 386 PHE A CA 1
ATOM 2976 C C . PHE A 1 386 ? -5.067 -5.358 8.655 1.00 94.56 386 PHE A C 1
ATOM 2978 O O . PHE A 1 386 ? -4.971 -4.520 9.547 1.00 94.56 386 PHE A O 1
ATOM 2985 N N . ASP A 1 387 ? -5.278 -6.648 8.917 1.00 89.75 387 ASP A N 1
ATOM 2986 C CA . ASP A 1 387 ? -5.469 -7.153 10.272 1.00 89.75 387 ASP A CA 1
ATOM 2987 C C . ASP A 1 387 ? -4.269 -6.836 11.173 1.00 89.75 387 ASP A C 1
ATOM 2989 O O . ASP A 1 387 ? -4.464 -6.453 12.322 1.00 89.75 387 ASP A O 1
ATOM 2993 N N . ARG A 1 388 ? -3.039 -6.956 10.654 1.00 88.44 388 ARG A N 1
ATOM 2994 C CA . ARG A 1 388 ? -1.816 -6.607 11.393 1.00 88.44 388 ARG A CA 1
ATOM 2995 C C . ARG A 1 388 ? -1.722 -5.103 11.667 1.00 88.44 388 ARG A C 1
ATOM 2997 O O . ARG A 1 388 ? -1.259 -4.700 12.729 1.00 88.44 388 ARG A O 1
ATOM 3004 N N . ALA A 1 389 ? -2.141 -4.266 10.722 1.00 92.75 389 ALA A N 1
ATOM 3005 C CA . ALA A 1 389 ? -2.151 -2.820 10.913 1.00 92.75 389 ALA A CA 1
ATOM 3006 C C . ALA A 1 389 ? -3.165 -2.398 11.992 1.00 92.75 389 ALA A C 1
ATOM 3008 O O . ALA A 1 389 ? -2.822 -1.619 12.880 1.00 92.75 389 ALA A O 1
ATOM 3009 N N . VAL A 1 390 ? -4.376 -2.966 11.979 1.00 92.88 390 VAL A N 1
ATOM 3010 C CA . VAL A 1 390 ? -5.392 -2.719 13.019 1.00 92.88 390 VAL A CA 1
ATOM 3011 C C . VAL A 1 390 ? -4.942 -3.249 14.380 1.00 92.88 390 VAL A C 1
ATOM 3013 O O . VAL A 1 390 ? -5.159 -2.602 15.402 1.00 92.88 390 VAL A O 1
ATOM 3016 N N . GLU A 1 391 ? -4.266 -4.395 14.400 1.00 87.94 391 GLU A N 1
ATOM 3017 C CA . GLU A 1 391 ? -3.656 -4.953 15.603 1.00 87.94 391 GLU A CA 1
ATOM 3018 C C . GLU A 1 391 ? -2.678 -3.961 16.255 1.00 87.94 391 GLU A C 1
ATOM 3020 O O . GLU A 1 391 ? -2.820 -3.665 17.439 1.00 87.94 391 GLU A O 1
ATOM 3025 N N . ASN A 1 392 ? -1.774 -3.357 15.475 1.00 88.81 392 ASN A N 1
ATOM 3026 C CA . ASN A 1 392 ? -0.841 -2.331 15.963 1.00 88.81 392 ASN A CA 1
ATOM 3027 C C . ASN A 1 392 ? -1.562 -1.090 16.533 1.00 88.81 392 ASN A C 1
ATOM 3029 O O . ASN A 1 392 ? -1.116 -0.505 17.525 1.00 88.81 392 ASN A O 1
ATOM 3033 N N . LEU A 1 393 ? -2.690 -0.688 15.934 1.00 92.00 393 LEU A N 1
ATOM 3034 C CA . LEU A 1 393 ? -3.529 0.389 16.474 1.00 92.00 393 LEU A CA 1
ATOM 3035 C C . LEU A 1 393 ? -4.151 -0.022 17.812 1.00 92.00 393 LEU A C 1
ATOM 3037 O O . LEU A 1 393 ? -4.195 0.775 18.749 1.00 92.00 393 LEU A O 1
ATOM 3041 N N . TYR A 1 394 ? -4.588 -1.276 17.935 1.00 88.62 394 TYR A N 1
ATOM 3042 C CA . TYR A 1 394 ? -5.173 -1.800 19.167 1.00 88.62 394 TYR A CA 1
ATOM 3043 C C . TYR A 1 394 ? -4.174 -1.829 20.331 1.00 88.62 394 TYR A C 1
ATOM 3045 O O . TYR A 1 394 ? -4.559 -1.636 21.481 1.00 88.62 394 TYR A O 1
ATOM 3053 N N . GLU A 1 395 ? -2.880 -2.022 20.069 1.00 85.00 395 GLU A N 1
ATOM 3054 C CA . GLU A 1 395 ? -1.865 -1.997 21.134 1.00 85.00 395 GLU A CA 1
ATOM 3055 C C . GLU A 1 395 ? -1.667 -0.601 21.745 1.00 85.00 395 GLU A C 1
ATOM 3057 O O . GLU A 1 395 ? -1.215 -0.472 22.888 1.00 85.00 395 GLU A O 1
ATOM 3062 N N . THR A 1 396 ? -2.000 0.453 20.996 1.00 88.75 396 THR A N 1
ATOM 3063 C CA . THR A 1 396 ? -1.659 1.837 21.347 1.00 88.75 396 THR A CA 1
ATOM 3064 C C . THR A 1 396 ? -2.877 2.672 21.745 1.00 88.75 396 THR A C 1
ATOM 3066 O O . THR A 1 396 ? -2.859 3.297 22.810 1.00 88.75 396 THR A O 1
ATOM 3069 N N . LEU A 1 397 ? -3.956 2.644 20.958 1.00 92.69 397 LEU A N 1
ATOM 3070 C CA . LEU A 1 397 ? -5.105 3.541 21.129 1.00 92.69 397 LEU A CA 1
ATOM 3071 C C . LEU A 1 397 ? -5.867 3.364 22.456 1.00 92.69 397 LEU A C 1
ATOM 3073 O O . LEU A 1 397 ? -6.182 4.381 23.071 1.00 92.69 397 LEU A O 1
ATOM 3077 N N . PRO A 1 398 ? -6.150 2.147 22.969 1.00 91.44 398 PRO A N 1
ATOM 3078 C CA . PRO A 1 398 ? -6.843 1.993 24.251 1.00 91.44 398 PRO A CA 1
ATOM 3079 C C . PRO A 1 398 ? -6.089 2.639 25.420 1.00 91.44 398 PRO A C 1
ATOM 3081 O O . PRO A 1 398 ? -6.706 3.296 26.257 1.00 91.44 398 PRO A O 1
ATOM 3084 N N . ASN A 1 399 ? -4.756 2.517 25.453 1.00 90.81 399 ASN A N 1
ATOM 3085 C CA . ASN A 1 399 ? -3.926 3.160 26.477 1.00 90.81 399 ASN A CA 1
ATOM 3086 C C . ASN A 1 399 ? -3.995 4.688 26.371 1.00 90.81 399 ASN A C 1
ATOM 3088 O O . ASN A 1 399 ? -4.230 5.364 27.370 1.00 90.81 399 ASN A O 1
ATOM 3092 N N . GLN A 1 400 ? -3.858 5.233 25.160 1.00 93.38 400 GLN A N 1
ATOM 3093 C CA . GLN A 1 400 ? -3.949 6.678 24.922 1.00 93.38 400 GLN A CA 1
ATOM 3094 C C . GLN A 1 400 ? -5.340 7.235 25.264 1.00 93.38 400 GLN A C 1
ATOM 3096 O O . GLN A 1 400 ? -5.456 8.333 25.806 1.00 93.38 400 GLN A O 1
ATOM 3101 N N . ALA A 1 401 ? -6.397 6.462 25.011 1.00 93.75 401 ALA A N 1
ATOM 3102 C CA . ALA A 1 401 ? -7.760 6.823 25.380 1.00 93.75 401 ALA A CA 1
ATOM 3103 C C . ALA A 1 401 ? -7.968 6.841 26.902 1.00 93.75 401 ALA A C 1
ATOM 3105 O O . ALA A 1 401 ? -8.614 7.752 27.419 1.00 93.75 401 ALA A O 1
ATOM 3106 N N . ILE A 1 402 ? -7.382 5.886 27.633 1.00 93.31 402 ILE A N 1
ATOM 3107 C CA . ILE A 1 402 ? -7.391 5.891 29.103 1.00 93.31 402 ILE A CA 1
ATOM 3108 C C . ILE A 1 402 ? -6.631 7.106 29.645 1.00 93.31 402 ILE A C 1
ATOM 3110 O O . ILE A 1 402 ? -7.132 7.793 30.533 1.00 93.31 402 ILE A O 1
ATOM 3114 N N . GLU A 1 403 ? -5.450 7.409 29.104 1.00 93.25 403 GLU A N 1
ATOM 3115 C CA . GLU A 1 403 ? -4.677 8.592 29.498 1.00 93.25 403 GLU A CA 1
ATOM 3116 C C . GLU A 1 403 ? -5.482 9.887 29.289 1.00 93.25 403 GLU A C 1
ATOM 3118 O O . GLU A 1 403 ? -5.550 10.727 30.193 1.00 93.25 403 GLU A O 1
ATOM 3123 N N . ALA A 1 404 ? -6.161 10.016 28.145 1.00 93.12 404 ALA A N 1
ATOM 3124 C CA . ALA A 1 404 ? -7.037 11.146 27.844 1.00 93.12 404 ALA A CA 1
ATOM 3125 C C . ALA A 1 404 ? -8.258 11.220 28.778 1.00 93.12 404 ALA A C 1
ATOM 3127 O O . ALA A 1 404 ? -8.631 12.312 29.221 1.00 93.12 404 ALA A O 1
ATOM 3128 N N . ASP A 1 405 ? -8.855 10.079 29.138 1.00 92.50 405 ASP A N 1
ATOM 3129 C CA . ASP A 1 405 ? -9.937 10.030 30.124 1.00 92.50 405 ASP A CA 1
ATOM 3130 C C . ASP A 1 405 ? -9.475 10.552 31.491 1.00 92.50 405 ASP A C 1
ATOM 3132 O O . ASP A 1 405 ? -10.158 11.367 32.123 1.00 92.50 405 ASP A O 1
ATOM 3136 N N . LEU A 1 406 ? -8.291 10.128 31.940 1.00 90.88 406 LEU A N 1
ATOM 3137 C CA . LEU A 1 406 ? -7.714 10.562 33.212 1.00 90.88 406 LEU A CA 1
ATOM 3138 C C . LEU A 1 406 ? -7.382 12.060 33.207 1.00 90.88 406 LEU A C 1
ATOM 3140 O O . LEU A 1 406 ? -7.684 12.755 34.183 1.00 90.88 406 LEU A O 1
ATOM 3144 N N . GLU A 1 407 ? -6.812 12.583 32.119 1.00 90.56 407 GLU A N 1
ATOM 3145 C CA . GLU A 1 407 ? -6.536 14.017 31.969 1.00 90.56 407 GLU A CA 1
ATOM 3146 C C . GLU A 1 407 ? -7.828 14.845 31.994 1.00 90.56 407 GLU A C 1
ATOM 3148 O O . GLU A 1 407 ? -7.935 15.843 32.714 1.00 90.56 407 GLU A O 1
ATOM 3153 N N . THR A 1 408 ? -8.845 14.416 31.251 1.00 88.81 408 THR A N 1
ATOM 3154 C CA . THR A 1 408 ? -10.108 15.158 31.130 1.00 88.81 408 THR A CA 1
ATOM 3155 C C . THR A 1 408 ? -10.901 15.123 32.441 1.00 88.81 408 THR A C 1
ATOM 3157 O O . THR A 1 408 ? -11.487 16.132 32.851 1.00 88.81 408 THR A O 1
ATOM 3160 N N . THR A 1 409 ? -10.789 14.028 33.200 1.00 87.38 409 THR A N 1
ATOM 3161 C CA . THR A 1 409 ? -11.352 13.949 34.554 1.00 87.38 409 THR A CA 1
ATOM 3162 C C . THR A 1 409 ? -10.712 14.939 35.522 1.00 87.38 409 THR A C 1
ATOM 3164 O O . THR A 1 409 ? -11.415 15.594 36.301 1.00 87.38 409 THR A O 1
ATOM 3167 N N . GLN A 1 410 ? -9.398 15.156 35.440 1.00 84.50 410 GLN A N 1
ATOM 3168 C CA . GLN A 1 410 ? -8.731 16.190 36.244 1.00 84.50 410 GLN A CA 1
ATOM 3169 C C . GLN A 1 410 ? -9.248 17.605 35.927 1.00 84.50 410 GLN A C 1
ATOM 3171 O O . GLN A 1 410 ? -9.215 18.485 36.793 1.00 84.50 410 GLN A O 1
ATOM 3176 N N . ASN A 1 411 ? -9.790 17.814 34.724 1.00 83.62 411 ASN A N 1
ATOM 3177 C CA . ASN A 1 411 ? -10.394 19.074 34.289 1.00 83.62 411 ASN A CA 1
ATOM 3178 C C . ASN A 1 411 ? -11.879 19.224 34.674 1.00 83.62 411 ASN A C 1
ATOM 3180 O O . ASN A 1 411 ? -12.478 20.273 34.421 1.00 83.62 411 ASN A O 1
ATOM 3184 N N . GLY A 1 412 ? -12.453 18.237 35.370 1.00 80.62 412 GLY A N 1
ATOM 3185 C CA . GLY A 1 412 ? -13.778 18.313 35.988 1.00 80.62 412 GLY A CA 1
ATOM 3186 C C . GLY A 1 412 ? -14.891 17.578 35.241 1.00 80.62 412 GLY A C 1
ATOM 3187 O O . GLY A 1 412 ? -16.048 17.673 35.662 1.00 80.62 412 GLY A O 1
ATOM 3188 N N . GLU A 1 413 ? -14.573 16.848 34.172 1.00 85.44 413 GLU A N 1
ATOM 3189 C CA . GLU A 1 413 ? -15.521 15.983 33.469 1.00 85.44 413 GLU A CA 1
ATOM 3190 C C . GLU A 1 413 ? -15.457 14.555 34.002 1.00 85.44 413 GLU A C 1
ATOM 3192 O O . GLU A 1 413 ? -14.454 13.873 33.878 1.00 85.44 413 GLU A O 1
ATOM 3197 N N . ARG A 1 414 ? -16.535 14.088 34.629 1.00 82.00 414 ARG A N 1
ATOM 3198 C CA . ARG A 1 414 ? -16.495 12.829 35.383 1.00 82.00 414 ARG A CA 1
ATOM 3199 C C . ARG A 1 414 ? -16.347 11.573 34.514 1.00 82.00 414 ARG A C 1
ATOM 3201 O O . ARG A 1 414 ? -15.772 10.599 34.986 1.00 82.00 414 ARG A O 1
ATOM 3208 N N . ASP A 1 415 ? -16.923 11.575 33.316 1.00 85.12 415 ASP A N 1
ATOM 3209 C CA . ASP A 1 415 ? -16.867 10.450 32.379 1.00 85.12 415 ASP A CA 1
ATOM 3210 C C . ASP A 1 415 ? -16.787 10.971 30.931 1.00 85.12 415 ASP A C 1
ATOM 3212 O O . ASP A 1 415 ? -17.822 11.203 30.310 1.00 85.12 415 ASP A O 1
ATOM 3216 N N . PRO A 1 416 ? -15.568 11.220 30.430 1.00 87.62 416 PRO A N 1
ATOM 3217 C CA . PRO A 1 416 ? -15.324 11.760 29.087 1.00 87.62 416 PRO A CA 1
ATOM 3218 C C . PRO A 1 416 ? -15.455 10.727 27.949 1.00 87.62 416 PRO A C 1
ATOM 3220 O O . PRO A 1 416 ? -15.482 11.101 26.783 1.00 87.62 416 PRO A O 1
ATOM 3223 N N . GLN A 1 417 ? -15.593 9.436 28.271 1.00 90.44 417 GLN A N 1
ATOM 3224 C CA . GLN A 1 417 ? -15.903 8.350 27.327 1.00 90.44 417 GLN A CA 1
ATOM 3225 C C . GLN A 1 417 ? -14.913 8.096 26.168 1.00 90.44 417 GLN A C 1
ATOM 3227 O O . GLN A 1 417 ? -15.292 7.492 25.158 1.00 90.44 417 GLN A O 1
ATOM 3232 N N . ASN A 1 418 ? -13.643 8.502 26.279 1.00 92.00 418 ASN A N 1
ATOM 3233 C CA . ASN A 1 418 ? -12.666 8.281 25.209 1.00 92.00 418 ASN A CA 1
ATOM 3234 C C . ASN A 1 418 ? -12.362 6.792 25.008 1.00 92.00 418 ASN A C 1
ATOM 3236 O O . ASN A 1 418 ? -12.294 6.330 23.866 1.00 92.00 418 ASN A O 1
ATOM 3240 N N . LEU A 1 419 ? -12.196 6.028 26.098 1.00 92.81 419 LEU A N 1
ATOM 3241 C CA . LEU A 1 419 ? -11.962 4.583 26.009 1.00 92.81 419 LEU A CA 1
ATOM 3242 C C . LEU A 1 419 ? -13.130 3.882 25.305 1.00 92.81 419 LEU A C 1
ATOM 3244 O O . LEU A 1 419 ? -12.923 3.112 24.374 1.00 92.81 419 LEU A O 1
ATOM 3248 N N . GLU A 1 420 ? -14.364 4.177 25.698 1.00 91.44 420 GLU A N 1
ATOM 3249 C CA . GLU A 1 420 ? -15.582 3.622 25.110 1.00 91.44 420 GLU A CA 1
ATOM 3250 C C . GLU A 1 420 ? -15.690 3.972 23.631 1.00 91.44 420 GLU A C 1
ATOM 3252 O O . GLU A 1 420 ? -16.082 3.116 22.839 1.00 91.44 420 GLU A O 1
ATOM 3257 N N . ALA A 1 421 ? -15.335 5.201 23.243 1.00 89.75 421 ALA A N 1
ATOM 3258 C CA . ALA A 1 421 ? -15.301 5.596 21.842 1.00 89.75 421 ALA A CA 1
ATOM 3259 C C . ALA A 1 421 ? -14.340 4.693 21.055 1.00 89.75 421 ALA A C 1
ATOM 3261 O O . ALA A 1 421 ? -14.781 4.048 20.105 1.00 89.75 421 ALA A O 1
ATOM 3262 N N . VAL A 1 422 ? -13.082 4.562 21.499 1.00 91.94 422 VAL A N 1
ATOM 3263 C CA . VAL A 1 422 ? -12.066 3.702 20.861 1.00 91.94 422 VAL A CA 1
ATOM 3264 C C . VAL A 1 422 ? -12.506 2.241 20.794 1.00 91.94 422 VAL A C 1
ATOM 3266 O O . VAL A 1 422 ? -12.470 1.633 19.722 1.00 91.94 422 VAL A O 1
ATOM 3269 N N . MET A 1 423 ? -12.988 1.682 21.901 1.00 90.69 423 MET A N 1
ATOM 3270 C CA . MET A 1 423 ? -13.437 0.289 21.960 1.00 90.69 423 MET A CA 1
ATOM 3271 C C . MET A 1 423 ? -14.653 0.040 21.055 1.00 90.69 423 MET A C 1
ATOM 3273 O O . MET A 1 423 ? -14.750 -1.015 20.424 1.00 90.69 423 MET A O 1
ATOM 3277 N N . ARG A 1 424 ? -15.545 1.031 20.908 1.00 88.81 424 ARG A N 1
ATOM 3278 C CA . ARG A 1 424 ? -16.652 0.973 19.945 1.00 88.81 424 ARG A CA 1
ATOM 3279 C C . ARG A 1 424 ? -16.166 1.010 18.501 1.00 88.81 424 ARG A C 1
ATOM 3281 O O . ARG A 1 424 ? -16.760 0.316 17.679 1.00 88.81 424 ARG A O 1
ATOM 3288 N N . MET A 1 425 ? -15.117 1.774 18.177 1.00 90.56 425 MET A N 1
ATOM 3289 C CA . MET A 1 425 ? -14.535 1.772 16.825 1.00 90.56 425 MET A CA 1
ATOM 3290 C C . MET A 1 425 ? -14.022 0.380 16.462 1.00 90.56 425 MET A C 1
ATOM 3292 O O . MET A 1 425 ? -14.414 -0.165 15.435 1.00 90.56 425 MET A O 1
ATOM 3296 N N . PHE A 1 426 ? -13.231 -0.244 17.342 1.00 91.31 426 PHE A N 1
ATOM 3297 C CA . PHE A 1 426 ? -12.731 -1.603 17.111 1.00 91.31 426 PHE A CA 1
ATOM 3298 C C . PHE A 1 426 ? -13.861 -2.627 17.000 1.00 91.31 426 PHE A C 1
ATOM 3300 O O . PHE A 1 426 ? -13.856 -3.445 16.080 1.00 91.31 426 PHE A O 1
ATOM 3307 N N . GLY A 1 427 ? -14.860 -2.548 17.886 1.00 87.75 427 GLY A N 1
ATOM 3308 C CA . GLY A 1 427 ? -16.046 -3.397 17.807 1.00 87.75 427 GLY A CA 1
ATOM 3309 C C . GLY A 1 427 ? -16.780 -3.243 16.474 1.00 87.75 427 GLY A C 1
ATOM 3310 O O . GLY A 1 427 ? -17.091 -4.238 15.822 1.00 87.75 427 GLY A O 1
ATOM 3311 N N . THR A 1 428 ? -17.003 -2.002 16.032 1.00 89.56 428 THR A N 1
ATOM 3312 C CA . THR A 1 428 ? -17.715 -1.712 14.777 1.00 89.56 428 THR A CA 1
ATOM 3313 C C . THR A 1 428 ? -16.923 -2.186 13.566 1.00 89.56 428 THR A C 1
ATOM 3315 O O . THR A 1 428 ? -17.465 -2.924 12.750 1.00 89.56 428 THR A O 1
ATOM 3318 N N . LEU A 1 429 ? -15.632 -1.853 13.473 1.00 92.69 429 LEU A N 1
ATOM 3319 C CA . LEU A 1 429 ? -14.765 -2.306 12.385 1.00 92.69 429 LEU A CA 1
ATOM 3320 C C . LEU A 1 429 ? -14.698 -3.839 12.308 1.00 92.69 429 LEU A C 1
ATOM 3322 O O . LEU A 1 429 ? -14.847 -4.409 11.227 1.00 92.69 429 LEU A O 1
ATOM 3326 N N . GLY A 1 430 ? -14.532 -4.513 13.452 1.00 88.19 430 GLY A N 1
ATOM 3327 C CA . GLY A 1 430 ? -14.524 -5.975 13.525 1.00 88.19 430 GLY A CA 1
ATOM 3328 C C . GLY A 1 430 ? -15.858 -6.595 13.095 1.00 88.19 430 GLY A C 1
ATOM 3329 O O . GLY A 1 430 ? -15.869 -7.617 12.406 1.00 88.19 430 GLY A O 1
ATOM 3330 N N . GLY A 1 431 ? -16.981 -5.957 13.444 1.00 86.12 431 GLY A N 1
ATOM 3331 C CA . GLY A 1 431 ? -18.316 -6.325 12.967 1.00 86.12 431 GLY A CA 1
ATOM 3332 C C . GLY A 1 431 ? -18.468 -6.165 11.453 1.00 86.12 431 GLY A C 1
ATOM 3333 O O . GLY A 1 431 ? -18.880 -7.108 10.781 1.00 86.12 431 GLY A O 1
ATOM 3334 N N . LEU A 1 432 ? -18.059 -5.020 10.896 1.00 90.62 432 LEU A N 1
ATOM 3335 C CA . LEU A 1 432 ? -18.109 -4.755 9.452 1.00 90.62 432 LEU A CA 1
ATOM 3336 C C . LEU A 1 432 ? -17.261 -5.751 8.656 1.00 90.62 432 LEU A C 1
ATOM 3338 O O . LEU A 1 432 ? -17.743 -6.315 7.676 1.00 90.62 432 LEU A O 1
ATOM 3342 N N . GLN A 1 433 ? -16.031 -6.026 9.098 1.00 90.19 433 GLN A N 1
ATOM 3343 C CA . GLN A 1 433 ? -15.168 -7.015 8.448 1.00 90.19 433 GLN A CA 1
ATOM 3344 C C . GLN A 1 433 ? -15.772 -8.423 8.519 1.00 90.19 433 GLN A C 1
ATOM 3346 O O . GLN A 1 433 ? -15.687 -9.181 7.553 1.00 90.19 433 GLN A O 1
ATOM 3351 N N . HIS A 1 434 ? -16.402 -8.787 9.641 1.00 85.50 434 HIS A N 1
ATOM 3352 C CA . HIS A 1 434 ? -17.098 -10.065 9.758 1.00 85.50 434 HIS A CA 1
ATOM 3353 C C . HIS A 1 434 ? -18.268 -10.169 8.773 1.00 85.50 434 HIS A C 1
ATOM 3355 O O . HIS A 1 434 ? -18.371 -11.179 8.077 1.00 85.50 434 HIS A O 1
ATOM 3361 N N . GLN A 1 435 ? -19.104 -9.132 8.681 1.00 86.62 435 GLN A N 1
ATOM 3362 C CA . GLN A 1 435 ? -20.228 -9.102 7.744 1.00 86.62 435 GLN A CA 1
ATOM 3363 C C . GLN A 1 435 ? -19.749 -9.174 6.291 1.00 86.62 435 GLN A C 1
ATOM 3365 O O . GLN A 1 435 ? -20.238 -10.004 5.528 1.00 86.62 435 GLN A O 1
ATOM 3370 N N . ALA A 1 436 ? -18.713 -8.408 5.941 1.00 90.62 436 ALA A N 1
ATOM 3371 C CA . ALA A 1 436 ? -18.071 -8.478 4.633 1.00 90.62 436 ALA A CA 1
ATOM 3372 C C . ALA A 1 436 ? -17.609 -9.909 4.303 1.00 90.62 436 ALA A C 1
ATOM 3374 O O . ALA A 1 436 ? -17.907 -10.418 3.229 1.00 90.62 436 ALA A O 1
ATOM 3375 N N . GLN A 1 437 ? -16.948 -10.603 5.243 1.00 87.12 437 GLN A N 1
ATOM 3376 C CA . GLN A 1 437 ? -16.518 -11.998 5.060 1.00 87.12 437 GLN A CA 1
ATOM 3377 C C . GLN A 1 437 ? -17.690 -12.965 4.863 1.00 87.12 437 GLN A C 1
ATOM 3379 O O . GLN A 1 437 ? -17.587 -13.871 4.036 1.00 87.12 437 GLN A O 1
ATOM 3384 N N . VAL A 1 438 ? -18.767 -12.816 5.641 1.00 84.44 438 VAL A N 1
ATOM 3385 C CA . VAL A 1 438 ? -19.967 -13.662 5.534 1.00 84.44 438 VAL A CA 1
ATOM 3386 C C . VAL A 1 438 ? -20.596 -13.511 4.151 1.00 84.44 438 VAL A C 1
ATOM 3388 O O . VAL A 1 438 ? -20.913 -14.519 3.514 1.00 84.44 438 VAL A O 1
ATOM 3391 N N . GLU A 1 439 ? -20.729 -12.275 3.674 1.00 87.00 439 GLU A N 1
ATOM 3392 C CA . GLU A 1 439 ? -21.363 -11.956 2.397 1.00 87.00 439 GLU A CA 1
ATOM 3393 C C . GLU A 1 439 ? -20.556 -12.493 1.211 1.00 87.00 439 GLU A C 1
ATOM 3395 O O . GLU A 1 439 ? -21.038 -13.364 0.480 1.00 87.00 439 GLU A O 1
ATOM 3400 N N . VAL A 1 440 ? -19.283 -12.103 1.087 1.00 87.69 440 VAL A N 1
ATOM 3401 C CA . VAL A 1 440 ? -18.462 -12.457 -0.085 1.00 87.69 440 VAL A CA 1
ATOM 3402 C C . VAL A 1 440 ? -18.096 -13.934 -0.178 1.00 87.69 440 VAL A C 1
ATOM 3404 O O . VAL A 1 440 ? -17.873 -14.469 -1.267 1.00 87.69 440 VAL A O 1
ATOM 3407 N N . ARG A 1 441 ? -17.972 -14.620 0.964 1.00 84.12 441 ARG A N 1
ATOM 3408 C CA . ARG A 1 441 ? -17.654 -16.058 0.993 1.00 84.12 441 ARG A CA 1
ATOM 3409 C C . ARG A 1 441 ? -18.927 -16.892 0.823 1.00 84.12 441 ARG A C 1
ATOM 3411 O O . ARG A 1 441 ? -18.851 -18.055 0.405 1.00 84.12 441 ARG A O 1
ATOM 3418 N N . GLY A 1 442 ? -20.096 -16.310 1.105 1.00 80.19 442 GLY A N 1
ATOM 3419 C CA . GLY A 1 442 ? -21.416 -16.894 0.900 1.00 80.19 442 GLY A CA 1
ATOM 3420 C C . GLY A 1 442 ? -21.506 -18.341 1.390 1.00 80.19 442 GLY A C 1
ATOM 3421 O O . GLY A 1 442 ? -21.082 -18.689 2.487 1.00 80.19 442 GLY A O 1
ATOM 3422 N N . SER A 1 443 ? -22.012 -19.241 0.541 1.00 65.06 443 SER A N 1
ATOM 3423 C CA . SER A 1 443 ? -22.165 -20.668 0.893 1.00 65.06 443 SER A CA 1
ATOM 3424 C C . SER A 1 443 ? -20.856 -21.440 1.131 1.00 65.06 443 SER A C 1
ATOM 3426 O O . SER A 1 443 ? -20.910 -22.571 1.617 1.00 65.06 443 SER A O 1
ATOM 3428 N N . GLN A 1 444 ? -19.699 -20.874 0.765 1.00 60.88 444 GLN A N 1
ATOM 3429 C CA . GLN A 1 444 ? -18.383 -21.458 1.056 1.00 60.88 444 GLN A CA 1
ATOM 3430 C C . GLN A 1 444 ? -17.876 -21.056 2.445 1.00 60.88 444 GLN A C 1
ATOM 3432 O O . GLN A 1 444 ? -16.908 -21.642 2.934 1.00 60.88 444 GLN A O 1
ATOM 3437 N N . PHE A 1 445 ? -18.532 -20.091 3.094 1.00 64.56 445 PHE A N 1
ATOM 3438 C CA . PHE A 1 445 ? -18.234 -19.714 4.461 1.00 64.56 445 PHE A CA 1
ATOM 3439 C C . PHE A 1 445 ? -18.746 -20.778 5.430 1.00 64.56 445 PHE A C 1
ATOM 3441 O O . PHE A 1 445 ? -19.902 -20.787 5.850 1.00 64.56 445 PHE A O 1
ATOM 3448 N N . ASP A 1 446 ? -17.864 -21.701 5.798 1.00 72.69 446 ASP A N 1
ATOM 3449 C CA . ASP A 1 446 ? -18.081 -22.527 6.977 1.00 72.69 446 ASP A CA 1
ATOM 3450 C C . ASP A 1 446 ? -17.716 -21.690 8.209 1.00 72.69 446 ASP A C 1
ATOM 3452 O O . ASP A 1 446 ? -16.548 -21.585 8.588 1.00 72.69 446 ASP A O 1
ATOM 3456 N N . GLU A 1 447 ? -18.724 -21.067 8.822 1.00 68.56 447 GLU A N 1
ATOM 3457 C CA . GLU A 1 447 ? -18.574 -20.290 10.055 1.00 68.56 447 GLU A CA 1
ATOM 3458 C C . GLU A 1 447 ? -17.866 -21.075 11.164 1.00 68.56 447 GLU A C 1
ATOM 3460 O O . GLU A 1 447 ? -17.150 -20.485 11.971 1.00 68.56 447 GLU A O 1
ATOM 3465 N N . GLU A 1 448 ? -18.062 -22.395 11.251 1.00 67.44 448 GLU A N 1
ATOM 3466 C CA . GLU A 1 448 ? -17.407 -23.224 12.262 1.00 67.44 448 GLU A CA 1
ATOM 3467 C C . GLU A 1 448 ? -15.926 -23.438 11.918 1.00 67.44 448 GLU A C 1
ATOM 3469 O O . GLU A 1 448 ? -15.066 -23.363 12.801 1.00 67.44 448 GLU A O 1
ATOM 3474 N N . GLU A 1 449 ? -15.594 -23.664 10.643 1.00 75.12 449 GLU A N 1
ATOM 3475 C CA . GLU A 1 449 ? -14.203 -23.762 10.186 1.00 75.12 449 GLU A CA 1
ATOM 3476 C C . GLU A 1 449 ? -13.465 -22.424 10.316 1.00 75.12 449 GLU A C 1
ATOM 3478 O O . GLU A 1 449 ? -12.351 -22.399 10.846 1.00 75.12 449 GLU A O 1
ATOM 3483 N N . ALA A 1 450 ? -14.080 -21.319 9.889 1.00 68.94 450 ALA A N 1
ATOM 3484 C CA . ALA A 1 450 ? -13.526 -19.973 10.002 1.00 68.94 450 ALA A CA 1
ATOM 3485 C C . ALA A 1 450 ? -13.291 -19.601 11.473 1.00 68.94 450 ALA A C 1
ATOM 3487 O O . ALA A 1 450 ? -12.194 -19.169 11.834 1.00 68.94 450 ALA A O 1
ATOM 3488 N N . ARG A 1 451 ? -14.262 -19.878 12.358 1.00 71.50 451 ARG A N 1
ATOM 3489 C CA . ARG A 1 451 ? -14.082 -19.723 13.811 1.00 71.50 451 ARG A CA 1
ATOM 3490 C C . ARG A 1 451 ? -12.960 -20.600 14.351 1.00 71.50 451 ARG A C 1
ATOM 3492 O O . ARG A 1 451 ? -12.121 -20.123 15.108 1.00 71.50 451 ARG A O 1
ATOM 3499 N N . ARG A 1 452 ? -12.875 -21.868 13.936 1.00 74.81 452 ARG A N 1
ATOM 3500 C CA . ARG A 1 452 ? -11.804 -22.779 14.375 1.00 74.81 452 ARG A CA 1
ATOM 3501 C C . ARG A 1 452 ? -10.419 -22.302 13.927 1.00 74.81 452 ARG A C 1
ATOM 3503 O O . ARG A 1 452 ? -9.475 -22.413 14.711 1.00 74.81 452 ARG A O 1
ATOM 3510 N N . LYS A 1 453 ? -10.290 -21.792 12.697 1.00 76.44 453 LYS A N 1
ATOM 3511 C CA . LYS A 1 453 ? -9.044 -21.210 12.167 1.00 76.44 453 LYS A CA 1
ATOM 3512 C C . LYS A 1 453 ? -8.649 -19.962 12.948 1.00 76.44 453 LYS A C 1
ATOM 3514 O O . LYS A 1 453 ? -7.523 -19.911 13.434 1.00 76.44 453 LYS A O 1
ATOM 3519 N N . ARG A 1 454 ? -9.579 -19.029 13.160 1.00 73.06 454 ARG A N 1
ATOM 3520 C CA . ARG A 1 454 ? -9.358 -17.826 13.976 1.00 73.06 454 ARG A CA 1
ATOM 3521 C C . ARG A 1 454 ? -8.980 -18.166 15.420 1.00 73.06 454 ARG A C 1
ATOM 3523 O O . ARG A 1 454 ? -7.986 -17.656 15.916 1.00 73.06 454 ARG A O 1
ATOM 3530 N N . PHE A 1 455 ? -9.660 -19.116 16.066 1.00 78.38 455 PHE A N 1
ATOM 3531 C CA . PHE A 1 455 ? -9.269 -19.595 17.400 1.00 78.38 455 PHE A CA 1
ATOM 3532 C C . PHE A 1 455 ? -7.841 -20.165 17.411 1.00 78.38 455 PHE A C 1
ATOM 3534 O O . PHE A 1 455 ? -7.062 -19.908 18.328 1.00 78.38 455 PHE A O 1
ATOM 3541 N N . ALA A 1 456 ? -7.464 -20.934 16.383 1.00 78.19 456 ALA A N 1
ATOM 3542 C CA . ALA A 1 456 ? -6.099 -21.435 16.253 1.00 78.19 456 ALA A CA 1
ATOM 3543 C C . ALA A 1 456 ? -5.081 -20.302 16.034 1.00 78.19 456 ALA A C 1
ATOM 3545 O O . ALA A 1 456 ? -3.978 -20.392 16.566 1.00 78.19 456 ALA A O 1
ATOM 3546 N N . GLN A 1 457 ? -5.440 -19.244 15.300 1.00 74.69 457 GLN A N 1
ATOM 3547 C CA . GLN A 1 457 ? -4.611 -18.045 15.134 1.00 74.69 457 GLN A CA 1
ATOM 3548 C C . GLN A 1 457 ? -4.421 -17.308 16.463 1.00 74.69 457 GLN A C 1
ATOM 3550 O O . GLN A 1 457 ? -3.276 -17.071 16.830 1.00 74.69 457 GLN A O 1
ATOM 3555 N N . VAL A 1 458 ? -5.495 -17.057 17.225 1.00 77.31 458 VAL A N 1
ATOM 3556 C CA . VAL A 1 458 ? -5.429 -16.477 18.583 1.00 77.31 458 VAL A CA 1
ATOM 3557 C C . VAL A 1 458 ? -4.474 -17.295 19.460 1.00 77.31 458 VAL A C 1
ATOM 3559 O O . VAL A 1 458 ? -3.551 -16.749 20.061 1.00 77.31 458 VAL A O 1
ATOM 3562 N N . ARG A 1 459 ? -4.612 -18.630 19.469 1.00 77.81 459 ARG A N 1
ATOM 3563 C CA . ARG A 1 459 ? -3.709 -19.506 20.234 1.00 77.81 459 ARG A CA 1
ATOM 3564 C C . ARG A 1 459 ? -2.261 -19.433 19.746 1.00 77.81 459 ARG A C 1
ATOM 3566 O O . ARG A 1 459 ? -1.341 -19.398 20.554 1.00 77.81 459 ARG A O 1
ATOM 3573 N N . ASN A 1 460 ? -2.042 -19.449 18.432 1.00 77.06 460 ASN A N 1
ATOM 3574 C CA . ASN A 1 460 ? -0.700 -19.363 17.853 1.00 77.06 460 ASN A CA 1
ATOM 3575 C C . ASN A 1 460 ? -0.033 -18.023 18.174 1.00 77.06 460 ASN A C 1
ATOM 3577 O O . ASN A 1 460 ? 1.172 -18.001 18.411 1.00 77.06 460 ASN A O 1
ATOM 3581 N N . PHE A 1 461 ? -0.806 -16.940 18.221 1.00 73.00 461 PHE A N 1
ATOM 3582 C CA . PHE A 1 461 ? -0.318 -15.622 18.598 1.00 73.00 461 PHE A CA 1
ATOM 3583 C C . PHE A 1 461 ? 0.154 -15.604 20.060 1.00 73.00 461 PHE A C 1
ATOM 3585 O O . PHE A 1 461 ? 1.293 -15.233 20.339 1.00 73.00 461 PHE A O 1
ATOM 3592 N N . LEU A 1 462 ? -0.648 -16.163 20.976 1.00 72.31 462 LEU A N 1
ATOM 3593 C CA . LEU A 1 462 ? -0.257 -16.356 22.381 1.00 72.31 462 LEU A CA 1
ATOM 3594 C C . LEU A 1 462 ? 0.964 -17.281 22.569 1.00 72.31 462 LEU A C 1
ATOM 3596 O O . LEU A 1 462 ? 1.663 -17.204 23.580 1.00 72.31 462 LEU A O 1
ATOM 3600 N N . LEU A 1 463 ? 1.252 -18.147 21.599 1.00 71.19 463 LEU A N 1
ATOM 3601 C CA . LEU A 1 463 ? 2.421 -19.032 21.600 1.00 71.19 463 LEU A CA 1
ATOM 3602 C C . LEU A 1 463 ? 3.672 -18.412 20.946 1.00 71.19 463 LEU A C 1
ATOM 3604 O O . LEU A 1 463 ? 4.758 -18.984 21.069 1.00 71.19 463 LEU A O 1
ATOM 3608 N N . GLY A 1 464 ? 3.539 -17.283 20.243 1.00 64.62 464 GLY A N 1
ATOM 3609 C CA . GLY A 1 464 ? 4.607 -16.645 19.466 1.00 64.62 464 GLY A CA 1
ATOM 3610 C C . GLY A 1 464 ? 5.727 -16.025 20.313 1.00 64.62 464 GLY A C 1
ATOM 3611 O O . GLY A 1 464 ? 5.597 -15.850 21.519 1.00 64.62 464 GLY A O 1
ATOM 3612 N N . GLU A 1 465 ? 6.858 -15.667 19.695 1.00 49.12 465 GLU A N 1
ATOM 3613 C CA . GLU A 1 465 ? 8.061 -15.179 20.406 1.00 49.12 465 GLU A CA 1
ATOM 3614 C C . GLU A 1 465 ? 7.942 -13.763 21.022 1.00 49.12 465 GLU A C 1
ATOM 3616 O O . GLU A 1 465 ? 8.846 -13.350 21.749 1.00 49.12 465 GLU A O 1
ATOM 3621 N N . ALA A 1 466 ? 6.837 -13.035 20.808 1.00 53.06 466 ALA A N 1
ATOM 3622 C CA . ALA A 1 466 ? 6.594 -11.731 21.435 1.00 53.06 466 ALA A CA 1
ATOM 3623 C C . ALA A 1 466 ? 6.549 -11.838 22.974 1.00 53.06 466 ALA A C 1
ATOM 3625 O O . ALA A 1 466 ? 6.036 -12.817 23.524 1.00 53.06 466 ALA A O 1
ATOM 3626 N N . ALA A 1 467 ? 7.092 -10.842 23.681 1.00 44.78 467 ALA A N 1
ATOM 3627 C CA . ALA A 1 467 ? 7.175 -10.833 25.142 1.00 44.78 467 ALA A CA 1
ATOM 3628 C C . ALA A 1 467 ? 5.999 -10.077 25.792 1.00 44.78 467 ALA A C 1
ATOM 3630 O O . ALA A 1 467 ? 5.635 -8.990 25.346 1.00 44.78 467 ALA A O 1
ATOM 3631 N N . GLY A 1 468 ? 5.479 -10.613 26.904 1.00 58.41 468 GLY A N 1
ATOM 3632 C CA . GLY A 1 468 ? 4.606 -9.886 27.839 1.00 58.41 468 GLY A CA 1
ATOM 3633 C C . GLY A 1 468 ? 3.246 -9.459 27.269 1.00 58.41 468 GLY A C 1
ATOM 3634 O O . GLY A 1 468 ? 2.596 -10.236 26.579 1.00 58.41 468 GLY A O 1
ATOM 3635 N N . THR A 1 469 ? 2.825 -8.232 27.583 1.00 51.50 469 THR A N 1
ATOM 3636 C CA . THR A 1 469 ? 1.533 -7.615 27.221 1.00 51.50 469 THR A CA 1
ATOM 3637 C C . THR A 1 469 ? 1.294 -7.515 25.712 1.00 51.50 469 THR A C 1
ATOM 3639 O O . THR A 1 469 ? 0.193 -7.826 25.273 1.00 51.50 469 THR A O 1
ATOM 3642 N N . THR A 1 470 ? 2.334 -7.235 24.918 1.00 56.59 470 THR A N 1
ATOM 3643 C CA . THR A 1 470 ? 2.304 -7.204 23.433 1.00 56.59 470 THR A CA 1
ATOM 3644 C C . THR A 1 470 ? 1.746 -8.497 22.820 1.00 56.59 470 THR A C 1
ATOM 3646 O O . THR A 1 470 ? 1.037 -8.518 21.823 1.00 56.59 470 THR A O 1
ATOM 3649 N N . ARG A 1 471 ? 2.041 -9.640 23.447 1.00 62.75 471 ARG A N 1
ATOM 3650 C CA . ARG A 1 471 ? 1.545 -10.947 22.996 1.00 62.75 471 ARG A CA 1
ATOM 3651 C C . ARG A 1 471 ? 0.034 -11.094 23.214 1.00 62.75 471 ARG A C 1
ATOM 3653 O O . ARG A 1 471 ? -0.619 -11.851 22.507 1.00 62.75 471 ARG A O 1
ATOM 3660 N N . VAL A 1 472 ? -0.513 -10.434 24.226 1.00 63.22 472 VAL A N 1
ATOM 3661 C CA . VAL A 1 472 ? -1.927 -10.538 24.597 1.00 63.22 472 VAL A CA 1
ATOM 3662 C C . VAL A 1 472 ? -2.764 -9.549 23.788 1.00 63.22 472 VAL A C 1
ATOM 3664 O O . VAL A 1 472 ? -3.836 -9.915 23.314 1.00 63.22 472 VAL A O 1
ATOM 3667 N N . THR A 1 473 ? -2.255 -8.335 23.570 1.00 63.50 473 THR A N 1
ATOM 3668 C CA . THR A 1 473 ? -2.910 -7.299 22.758 1.00 63.50 473 THR A CA 1
ATOM 3669 C C . THR A 1 473 ? -3.059 -7.713 21.302 1.00 63.50 473 THR A C 1
ATOM 3671 O O . THR A 1 473 ? -4.142 -7.554 20.748 1.00 63.50 473 THR A O 1
ATOM 3674 N N . GLY A 1 474 ? -2.051 -8.347 20.703 1.00 62.91 474 GLY A N 1
ATOM 3675 C CA . GLY A 1 474 ? -2.177 -8.777 19.313 1.00 62.91 474 GLY A CA 1
ATOM 3676 C C . GLY A 1 474 ? -3.158 -9.937 19.072 1.00 62.91 474 GLY A C 1
ATOM 3677 O O . GLY A 1 474 ? -3.846 -10.016 18.053 1.00 62.91 474 GLY A O 1
ATOM 3678 N N . ALA A 1 475 ? -3.354 -10.795 20.081 1.00 68.19 475 ALA A N 1
ATOM 3679 C CA . ALA A 1 475 ? -4.400 -11.819 20.059 1.00 68.19 475 ALA A CA 1
ATOM 3680 C C . ALA A 1 475 ? -5.818 -11.215 20.148 1.00 68.19 475 ALA A C 1
ATOM 3682 O O . ALA A 1 475 ? -6.788 -11.867 19.750 1.00 68.19 475 ALA A O 1
ATOM 3683 N N . MET A 1 476 ? -5.935 -9.981 20.651 1.00 72.94 476 MET A N 1
ATOM 3684 C CA . MET A 1 476 ? -7.202 -9.322 20.948 1.00 72.94 476 MET A CA 1
ATOM 3685 C C . MET A 1 476 ? -7.974 -8.929 19.690 1.00 72.94 476 MET A C 1
ATOM 3687 O O . MET A 1 476 ? -9.161 -9.222 19.602 1.00 72.94 476 MET A O 1
ATOM 3691 N N . TRP A 1 477 ? -7.322 -8.343 18.679 1.00 79.44 477 TRP A N 1
ATOM 3692 C CA . TRP A 1 477 ? -8.007 -7.996 17.425 1.00 79.44 477 TRP A CA 1
ATOM 3693 C C . TRP A 1 477 ? -8.656 -9.232 16.777 1.00 79.44 477 TRP A C 1
ATOM 3695 O O . TRP A 1 477 ? -9.808 -9.213 16.347 1.00 79.44 477 TRP A O 1
ATOM 3705 N N . LYS A 1 478 ? -7.946 -10.366 16.791 1.00 74.44 478 LYS A N 1
ATOM 3706 C CA . LYS A 1 478 ? -8.458 -11.645 16.279 1.00 74.44 478 LYS A CA 1
ATOM 3707 C C . LYS A 1 478 ? -9.550 -12.249 17.166 1.00 74.44 478 LYS A C 1
ATOM 3709 O O . LYS A 1 478 ? -10.476 -12.872 16.643 1.00 74.44 478 LYS A O 1
ATOM 3714 N N . ALA A 1 479 ? -9.464 -12.064 18.483 1.00 73.06 479 ALA A N 1
ATOM 3715 C CA . ALA A 1 479 ? -10.516 -12.431 19.429 1.00 73.06 479 ALA A CA 1
ATOM 3716 C C . ALA A 1 479 ? -11.815 -11.647 19.165 1.00 73.06 479 ALA A C 1
ATOM 3718 O O . ALA A 1 479 ? -12.889 -12.256 19.084 1.00 73.06 479 ALA A O 1
ATOM 3719 N N . MET A 1 480 ? -11.691 -10.352 18.852 1.00 72.50 480 MET A N 1
ATOM 3720 C CA . MET A 1 480 ? -12.812 -9.448 18.567 1.00 72.50 480 MET A CA 1
ATOM 3721 C C . MET A 1 480 ? -13.568 -9.785 17.287 1.00 72.50 480 MET A C 1
ATOM 3723 O O . MET A 1 480 ? -14.636 -9.225 17.051 1.00 72.50 480 MET A O 1
ATOM 3727 N N . GLN A 1 481 ? -13.078 -10.726 16.481 1.00 69.75 481 GLN A N 1
ATOM 3728 C CA . GLN A 1 481 ? -13.780 -11.271 15.317 1.00 69.75 481 GLN A CA 1
ATOM 3729 C C . GLN A 1 481 ? -14.520 -12.596 15.622 1.00 69.75 481 GLN A C 1
ATOM 3731 O O . GLN A 1 481 ? -15.215 -13.128 14.754 1.00 69.75 481 GLN A O 1
ATOM 3736 N N . LEU A 1 482 ? -14.409 -13.167 16.833 1.00 68.06 482 LEU A N 1
ATOM 3737 C CA . LEU A 1 482 ? -14.936 -14.499 17.196 1.00 68.06 482 LEU A CA 1
ATOM 3738 C C . LEU A 1 482 ? -16.203 -14.489 18.064 1.00 68.06 482 LEU A C 1
ATOM 3740 O O . LEU A 1 482 ? -17.100 -15.292 17.823 1.00 68.06 482 LEU A O 1
ATOM 3744 N N . VAL A 1 483 ? -16.298 -13.593 19.045 1.00 61.94 483 VAL A N 1
ATOM 3745 C CA . VAL A 1 483 ? -17.331 -13.628 20.101 1.00 61.94 483 VAL A CA 1
ATOM 3746 C C . VAL A 1 483 ? -18.501 -12.682 19.821 1.00 61.94 483 VAL A C 1
ATOM 3748 O O . VAL A 1 483 ? -18.317 -11.471 19.765 1.00 61.94 483 VAL A O 1
ATOM 3751 N N . ALA A 1 484 ? -19.723 -13.193 19.667 1.00 61.09 484 ALA A N 1
ATOM 3752 C CA . ALA A 1 484 ? -20.879 -12.314 19.474 1.00 61.09 484 ALA A CA 1
ATOM 3753 C C . ALA A 1 484 ? -21.088 -11.374 20.692 1.00 61.09 484 ALA A C 1
ATOM 3755 O O . ALA A 1 484 ? -20.898 -11.827 21.824 1.00 61.09 484 ALA A O 1
ATOM 3756 N N . PRO A 1 485 ? -21.524 -10.114 20.480 1.00 53.34 485 PRO A N 1
ATOM 3757 C CA . PRO A 1 485 ? -21.573 -9.031 21.475 1.00 53.34 485 PRO A CA 1
ATOM 3758 C C . PRO A 1 485 ? -22.033 -9.399 22.890 1.00 53.34 485 PRO A C 1
ATOM 3760 O O . PRO A 1 485 ? -21.407 -9.002 23.864 1.00 53.34 485 PRO A O 1
ATOM 3763 N N . ASN A 1 486 ? -23.101 -10.196 22.999 1.00 63.28 486 ASN A N 1
ATOM 3764 C CA . ASN A 1 486 ? -23.735 -10.548 24.275 1.00 63.28 486 ASN A CA 1
ATOM 3765 C C . ASN A 1 486 ? -23.565 -12.029 24.640 1.00 63.28 486 ASN A C 1
ATOM 3767 O O . ASN A 1 486 ? -24.140 -12.494 25.621 1.00 63.28 486 ASN A O 1
ATOM 3771 N N . ALA A 1 487 ? -22.791 -12.798 23.864 1.00 64.19 487 ALA A N 1
ATOM 3772 C CA . ALA A 1 487 ? -22.731 -14.252 24.010 1.00 64.19 487 ALA A CA 1
ATOM 3773 C C . ALA A 1 487 ? -22.276 -14.688 25.409 1.00 64.19 487 ALA A C 1
ATOM 3775 O O . ALA A 1 487 ? -22.796 -15.667 25.938 1.00 64.19 487 ALA A O 1
ATOM 3776 N N . ILE A 1 488 ? -21.343 -13.950 26.017 1.00 64.19 488 ILE A N 1
ATOM 3777 C CA . ILE A 1 488 ? -20.839 -14.231 27.366 1.00 64.19 488 ILE A CA 1
ATOM 3778 C C . ILE A 1 488 ? -21.918 -13.992 28.416 1.00 64.19 488 ILE A C 1
ATOM 3780 O O . ILE A 1 488 ? -22.228 -14.898 29.190 1.00 64.19 488 ILE A O 1
ATOM 3784 N N . ASP A 1 489 ? -22.508 -12.799 28.430 1.00 68.88 489 ASP A N 1
ATOM 3785 C CA . ASP A 1 489 ? -23.481 -12.422 29.454 1.00 68.88 489 ASP A CA 1
ATOM 3786 C C . ASP A 1 489 ? -24.783 -13.228 29.318 1.00 68.88 489 ASP A C 1
ATOM 3788 O O . ASP A 1 489 ? -25.333 -13.690 30.322 1.00 68.88 489 ASP A O 1
ATOM 3792 N N . ASP A 1 490 ? -25.223 -13.517 28.089 1.00 73.44 490 ASP A N 1
ATOM 3793 C CA . ASP A 1 490 ? -26.388 -14.365 27.819 1.00 73.44 490 ASP A CA 1
ATOM 3794 C C . ASP A 1 490 ? -26.148 -15.827 28.232 1.00 73.44 490 ASP A C 1
ATOM 3796 O O . ASP A 1 490 ? -27.012 -16.462 28.854 1.00 73.44 490 ASP A O 1
ATOM 3800 N N . ALA A 1 491 ? -24.975 -16.387 27.915 1.00 61.72 491 ALA A N 1
ATOM 3801 C CA . ALA A 1 491 ? -24.646 -17.769 28.259 1.00 61.72 491 ALA A CA 1
ATOM 3802 C C . ALA A 1 491 ? -24.476 -17.963 29.772 1.00 61.72 491 ALA A C 1
ATOM 3804 O O . ALA A 1 491 ? -24.949 -18.959 30.324 1.00 61.72 491 ALA A O 1
ATOM 3805 N N . LEU A 1 492 ? -23.853 -17.004 30.460 1.00 65.00 492 LEU A N 1
ATOM 3806 C CA . LEU A 1 492 ? -23.680 -17.049 31.914 1.00 65.00 492 LEU A CA 1
ATOM 3807 C C . LEU A 1 492 ? -24.987 -16.756 32.658 1.00 65.00 492 LEU A C 1
ATOM 3809 O O . LEU A 1 492 ? -25.287 -17.420 33.648 1.00 65.00 492 LEU A O 1
ATOM 3813 N N . GLY A 1 493 ? -25.820 -15.838 32.162 1.00 71.31 493 GLY A N 1
ATOM 3814 C CA . GLY A 1 493 ? -27.140 -15.568 32.737 1.00 71.31 493 GLY A CA 1
ATOM 3815 C C . GLY A 1 493 ? -28.116 -16.746 32.615 1.00 71.31 493 GLY A C 1
ATOM 3816 O O . GLY A 1 493 ? -29.049 -16.872 33.415 1.00 71.31 493 GLY A O 1
ATOM 3817 N N . SER A 1 494 ? -27.907 -17.631 31.635 1.00 71.31 494 SER A N 1
ATOM 3818 C CA . SER A 1 494 ? -28.765 -18.792 31.370 1.00 71.31 494 SER A CA 1
ATOM 3819 C C . SER A 1 494 ? -28.248 -20.117 31.950 1.00 71.31 494 SER A C 1
ATOM 3821 O O . SER A 1 494 ? -29.031 -21.072 32.033 1.00 71.31 494 SER A O 1
ATOM 3823 N N . ASN A 1 495 ? -26.993 -20.185 32.416 1.00 66.44 495 ASN A N 1
ATOM 3824 C CA . ASN A 1 495 ? -26.384 -21.400 32.964 1.00 66.44 495 ASN A CA 1
ATOM 3825 C C . ASN A 1 495 ? -25.990 -21.244 34.451 1.00 66.44 495 ASN A C 1
ATOM 3827 O O . ASN A 1 495 ? -25.211 -20.358 34.785 1.00 66.44 495 ASN A O 1
ATOM 3831 N N . PRO A 1 496 ? -26.478 -22.100 35.373 1.00 66.69 496 PRO A N 1
ATOM 3832 C CA . PRO A 1 496 ? -26.114 -22.014 36.789 1.00 66.69 496 PRO A CA 1
ATOM 3833 C C . PRO A 1 496 ? -24.665 -22.426 37.111 1.00 66.69 496 PRO A C 1
ATOM 3835 O O . PRO A 1 496 ? -24.221 -22.138 38.223 1.00 66.69 496 PRO A O 1
ATOM 3838 N N . ASP A 1 497 ? -23.950 -23.110 36.204 1.00 77.94 497 ASP A N 1
ATOM 3839 C CA . ASP A 1 497 ? -22.518 -23.418 36.353 1.00 77.94 497 ASP A CA 1
ATOM 3840 C C . ASP A 1 497 ? -21.690 -22.728 35.245 1.00 77.94 497 ASP A C 1
ATOM 3842 O O . ASP A 1 497 ? -21.724 -23.164 34.087 1.00 77.94 497 ASP A O 1
ATOM 3846 N N . PRO A 1 498 ? -20.906 -21.683 35.580 1.00 70.12 498 PRO A N 1
ATOM 3847 C CA . PRO A 1 498 ? -20.031 -20.989 34.633 1.00 70.12 498 PRO A CA 1
ATOM 3848 C C . PRO A 1 498 ? -19.033 -21.911 33.922 1.00 70.12 498 PRO A C 1
ATOM 3850 O O . PRO A 1 498 ? -18.664 -21.656 32.778 1.00 70.12 498 PRO A O 1
ATOM 3853 N N . ARG A 1 499 ? -18.618 -23.018 34.554 1.00 76.38 499 ARG A N 1
ATOM 3854 C CA . ARG A 1 499 ? -17.650 -23.969 33.977 1.00 76.38 499 ARG A CA 1
ATOM 3855 C C . ARG A 1 499 ? -18.246 -24.753 32.819 1.00 76.38 499 ARG A C 1
ATOM 3857 O O . ARG A 1 499 ? -17.544 -25.075 31.864 1.00 76.38 499 ARG A O 1
ATOM 3864 N N . GLU A 1 500 ? -19.537 -25.069 32.903 1.00 74.38 500 GLU A N 1
ATOM 3865 C CA . GLU A 1 500 ? -20.250 -25.751 31.824 1.00 74.38 500 GLU A CA 1
ATOM 3866 C C . GLU A 1 500 ? -20.468 -24.816 30.631 1.00 74.38 500 GLU A C 1
ATOM 3868 O O . GLU A 1 500 ? -20.374 -25.269 29.492 1.00 74.38 500 GLU A O 1
ATOM 3873 N N . ALA A 1 501 ? -20.698 -23.520 30.873 1.00 72.56 501 ALA A N 1
ATOM 3874 C CA . ALA A 1 501 ? -20.744 -22.515 29.811 1.00 72.56 501 ALA A CA 1
ATOM 3875 C C . ALA A 1 501 ? -19.365 -22.366 29.141 1.00 72.56 501 ALA A C 1
ATOM 3877 O O . ALA A 1 501 ? -19.239 -22.556 27.935 1.00 72.56 501 ALA A O 1
ATOM 3878 N N . LEU A 1 502 ? -18.306 -22.155 29.928 1.00 75.56 502 LEU A N 1
ATOM 3879 C CA . LEU A 1 502 ? -16.930 -21.962 29.443 1.00 75.56 502 LEU A CA 1
ATOM 3880 C C . LEU A 1 502 ? -16.274 -23.227 28.859 1.00 75.56 502 LEU A C 1
ATOM 3882 O O . LEU A 1 502 ? -15.128 -23.187 28.408 1.00 75.56 502 LEU A O 1
ATOM 3886 N N . ALA A 1 503 ? -16.986 -24.358 28.813 1.00 73.25 503 ALA A N 1
ATOM 3887 C CA . ALA A 1 503 ? -16.603 -25.470 27.946 1.00 73.25 503 ALA A CA 1
ATOM 3888 C C . ALA A 1 503 ? -16.598 -25.040 26.466 1.00 73.25 503 ALA A C 1
ATOM 3890 O O . ALA A 1 503 ? -15.795 -25.557 25.675 1.00 73.25 503 ALA A O 1
ATOM 3891 N N . ASP A 1 504 ? -17.444 -24.068 26.110 1.00 76.62 504 ASP A N 1
ATOM 3892 C CA . ASP A 1 504 ? -17.391 -23.383 24.827 1.00 76.62 504 ASP A CA 1
ATOM 3893 C C . ASP A 1 504 ? -16.091 -22.574 24.699 1.00 76.62 504 ASP A C 1
ATOM 3895 O O . ASP A 1 504 ? -15.657 -21.857 25.603 1.00 76.62 504 ASP A O 1
ATOM 3899 N N . LYS A 1 505 ? -15.425 -22.732 23.559 1.00 73.25 505 LYS A N 1
ATOM 3900 C CA . LYS A 1 505 ? -14.190 -22.010 23.248 1.00 73.25 505 LYS A CA 1
ATOM 3901 C C . LYS A 1 505 ? -14.460 -20.536 22.989 1.00 73.25 505 LYS A C 1
ATOM 3903 O O . LYS A 1 505 ? -13.636 -19.718 23.382 1.00 73.25 505 LYS A O 1
ATOM 3908 N N . ASP A 1 506 ? -15.606 -20.213 22.399 1.00 68.19 506 ASP A N 1
ATOM 3909 C CA . ASP A 1 506 ? -15.949 -18.841 22.025 1.00 68.19 506 ASP A CA 1
ATOM 3910 C C . ASP A 1 506 ? -16.144 -17.990 23.296 1.00 68.19 506 ASP A C 1
ATOM 3912 O O . ASP A 1 506 ? -15.627 -16.882 23.403 1.00 68.19 506 ASP A O 1
ATOM 3916 N N . LEU A 1 507 ? -16.753 -18.558 24.341 1.00 77.62 507 LEU A N 1
ATOM 3917 C CA . LEU A 1 507 ? -16.903 -17.870 25.628 1.00 77.62 507 LEU A CA 1
ATOM 3918 C C . LEU A 1 507 ? -15.571 -17.658 26.361 1.00 77.62 507 LEU A C 1
ATOM 3920 O O . LEU A 1 507 ? -15.405 -16.656 27.052 1.00 77.62 507 LEU A O 1
ATOM 3924 N N . ARG A 1 508 ? -14.596 -18.559 26.188 1.00 85.06 508 ARG A N 1
ATOM 3925 C CA . ARG A 1 508 ? -13.247 -18.395 26.759 1.00 85.06 508 ARG A CA 1
ATOM 3926 C C . ARG A 1 508 ? -12.432 -17.310 26.070 1.00 85.06 508 ARG A C 1
ATOM 3928 O O . ARG A 1 508 ? -11.662 -16.633 26.743 1.00 85.06 508 ARG A O 1
ATOM 3935 N N . VAL A 1 509 ? -12.617 -17.124 24.763 1.00 80.94 509 VAL A N 1
ATOM 3936 C CA . VAL A 1 509 ? -12.056 -15.967 24.049 1.00 80.94 509 VAL A CA 1
ATOM 3937 C C . VAL A 1 509 ? -12.594 -14.681 24.670 1.00 80.94 509 VAL A C 1
ATOM 3939 O O . VAL A 1 509 ? -11.820 -13.797 25.003 1.00 80.94 509 VAL A O 1
ATOM 3942 N N . GLY A 1 510 ? -13.888 -14.638 24.966 1.00 81.56 510 GLY A N 1
ATOM 3943 C CA . GLY A 1 510 ? -14.498 -13.507 25.649 1.00 81.56 510 GLY A CA 1
ATOM 3944 C C . GLY A 1 510 ? -13.943 -13.223 27.056 1.00 81.56 510 GLY A C 1
ATOM 3945 O O . GLY A 1 510 ? -13.780 -12.069 27.445 1.00 81.56 510 GLY A O 1
ATOM 3946 N N . VAL A 1 511 ? -13.592 -14.264 27.823 1.00 87.00 511 VAL A N 1
ATOM 3947 C CA . VAL A 1 511 ? -12.890 -14.099 29.114 1.00 87.00 511 VAL A CA 1
ATOM 3948 C C . VAL A 1 511 ? -11.493 -13.512 28.915 1.00 87.00 511 VAL A C 1
ATOM 3950 O O . VAL A 1 511 ? -11.090 -12.641 29.683 1.00 87.00 511 VAL A O 1
ATOM 3953 N N . LEU A 1 512 ? -10.758 -13.971 27.896 1.00 86.44 512 LEU A N 1
ATOM 3954 C CA . LEU A 1 512 ? -9.452 -13.410 27.550 1.00 86.44 512 LEU A CA 1
ATOM 3955 C C . LEU A 1 512 ? -9.578 -11.922 27.207 1.00 86.44 512 LEU A C 1
ATOM 3957 O O . LEU A 1 512 ? -8.801 -11.124 27.716 1.00 86.44 512 LEU A O 1
ATOM 3961 N N . GLU A 1 513 ? -10.589 -11.544 26.426 1.00 83.25 513 GLU A N 1
ATOM 3962 C CA . GLU A 1 513 ? -10.816 -10.149 26.056 1.00 83.25 513 GLU A CA 1
ATOM 3963 C C . GLU A 1 513 ? -11.064 -9.249 27.270 1.00 83.25 513 GLU A C 1
ATOM 3965 O O . GLU A 1 513 ? -10.428 -8.207 27.457 1.00 83.25 513 GLU A O 1
ATOM 3970 N N . ARG A 1 514 ? -11.953 -9.709 28.149 1.00 87.62 514 ARG A N 1
ATOM 3971 C CA . ARG A 1 514 ? -12.254 -9.072 29.429 1.00 87.62 514 ARG A CA 1
ATOM 3972 C C . ARG A 1 514 ? -11.024 -8.924 30.319 1.00 87.62 514 ARG A C 1
ATOM 3974 O O . ARG A 1 514 ? -10.855 -7.877 30.945 1.00 87.62 514 ARG A O 1
ATOM 3981 N N . TYR A 1 515 ? -10.183 -9.951 30.372 1.00 88.62 515 TYR A N 1
ATOM 3982 C CA . TYR A 1 515 ? -8.925 -9.940 31.109 1.00 88.62 515 TYR A CA 1
ATOM 3983 C C . TYR A 1 515 ? -7.944 -8.902 30.547 1.00 88.62 515 TYR A C 1
ATOM 3985 O O . TYR A 1 515 ? -7.377 -8.121 31.310 1.00 88.62 515 TYR A O 1
ATOM 3993 N N . THR A 1 516 ? -7.783 -8.846 29.224 1.00 86.00 516 THR A N 1
ATOM 3994 C CA . THR A 1 516 ? -6.878 -7.904 28.556 1.00 86.00 516 THR A CA 1
ATOM 3995 C C . THR A 1 516 ? -7.301 -6.460 28.773 1.00 86.00 516 THR A C 1
ATOM 3997 O O . THR A 1 516 ? -6.461 -5.650 29.145 1.00 86.00 516 THR A O 1
ATOM 4000 N N . LEU A 1 517 ? -8.592 -6.137 28.623 1.00 88.44 517 LEU A N 1
ATOM 4001 C CA . LEU A 1 517 ? -9.101 -4.784 28.877 1.00 88.44 517 LEU A CA 1
ATOM 4002 C C . LEU A 1 517 ? -8.796 -4.327 30.311 1.00 88.44 517 LEU A C 1
ATOM 4004 O O . LEU A 1 517 ? -8.303 -3.223 30.527 1.00 88.44 517 LEU A O 1
ATOM 4008 N N . ALA A 1 518 ? -9.041 -5.196 31.292 1.00 90.44 518 ALA A N 1
ATOM 4009 C CA . ALA A 1 518 ? -8.734 -4.914 32.688 1.00 90.44 518 ALA A CA 1
ATOM 4010 C C . ALA A 1 518 ? -7.234 -4.717 32.939 1.00 90.44 518 ALA A C 1
ATOM 4012 O O . ALA A 1 518 ? -6.853 -3.807 33.675 1.00 90.44 518 ALA A O 1
ATOM 4013 N N . GLN A 1 519 ? -6.391 -5.539 32.309 1.00 88.06 519 GLN A N 1
ATOM 4014 C CA . GLN A 1 519 ? -4.941 -5.391 32.374 1.00 88.06 519 GLN A CA 1
ATOM 4015 C C . GLN A 1 519 ? -4.494 -4.052 31.773 1.00 88.06 519 GLN A C 1
ATOM 4017 O O . GLN A 1 519 ? -3.740 -3.333 32.416 1.00 88.06 519 GLN A O 1
ATOM 4022 N N . THR A 1 520 ? -5.012 -3.672 30.602 1.00 87.88 520 THR A N 1
ATOM 4023 C CA . THR A 1 520 ? -4.743 -2.373 29.967 1.00 87.88 520 THR A CA 1
ATOM 4024 C C . THR A 1 520 ? -5.130 -1.209 30.884 1.00 87.88 520 THR A C 1
ATOM 4026 O O . THR A 1 520 ? -4.339 -0.290 31.076 1.00 87.88 520 THR A O 1
ATOM 4029 N N . MET A 1 521 ? -6.308 -1.261 31.517 1.00 90.62 521 MET A N 1
ATOM 4030 C CA . MET A 1 521 ? -6.740 -0.234 32.475 1.00 90.62 521 MET A CA 1
ATOM 4031 C C . MET A 1 521 ? -5.834 -0.158 33.711 1.00 90.62 521 MET A C 1
ATOM 4033 O O . MET A 1 521 ? -5.502 0.941 34.159 1.00 90.62 521 MET A O 1
ATOM 4037 N N . ALA A 1 522 ? -5.414 -1.304 34.252 1.00 89.12 522 ALA A N 1
ATOM 4038 C CA . ALA A 1 522 ? -4.507 -1.358 35.395 1.00 89.12 522 ALA A CA 1
ATOM 4039 C C . ALA A 1 522 ? -3.100 -0.839 35.043 1.00 89.12 522 ALA A C 1
ATOM 4041 O O . ALA A 1 522 ? -2.536 -0.044 35.797 1.00 89.12 522 ALA A O 1
ATOM 4042 N N . ASP A 1 523 ? -2.559 -1.235 33.888 1.00 86.88 523 ASP A N 1
ATOM 4043 C CA . ASP A 1 523 ? -1.240 -0.816 33.397 1.00 86.88 523 ASP A CA 1
ATOM 4044 C C . ASP A 1 523 ? -1.196 0.691 33.096 1.00 86.88 523 ASP A C 1
ATOM 4046 O O . ASP A 1 523 ? -0.204 1.356 33.403 1.00 86.88 523 ASP A O 1
ATOM 4050 N N . ALA A 1 524 ? -2.292 1.247 32.569 1.00 87.81 524 ALA A N 1
ATOM 4051 C CA . ALA A 1 524 ? -2.467 2.684 32.356 1.00 87.81 524 ALA A CA 1
ATOM 4052 C C . ALA A 1 524 ? -2.725 3.472 33.659 1.00 87.81 524 ALA A C 1
ATOM 4054 O O . ALA A 1 524 ? -2.780 4.702 33.646 1.00 87.81 524 ALA A O 1
ATOM 4055 N N . GLY A 1 525 ? -2.862 2.787 34.801 1.00 88.44 525 GLY A N 1
ATOM 4056 C CA . GLY A 1 525 ? -3.025 3.413 36.111 1.00 88.44 525 GLY A CA 1
ATOM 4057 C C . GLY A 1 525 ? -4.420 3.984 36.365 1.00 88.44 525 GLY A C 1
ATOM 4058 O O . GLY A 1 525 ? -4.539 4.979 37.085 1.00 88.44 525 GLY A O 1
ATOM 4059 N N . TYR A 1 526 ? -5.469 3.384 35.792 1.00 89.69 526 TYR A N 1
ATOM 4060 C CA . TYR A 1 526 ? -6.844 3.780 36.096 1.00 89.69 526 TYR A CA 1
ATOM 4061 C C . TYR A 1 526 ? -7.128 3.619 37.606 1.00 89.69 526 TYR A C 1
ATOM 4063 O O . TYR A 1 526 ? -6.794 2.570 38.163 1.00 89.69 526 TYR A O 1
ATOM 4071 N N . PRO A 1 527 ? -7.724 4.616 38.293 1.00 88.06 527 PRO A N 1
ATOM 4072 C CA . PRO A 1 527 ? -7.906 4.569 39.740 1.00 88.06 527 PRO A CA 1
ATOM 4073 C C . PRO A 1 527 ? -8.705 3.366 40.243 1.00 88.06 527 PRO A C 1
ATOM 4075 O O . PRO A 1 527 ? -9.750 3.012 39.694 1.00 88.06 527 PRO A O 1
ATOM 4078 N N . THR A 1 528 ? -8.233 2.791 41.350 1.00 87.31 528 THR A N 1
ATOM 4079 C CA . THR A 1 528 ? -8.846 1.647 42.036 1.00 87.31 528 THR A CA 1
ATOM 4080 C C . THR A 1 528 ? -8.931 1.918 43.536 1.00 87.31 528 THR A C 1
ATOM 4082 O O . THR A 1 528 ? -7.928 2.283 44.148 1.00 87.31 528 THR A O 1
ATOM 4085 N N . SER A 1 529 ? -10.091 1.687 44.149 1.00 83.75 529 SER A N 1
ATOM 4086 C CA . SER A 1 529 ? -10.278 1.690 45.604 1.00 83.75 529 SER A CA 1
ATOM 4087 C C . SER A 1 529 ? -9.655 0.470 46.294 1.00 83.75 529 SER A C 1
ATOM 4089 O O . SER A 1 529 ? -9.268 0.555 47.462 1.00 83.75 529 SER A O 1
ATOM 4091 N N . GLU A 1 530 ? -9.539 -0.658 45.589 1.00 84.75 530 GLU A N 1
ATOM 4092 C CA . GLU A 1 530 ? -8.864 -1.872 46.055 1.00 84.75 530 GLU A CA 1
ATOM 4093 C C . GLU A 1 530 ? -7.823 -2.356 45.038 1.00 84.75 530 GLU A C 1
ATOM 4095 O O . GLU A 1 530 ? -8.108 -2.486 43.844 1.00 84.75 530 GLU A O 1
ATOM 4100 N N . GLU A 1 531 ? -6.614 -2.659 45.528 1.00 83.06 531 GLU A N 1
ATOM 4101 C CA . GLU A 1 531 ? -5.538 -3.222 44.707 1.00 83.06 531 GLU A CA 1
ATOM 4102 C C . GLU A 1 531 ? -5.973 -4.551 44.076 1.00 83.06 531 GLU A C 1
ATOM 4104 O O . GLU A 1 531 ? -6.614 -5.387 44.721 1.00 83.06 531 GLU A O 1
ATOM 4109 N N . ALA A 1 532 ? -5.574 -4.767 42.820 1.00 84.62 532 ALA A N 1
ATOM 4110 C CA . ALA A 1 532 ? -5.775 -6.047 42.158 1.00 84.62 532 ALA A CA 1
ATOM 4111 C C . ALA A 1 532 ? -5.097 -7.184 42.945 1.00 84.62 532 ALA A C 1
ATOM 4113 O O . ALA A 1 532 ? -4.004 -6.989 43.494 1.00 84.62 532 ALA A O 1
ATOM 4114 N N . PRO A 1 533 ? -5.697 -8.389 42.990 1.00 85.00 533 PRO A N 1
ATOM 4115 C CA . PRO A 1 533 ? -5.028 -9.560 43.536 1.00 85.00 533 PRO A CA 1
ATOM 4116 C C . PRO A 1 533 ? -3.646 -9.727 42.898 1.00 85.00 533 PRO A C 1
ATOM 4118 O O . PRO A 1 533 ? -3.500 -9.627 41.681 1.00 85.00 533 PRO A O 1
ATOM 4121 N N . ALA A 1 534 ? -2.626 -9.981 43.724 1.00 76.31 534 ALA A N 1
ATOM 4122 C CA . ALA A 1 534 ? -1.224 -9.955 43.295 1.00 76.31 534 ALA A CA 1
ATOM 4123 C C . ALA A 1 534 ? -0.900 -10.924 42.146 1.00 76.31 534 ALA A C 1
ATOM 4125 O O . ALA A 1 534 ? 0.106 -10.747 41.474 1.00 76.31 534 ALA A O 1
ATOM 4126 N N . ASP A 1 535 ? -1.717 -11.957 41.950 1.00 84.31 535 ASP A N 1
ATOM 4127 C CA . ASP A 1 535 ? -1.567 -12.955 40.902 1.00 84.31 535 ASP A CA 1
ATOM 4128 C C . ASP A 1 535 ? -2.547 -12.776 39.738 1.00 84.31 535 ASP A C 1
ATOM 4130 O O . ASP A 1 535 ? -2.501 -13.604 38.840 1.00 84.31 535 ASP A O 1
ATOM 4134 N N . LEU A 1 536 ? -3.441 -11.775 39.735 1.00 84.75 536 LEU A N 1
ATOM 4135 C CA . LEU A 1 536 ? -4.478 -11.640 38.703 1.00 84.75 536 LEU A CA 1
ATOM 4136 C C . LEU A 1 536 ? -3.853 -11.411 37.324 1.00 84.75 536 LEU A C 1
ATOM 4138 O O . LEU A 1 536 ? -4.100 -12.205 36.426 1.00 84.75 536 LEU A O 1
ATOM 4142 N N . PHE A 1 537 ? -2.999 -10.394 37.181 1.00 85.44 537 PHE A N 1
ATOM 4143 C CA . PHE A 1 537 ? -2.367 -10.034 35.901 1.00 85.44 537 PHE A CA 1
ATOM 4144 C C . PHE A 1 537 ? -1.069 -10.806 35.589 1.00 85.44 537 PHE A C 1
ATOM 4146 O O . PHE A 1 537 ? -0.505 -10.674 34.504 1.00 85.44 537 PHE A O 1
ATOM 4153 N N . ASP A 1 538 ? -0.626 -11.665 36.514 1.00 83.00 538 ASP A N 1
ATOM 4154 C CA . ASP A 1 538 ? 0.465 -12.633 36.306 1.00 83.00 538 ASP A CA 1
ATOM 4155 C C . ASP A 1 538 ? -0.041 -13.959 35.692 1.00 83.00 538 ASP A C 1
ATOM 4157 O O . ASP A 1 538 ? 0.710 -14.935 35.559 1.00 83.00 538 ASP A O 1
ATOM 4161 N N . ARG A 1 539 ? -1.336 -14.036 35.358 1.00 83.88 539 ARG A N 1
ATOM 4162 C CA . ARG A 1 539 ? -1.977 -15.245 34.833 1.00 83.88 539 ARG A CA 1
ATOM 4163 C C . ARG A 1 539 ? -1.560 -15.535 33.409 1.00 83.88 539 ARG A C 1
ATOM 4165 O O . ARG A 1 539 ? -1.251 -14.650 32.625 1.00 83.88 539 ARG A O 1
ATOM 4172 N N . ASP A 1 540 ? -1.565 -16.826 33.099 1.00 84.62 540 ASP A N 1
ATOM 4173 C CA . ASP A 1 540 ? -1.176 -17.352 31.799 1.00 84.62 540 ASP A CA 1
ATOM 4174 C C . ASP A 1 540 ? -2.361 -17.228 30.826 1.00 84.62 540 ASP A C 1
ATOM 4176 O O . ASP A 1 540 ? -3.333 -17.984 30.966 1.00 84.62 540 ASP A O 1
ATOM 4180 N N . PRO A 1 541 ? -2.312 -16.309 29.844 1.00 83.38 541 PRO A N 1
ATOM 4181 C CA . PRO A 1 541 ? -3.428 -16.062 28.936 1.00 83.38 541 PRO A CA 1
ATOM 4182 C C . PRO A 1 541 ? -3.745 -17.282 28.062 1.00 83.38 541 PRO A C 1
ATOM 4184 O O . PRO A 1 541 ? -4.892 -17.489 27.672 1.00 83.38 541 PRO A O 1
ATOM 4187 N N . GLU A 1 542 ? -2.758 -18.148 27.799 1.00 84.06 542 GLU A N 1
ATOM 4188 C CA . GLU A 1 542 ? -2.961 -19.387 27.040 1.00 84.06 542 GLU A CA 1
ATOM 4189 C C . GLU A 1 542 ? -3.884 -20.353 27.796 1.00 84.06 542 GLU A C 1
ATOM 4191 O O . GLU A 1 542 ? -4.783 -20.967 27.214 1.00 84.06 542 GLU A O 1
ATOM 4196 N N . LYS A 1 543 ? -3.732 -20.441 29.122 1.00 87.69 543 LYS A N 1
ATOM 4197 C CA . LYS A 1 543 ? -4.572 -21.318 29.948 1.00 87.69 543 LYS A CA 1
ATOM 4198 C C . LYS A 1 543 ? -6.023 -20.868 30.002 1.00 87.69 543 LYS A C 1
ATOM 4200 O O . LYS A 1 543 ? -6.886 -21.724 30.181 1.00 87.69 543 LYS A O 1
ATOM 4205 N N . ILE A 1 544 ? -6.302 -19.576 29.813 1.00 86.62 544 ILE A N 1
ATOM 4206 C CA . ILE A 1 544 ? -7.679 -19.073 29.686 1.00 86.62 544 ILE A CA 1
ATOM 4207 C C . ILE A 1 544 ? -8.361 -19.744 28.485 1.00 86.62 544 ILE A C 1
ATOM 4209 O O . ILE A 1 544 ? -9.512 -20.159 28.581 1.00 86.62 544 ILE A O 1
ATOM 4213 N N . LEU A 1 545 ? -7.644 -19.939 27.376 1.00 84.69 545 LEU A N 1
ATOM 4214 C CA . LEU A 1 545 ? -8.199 -20.569 26.176 1.00 84.69 545 LEU A CA 1
ATOM 4215 C C . LEU A 1 545 ? -8.278 -22.094 26.262 1.00 84.69 545 LEU A C 1
ATOM 4217 O O . LEU A 1 545 ? -9.164 -22.692 25.648 1.00 84.69 545 LEU A O 1
ATOM 4221 N N . ASP A 1 546 ? -7.378 -22.733 27.006 1.00 85.88 546 ASP A N 1
ATOM 4222 C CA . ASP A 1 546 ? -7.242 -24.193 27.012 1.00 85.88 546 ASP A CA 1
ATOM 4223 C C . ASP A 1 546 ? -7.993 -24.886 28.158 1.00 85.88 546 ASP A C 1
ATOM 4225 O O . ASP A 1 546 ? -8.457 -26.019 27.979 1.00 85.88 546 ASP A O 1
ATOM 4229 N N . ASP A 1 547 ? -8.208 -24.204 29.285 1.00 88.25 547 ASP A N 1
ATOM 4230 C CA . ASP A 1 547 ? -8.792 -24.783 30.498 1.00 88.25 547 ASP A CA 1
ATOM 4231 C C . ASP A 1 547 ? -10.044 -24.002 30.964 1.00 88.25 547 ASP A C 1
ATOM 4233 O O . ASP A 1 547 ? -9.925 -22.899 31.498 1.00 88.25 547 ASP A O 1
ATOM 4237 N N . PRO A 1 548 ? -11.260 -24.566 30.797 1.00 86.25 548 PRO A N 1
ATOM 4238 C CA . PRO A 1 548 ? -12.504 -23.953 31.268 1.00 86.25 548 PRO A CA 1
ATOM 4239 C C . PRO A 1 548 ? -12.544 -23.666 32.771 1.00 86.25 548 PRO A C 1
ATOM 4241 O O . PRO A 1 548 ? -13.165 -22.689 33.181 1.00 86.25 548 PRO A O 1
ATOM 4244 N N . GLU A 1 549 ? -11.905 -24.497 33.605 1.00 88.88 549 GLU A N 1
ATOM 4245 C CA . GLU A 1 549 ? -11.860 -24.255 35.052 1.00 88.88 549 GLU A CA 1
ATOM 4246 C C . GLU A 1 549 ? -10.957 -23.061 35.365 1.00 88.88 549 GLU A C 1
ATOM 4248 O O . GLU A 1 549 ? -11.305 -22.228 36.202 1.00 88.88 549 GLU A O 1
ATOM 4253 N N . TYR A 1 550 ? -9.832 -22.945 34.654 1.00 89.56 550 TYR A N 1
ATOM 4254 C CA . TYR A 1 550 ? -8.934 -21.801 34.775 1.00 89.56 550 TYR A CA 1
ATOM 4255 C C . TYR A 1 550 ? -9.593 -20.505 34.294 1.00 89.56 550 TYR A C 1
ATOM 4257 O O . TYR A 1 550 ? -9.528 -19.495 34.990 1.00 89.56 550 TYR A O 1
ATOM 4265 N N . ALA A 1 551 ? -10.277 -20.540 33.147 1.00 88.06 551 ALA A N 1
ATOM 4266 C CA . ALA A 1 551 ? -11.027 -19.400 32.624 1.00 88.06 551 ALA A CA 1
ATOM 4267 C C . ALA A 1 551 ? -12.131 -18.947 33.592 1.00 88.06 551 ALA A C 1
ATOM 4269 O O . ALA A 1 551 ? -12.268 -17.754 33.845 1.00 88.06 551 ALA A O 1
ATOM 4270 N N . ALA A 1 552 ? -12.875 -19.892 34.181 1.00 88.38 552 ALA A N 1
ATOM 4271 C CA . ALA A 1 552 ? -13.902 -19.582 35.174 1.00 88.38 552 ALA A CA 1
ATOM 4272 C C . ALA A 1 552 ? -13.306 -18.892 36.409 1.00 88.38 552 ALA A C 1
ATOM 4274 O O . ALA A 1 552 ? -13.871 -17.913 36.882 1.00 88.38 552 ALA A O 1
ATOM 4275 N N . GLN A 1 553 ? -12.151 -19.366 36.892 1.00 90.25 553 GLN A N 1
ATOM 4276 C CA . GLN A 1 553 ? -11.453 -18.752 38.024 1.00 90.25 553 GLN A CA 1
ATOM 4277 C C . GLN A 1 553 ? -10.949 -17.342 37.692 1.00 90.25 553 GLN A C 1
ATOM 4279 O O . GLN A 1 553 ? -11.088 -16.435 38.502 1.00 90.25 553 GLN A O 1
ATOM 4284 N N . VAL A 1 554 ? -10.375 -17.140 36.499 1.00 90.38 554 VAL A N 1
ATOM 4285 C CA . VAL A 1 554 ? -9.953 -15.809 36.028 1.00 90.38 554 VAL A CA 1
ATOM 4286 C C . VAL A 1 554 ? -11.132 -14.855 35.981 1.00 90.38 554 VAL A C 1
ATOM 4288 O O . VAL A 1 554 ? -11.020 -13.740 36.475 1.00 90.38 554 VAL A O 1
ATOM 4291 N N . MET A 1 555 ? -12.260 -15.303 35.440 1.00 89.00 555 MET A N 1
ATOM 4292 C CA . MET A 1 555 ? -13.458 -14.485 35.356 1.00 89.00 555 MET A CA 1
ATOM 4293 C C . MET A 1 555 ? -14.046 -14.161 36.735 1.00 89.00 555 MET A C 1
ATOM 4295 O O . MET A 1 555 ? -14.451 -13.027 36.958 1.00 89.00 555 MET A O 1
ATOM 4299 N N . GLU A 1 556 ? -14.085 -15.128 37.657 1.00 89.50 556 GLU A N 1
ATOM 4300 C CA . GLU A 1 556 ? -14.552 -14.919 39.035 1.00 89.50 556 GLU A CA 1
ATOM 4301 C C . GLU A 1 556 ? -13.692 -13.875 39.754 1.00 89.50 556 GLU A C 1
ATOM 4303 O O . GLU A 1 556 ? -14.232 -12.895 40.260 1.00 89.50 556 GLU A O 1
ATOM 4308 N N . ASP A 1 557 ? -12.366 -14.025 39.710 1.00 91.00 557 ASP A N 1
ATOM 4309 C CA . ASP A 1 557 ? -11.444 -13.099 40.377 1.00 91.00 557 ASP A CA 1
ATOM 4310 C C . ASP A 1 557 ? -11.463 -11.701 39.733 1.00 91.00 557 ASP A C 1
ATOM 4312 O O . ASP A 1 557 ? -11.335 -10.690 40.425 1.00 91.00 557 ASP A O 1
ATOM 4316 N N . LEU A 1 558 ? -11.650 -11.631 38.410 1.00 90.81 558 LEU A N 1
ATOM 4317 C CA . LEU A 1 558 ? -11.778 -10.373 37.680 1.00 90.81 558 LEU A CA 1
ATOM 4318 C C . LEU A 1 558 ? -13.087 -9.644 38.019 1.00 90.81 558 LEU A C 1
ATOM 4320 O O . LEU A 1 558 ? -13.079 -8.435 38.257 1.00 90.81 558 LEU A O 1
ATOM 4324 N N . ASN A 1 559 ? -14.205 -10.372 38.068 1.00 89.31 559 ASN A N 1
ATOM 4325 C CA . ASN A 1 559 ? -15.499 -9.818 38.459 1.00 89.31 559 ASN A CA 1
ATOM 4326 C C . ASN A 1 559 ? -15.480 -9.368 39.925 1.00 89.31 559 ASN A C 1
ATOM 4328 O O . ASN A 1 559 ? -15.943 -8.274 40.216 1.00 89.31 559 ASN A O 1
ATOM 4332 N N . GLU A 1 560 ? -14.898 -10.156 40.837 1.00 90.69 560 GLU A N 1
ATOM 4333 C CA . GLU A 1 560 ? -14.766 -9.767 42.247 1.00 90.69 560 GLU A CA 1
ATOM 4334 C C . GLU A 1 560 ? -13.922 -8.494 42.391 1.00 90.69 560 GLU A C 1
ATOM 4336 O O . GLU A 1 560 ? -14.326 -7.556 43.079 1.00 90.69 560 GLU A O 1
ATOM 4341 N N . TRP A 1 561 ? -12.778 -8.414 41.702 1.00 91.50 561 TRP A N 1
ATOM 4342 C CA . TRP A 1 561 ? -11.937 -7.218 41.738 1.00 91.50 561 TRP A CA 1
ATOM 4343 C C . TRP A 1 561 ? -12.650 -5.987 41.167 1.00 91.50 561 TRP A C 1
ATOM 4345 O O . TRP A 1 561 ? -12.631 -4.927 41.794 1.00 91.50 561 TRP A O 1
ATOM 4355 N N . THR A 1 562 ? -13.308 -6.106 40.013 1.00 89.56 562 THR A N 1
ATOM 4356 C CA . THR A 1 562 ? -14.052 -4.979 39.429 1.00 89.56 562 THR A CA 1
ATOM 4357 C C . THR A 1 562 ? -15.239 -4.571 40.309 1.00 89.56 562 THR A C 1
ATOM 4359 O O . THR A 1 562 ? -15.396 -3.383 40.572 1.00 89.56 562 THR A O 1
ATOM 4362 N N . GLU A 1 563 ? -16.014 -5.511 40.863 1.00 88.38 563 GLU A N 1
ATOM 4363 C CA . GLU A 1 563 ? -17.119 -5.245 41.806 1.00 88.38 563 GLU A CA 1
ATOM 4364 C C . GLU A 1 563 ? -16.660 -4.556 43.100 1.00 88.38 563 GLU A C 1
ATOM 4366 O O . GLU A 1 563 ? -17.327 -3.636 43.587 1.00 88.38 563 GLU A O 1
ATOM 4371 N N . ASN A 1 564 ? -15.503 -4.936 43.648 1.00 89.00 564 ASN A N 1
ATOM 4372 C CA . ASN A 1 564 ? -14.923 -4.267 44.819 1.00 89.00 564 ASN A CA 1
ATOM 4373 C C . ASN A 1 564 ? -14.469 -2.826 44.518 1.00 89.00 564 ASN A C 1
ATOM 4375 O O . ASN A 1 564 ? -14.274 -2.032 45.438 1.00 89.00 564 ASN A O 1
ATOM 4379 N N . ASN A 1 565 ? -14.359 -2.470 43.236 1.00 87.56 565 ASN A N 1
ATOM 4380 C CA . ASN A 1 565 ? -14.061 -1.128 42.741 1.00 87.56 565 ASN A CA 1
ATOM 4381 C C . ASN A 1 565 ? -15.300 -0.424 42.137 1.00 87.56 565 ASN A C 1
ATOM 4383 O O . ASN A 1 565 ? -15.184 0.436 41.259 1.00 87.56 565 ASN A O 1
ATOM 4387 N N . SER A 1 566 ? -16.499 -0.795 42.605 1.00 83.88 566 SER A N 1
ATOM 4388 C CA . SER A 1 566 ? -17.793 -0.213 42.204 1.00 83.88 566 SER A CA 1
ATOM 4389 C C . SER A 1 566 ? -18.105 1.132 42.864 1.00 83.88 566 SER A C 1
ATOM 4391 O O . SER A 1 566 ? -18.783 1.989 42.294 1.00 83.88 566 SER A O 1
ATOM 4393 N N . GLU A 1 567 ? -17.596 1.352 44.074 1.00 76.31 567 GLU A N 1
ATOM 4394 C CA . GLU A 1 567 ? -17.676 2.632 44.766 1.00 76.31 567 GLU A CA 1
ATOM 4395 C C . GLU A 1 567 ? -16.391 3.407 44.450 1.00 76.31 567 GLU A C 1
ATOM 4397 O O . GLU A 1 567 ? -15.337 3.102 44.997 1.00 76.31 567 GLU A O 1
ATOM 4402 N N . GLY A 1 568 ? -16.460 4.378 43.529 1.00 63.78 568 GLY A N 1
ATOM 4403 C CA . GLY A 1 568 ? -15.293 5.196 43.163 1.00 63.78 568 GLY A CA 1
ATOM 4404 C C . GLY A 1 568 ? -14.610 5.814 44.391 1.00 63.78 568 GLY A C 1
ATOM 4405 O O . GLY A 1 568 ? -15.286 6.133 45.377 1.00 63.78 568 GLY A O 1
ATOM 4406 N N . ASP A 1 569 ? -13.285 5.981 44.342 1.00 65.94 569 ASP A N 1
ATOM 4407 C CA . ASP A 1 569 ? -12.530 6.547 45.462 1.00 65.94 569 ASP A CA 1
ATOM 4408 C C . ASP A 1 569 ? -13.063 7.958 45.782 1.00 65.94 569 ASP A C 1
ATOM 4410 O O . ASP A 1 569 ? -13.091 8.814 44.901 1.00 65.94 569 ASP A O 1
ATOM 4414 N N . PRO A 1 570 ? -13.518 8.247 47.017 1.00 60.31 570 PRO A N 1
ATOM 4415 C CA . PRO A 1 570 ? -14.010 9.573 47.380 1.00 60.31 570 PRO A CA 1
ATOM 4416 C C . PRO A 1 570 ? -12.977 10.703 47.218 1.00 60.31 570 PRO A C 1
ATOM 4418 O O . PRO A 1 570 ? -13.376 11.875 47.252 1.00 60.31 570 PRO A O 1
ATOM 4421 N N . GLU A 1 571 ? -11.686 10.384 47.087 1.00 63.16 571 GLU A N 1
ATOM 4422 C CA . GLU A 1 571 ? -10.611 11.333 46.780 1.00 63.16 571 GLU A CA 1
ATOM 4423 C C . GLU A 1 571 ? -10.398 11.550 45.269 1.00 63.16 571 GLU A C 1
ATOM 4425 O O . GLU A 1 571 ? -9.920 12.626 44.901 1.00 63.16 571 GLU A O 1
ATOM 4430 N N . ASP A 1 572 ? -10.839 10.624 44.408 1.00 64.50 572 ASP A N 1
ATOM 4431 C CA . ASP A 1 572 ? -10.773 10.753 42.949 1.00 64.50 572 ASP A CA 1
ATOM 4432 C C . ASP A 1 572 ? -12.127 11.152 42.341 1.00 64.50 572 ASP A C 1
ATOM 4434 O O . ASP A 1 572 ? -13.206 10.671 42.682 1.00 64.50 572 ASP A O 1
ATOM 4438 N N . HIS A 1 573 ? -12.086 12.088 41.396 1.00 70.44 573 HIS A N 1
ATOM 4439 C CA . HIS A 1 573 ? -13.279 12.550 40.681 1.00 70.44 573 HIS A CA 1
ATOM 4440 C C . HIS A 1 573 ? -13.625 11.687 39.455 1.00 70.44 573 HIS A C 1
ATOM 4442 O O . HIS A 1 573 ? -14.502 12.075 38.682 1.00 70.44 573 HIS A O 1
ATOM 4448 N N . THR A 1 574 ? -12.962 10.539 39.288 1.00 76.69 574 THR A N 1
ATOM 4449 C CA . THR A 1 574 ? -13.122 9.612 38.159 1.00 76.69 574 THR A CA 1
ATOM 4450 C C . THR A 1 574 ? -14.410 8.797 38.230 1.00 76.69 574 THR A C 1
ATOM 4452 O O . THR A 1 574 ? -15.084 8.678 39.262 1.00 76.69 574 THR A O 1
ATOM 4455 N N . PHE A 1 575 ? -14.797 8.257 37.077 1.00 83.06 575 PHE A N 1
ATOM 4456 C CA . PHE A 1 575 ? -15.831 7.238 36.990 1.00 83.06 575 PHE A CA 1
ATOM 4457 C C . PHE A 1 575 ? -15.341 5.945 37.676 1.00 83.06 575 PHE A C 1
ATOM 4459 O O . PHE A 1 575 ? -14.156 5.628 37.566 1.00 83.06 575 PHE A O 1
ATOM 4466 N N . PRO A 1 576 ? -16.185 5.215 38.431 1.00 88.81 576 PRO A N 1
ATOM 4467 C CA . PRO A 1 576 ? -15.752 3.983 39.091 1.00 88.81 576 PRO A CA 1
ATOM 4468 C C . PRO A 1 576 ? -15.204 2.965 38.086 1.00 88.81 576 PRO A C 1
ATOM 4470 O O . PRO A 1 576 ? -15.761 2.820 36.996 1.00 88.81 576 PRO A O 1
ATOM 4473 N N . LEU A 1 577 ? -14.150 2.230 38.465 1.00 90.19 577 LEU A N 1
ATOM 4474 C CA . LEU A 1 577 ? -13.509 1.241 37.590 1.00 90.19 577 LEU A CA 1
ATOM 4475 C C . LEU A 1 577 ? -14.529 0.246 37.037 1.00 90.19 577 LEU A C 1
ATOM 4477 O O . LEU A 1 577 ? -14.503 -0.026 35.843 1.00 90.19 577 LEU A O 1
ATOM 4481 N N . GLN A 1 578 ? -15.427 -0.279 37.882 1.00 90.25 578 GLN A N 1
ATOM 4482 C CA . GLN A 1 578 ? -16.429 -1.251 37.440 1.00 90.25 578 GLN A CA 1
ATOM 4483 C C . GLN A 1 578 ? -17.300 -0.695 36.313 1.00 90.25 578 GLN A C 1
ATOM 4485 O O . GLN A 1 578 ? -17.504 -1.352 35.293 1.00 90.25 578 GLN A O 1
ATOM 4490 N N . ASP A 1 579 ? -17.811 0.522 36.503 1.00 90.19 579 ASP A N 1
ATOM 4491 C CA . ASP A 1 579 ? -18.717 1.149 35.550 1.00 90.19 579 ASP A CA 1
ATOM 4492 C C . ASP A 1 579 ? -17.978 1.480 34.248 1.00 90.19 579 ASP A C 1
ATOM 4494 O O . ASP A 1 579 ? -18.526 1.271 33.164 1.00 90.19 579 ASP A O 1
ATOM 4498 N N . LYS A 1 580 ? -16.720 1.932 34.344 1.00 91.31 580 LYS A N 1
ATOM 4499 C CA . LYS A 1 580 ? -15.864 2.220 33.188 1.00 91.31 580 LYS A CA 1
ATOM 4500 C C . LYS A 1 580 ? -15.523 0.957 32.399 1.00 91.31 580 LYS A C 1
ATOM 4502 O O . LYS A 1 580 ? -15.674 0.920 31.183 1.00 91.31 580 LYS A O 1
ATOM 4507 N N . TYR A 1 581 ? -15.110 -0.091 33.102 1.00 91.31 581 TYR A N 1
ATOM 4508 C CA . TYR A 1 581 ? -14.787 -1.394 32.536 1.00 91.31 581 TYR A CA 1
ATOM 4509 C C . TYR A 1 581 ? -15.988 -2.007 31.804 1.00 91.31 581 TYR A C 1
ATOM 4511 O O . TYR A 1 581 ? -15.869 -2.405 30.646 1.00 91.31 581 TYR A O 1
ATOM 4519 N N . ASN A 1 582 ? -17.160 -2.015 32.448 1.00 89.44 582 ASN A N 1
ATOM 4520 C CA . ASN A 1 582 ? -18.391 -2.520 31.844 1.00 89.44 582 ASN A CA 1
ATOM 4521 C C . ASN A 1 582 ? -18.827 -1.662 30.650 1.00 89.44 582 ASN A C 1
ATOM 4523 O O . ASN A 1 582 ? -19.207 -2.210 29.624 1.00 89.44 582 ASN A O 1
ATOM 4527 N N . SER A 1 583 ? -18.720 -0.333 30.743 1.00 90.00 583 SER A N 1
ATOM 4528 C CA . SER A 1 583 ? -19.082 0.563 29.635 1.00 90.00 583 SER A CA 1
ATOM 4529 C C . SER A 1 583 ? -18.166 0.376 28.427 1.00 90.00 583 SER A C 1
ATOM 4531 O O . SER A 1 583 ? -18.647 0.334 27.296 1.00 90.00 583 SER A O 1
ATOM 4533 N N . ALA A 1 584 ? -16.860 0.209 28.649 1.00 90.12 584 ALA A N 1
ATOM 4534 C CA . ALA A 1 584 ? -15.897 -0.091 27.594 1.00 90.12 584 ALA A CA 1
ATOM 4535 C C . ALA A 1 584 ? -16.161 -1.465 26.961 1.00 90.12 584 ALA A C 1
ATOM 4537 O O . ALA A 1 584 ? -16.133 -1.582 25.738 1.00 90.12 584 ALA A O 1
ATOM 4538 N N . TRP A 1 585 ? -16.482 -2.480 27.768 1.00 87.06 585 TRP A N 1
ATOM 4539 C CA . TRP A 1 585 ? -16.881 -3.802 27.281 1.00 87.06 585 TRP A CA 1
ATOM 4540 C C . TRP A 1 585 ? -18.159 -3.745 26.430 1.00 87.06 585 TRP A C 1
ATOM 4542 O O . TRP A 1 585 ? -18.176 -4.206 25.286 1.00 87.06 585 TRP A O 1
ATOM 4552 N N . ASP A 1 586 ? -19.204 -3.102 26.948 1.00 86.19 586 ASP A N 1
ATOM 4553 C CA . ASP A 1 586 ? -20.472 -2.904 26.246 1.00 86.19 586 ASP A CA 1
ATOM 4554 C C . ASP A 1 586 ? -20.272 -2.100 24.956 1.00 86.19 586 ASP A C 1
ATOM 4556 O O . ASP A 1 586 ? -20.973 -2.313 23.966 1.00 86.19 586 ASP A O 1
ATOM 4560 N N . ALA A 1 587 ? -19.315 -1.170 24.924 1.00 86.62 587 ALA A N 1
ATOM 4561 C CA . ALA A 1 587 ? -19.003 -0.386 23.737 1.00 86.62 587 ALA A CA 1
ATOM 4562 C C . ALA A 1 587 ? -18.474 -1.255 22.583 1.00 86.62 587 ALA A C 1
ATOM 4564 O O . ALA A 1 587 ? -18.919 -1.058 21.449 1.00 86.62 587 ALA A O 1
ATOM 4565 N N . ILE A 1 588 ? -17.620 -2.250 22.867 1.00 83.62 588 ILE A N 1
ATOM 4566 C CA . ILE A 1 588 ? -17.170 -3.246 21.873 1.00 83.62 588 ILE A CA 1
ATOM 4567 C C . ILE A 1 588 ? -18.380 -4.001 21.318 1.00 83.62 588 ILE A C 1
ATOM 4569 O O . ILE A 1 588 ? -18.572 -4.080 20.102 1.00 83.62 588 ILE A O 1
ATOM 4573 N N . GLY A 1 589 ? -19.218 -4.531 22.217 1.00 78.00 589 GLY A N 1
ATOM 4574 C CA . GLY A 1 589 ? -20.380 -5.336 21.849 1.00 78.00 589 GLY A CA 1
ATOM 4575 C C . GLY A 1 589 ? -21.390 -4.558 21.003 1.00 78.00 589 GLY A C 1
ATOM 4576 O O . GLY A 1 589 ? -21.799 -5.017 19.937 1.00 78.00 589 GLY A O 1
ATOM 4577 N N . ASN A 1 590 ? -21.746 -3.346 21.431 1.00 77.06 590 ASN A N 1
ATOM 4578 C CA . ASN A 1 590 ? -22.685 -2.484 20.712 1.00 77.06 590 ASN A CA 1
ATOM 4579 C C . ASN A 1 590 ? -22.183 -2.111 19.309 1.00 77.06 590 ASN A C 1
ATOM 4581 O O . ASN A 1 590 ? -22.987 -2.041 18.380 1.00 77.06 590 ASN A O 1
ATOM 4585 N N . GLY A 1 591 ? -20.874 -1.889 19.142 1.00 72.31 591 GLY A N 1
ATOM 4586 C CA . GLY A 1 591 ? -20.283 -1.639 17.825 1.00 72.31 591 GLY A CA 1
ATOM 4587 C C . GLY A 1 591 ? -20.401 -2.845 16.888 1.00 72.31 591 GLY A C 1
ATOM 4588 O O . GLY A 1 591 ? -20.810 -2.701 15.740 1.00 72.31 591 GLY A O 1
ATOM 4589 N N . ARG A 1 592 ? -20.094 -4.043 17.400 1.00 70.88 592 ARG A N 1
ATOM 4590 C CA . ARG A 1 592 ? -19.997 -5.286 16.617 1.00 70.88 592 ARG A CA 1
ATOM 4591 C C . ARG A 1 592 ? -21.339 -5.914 16.209 1.00 70.88 592 ARG A C 1
ATOM 4593 O O . ARG A 1 592 ? -21.361 -6.786 15.345 1.00 70.88 592 ARG A O 1
ATOM 4600 N N . GLY A 1 593 ? -22.426 -5.569 16.893 1.00 72.06 593 GLY A N 1
ATOM 4601 C CA . GLY A 1 593 ? -23.759 -6.109 16.616 1.00 72.06 593 GLY A CA 1
ATOM 4602 C C . GLY A 1 593 ? -24.614 -5.123 15.837 1.00 72.06 593 GLY A C 1
ATOM 4603 O O . GLY A 1 593 ? -24.423 -4.902 14.645 1.00 72.06 593 GLY A O 1
ATOM 4604 N N . ASP A 1 594 ? -25.549 -4.503 16.558 1.00 72.94 594 ASP A N 1
ATOM 4605 C CA . ASP A 1 594 ? -26.596 -3.656 15.993 1.00 72.94 594 ASP A CA 1
ATOM 4606 C C . ASP A 1 594 ? -26.062 -2.573 15.045 1.00 72.94 594 ASP A C 1
ATOM 4608 O O . ASP A 1 594 ? -26.727 -2.260 14.062 1.00 72.94 594 ASP A O 1
ATOM 4612 N N . VAL A 1 595 ? -24.891 -1.986 15.322 1.00 80.25 595 VAL A N 1
ATOM 4613 C CA . VAL A 1 595 ? -24.340 -0.898 14.500 1.00 80.25 595 VAL A CA 1
ATOM 4614 C C . VAL A 1 595 ? -23.770 -1.414 13.181 1.00 80.25 595 VAL A C 1
ATOM 4616 O O . VAL A 1 595 ? -24.155 -0.899 12.131 1.00 80.25 595 VAL A O 1
ATOM 4619 N N . SER A 1 596 ? -22.889 -2.419 13.201 1.00 82.62 596 SER A N 1
ATOM 4620 C CA . SER A 1 596 ? -22.327 -2.983 11.967 1.00 82.62 596 SER A CA 1
ATOM 4621 C C . SER A 1 596 ? -23.394 -3.622 11.084 1.00 82.62 596 SER A C 1
ATOM 4623 O O . SER A 1 596 ? -23.364 -3.417 9.873 1.00 82.62 596 SER A O 1
ATOM 4625 N N . ASP A 1 597 ? -24.373 -4.310 11.680 1.00 82.69 597 ASP A N 1
ATOM 4626 C CA . ASP A 1 597 ? -25.488 -4.913 10.941 1.00 82.69 597 ASP A CA 1
ATOM 4627 C C . ASP A 1 597 ? -26.339 -3.826 10.269 1.00 82.69 597 ASP A C 1
ATOM 4629 O O . ASP A 1 597 ? -26.654 -3.917 9.088 1.00 82.69 597 ASP A O 1
ATOM 4633 N N . GLN A 1 598 ? -26.633 -2.729 10.979 1.00 85.38 598 GLN A N 1
ATOM 4634 C CA . GLN A 1 598 ? -27.352 -1.583 10.408 1.00 85.38 598 GLN A CA 1
ATOM 4635 C C . GLN A 1 598 ? -26.572 -0.846 9.315 1.00 85.38 598 GLN A C 1
ATOM 4637 O O . GLN A 1 598 ? -27.184 -0.168 8.490 1.00 85.38 598 GLN A O 1
ATOM 4642 N N . ILE A 1 599 ? -25.240 -0.866 9.341 1.00 87.31 599 ILE A N 1
ATOM 4643 C CA . ILE A 1 599 ? -24.419 -0.276 8.277 1.00 87.31 599 ILE A CA 1
ATOM 4644 C C . ILE A 1 599 ? -24.455 -1.184 7.048 1.00 87.31 599 ILE A C 1
ATOM 4646 O O . ILE A 1 599 ? -24.789 -0.697 5.972 1.00 87.31 599 ILE A O 1
ATOM 4650 N N . ALA A 1 600 ? -24.188 -2.481 7.221 1.00 86.12 600 ALA A N 1
ATOM 4651 C CA . ALA A 1 600 ? -24.229 -3.460 6.136 1.00 86.12 600 ALA A CA 1
ATOM 4652 C C . ALA A 1 600 ? -25.612 -3.489 5.457 1.00 86.12 600 ALA A C 1
ATOM 4654 O O . ALA A 1 600 ? -25.704 -3.344 4.244 1.00 86.12 600 ALA A O 1
ATOM 4655 N N . ASP A 1 601 ? -26.701 -3.515 6.237 1.00 86.75 601 ASP A N 1
ATOM 4656 C CA . ASP A 1 601 ? -28.082 -3.516 5.723 1.00 86.75 601 ASP A CA 1
ATOM 4657 C C . ASP A 1 601 ? -28.472 -2.234 4.952 1.00 86.75 601 ASP A C 1
ATOM 4659 O O . ASP A 1 601 ? -29.487 -2.216 4.246 1.00 86.75 601 ASP A O 1
ATOM 4663 N N . ARG A 1 602 ? -27.729 -1.130 5.122 1.00 86.62 602 ARG A N 1
ATOM 4664 C CA . ARG A 1 602 ? -27.972 0.144 4.418 1.00 86.62 602 ARG A CA 1
ATOM 4665 C C . ARG A 1 602 ? -27.232 0.253 3.093 1.00 86.62 602 ARG A C 1
ATOM 4667 O O . ARG A 1 602 ? -27.595 1.114 2.289 1.00 86.62 602 ARG A O 1
ATOM 4674 N N . VAL A 1 603 ? -26.209 -0.567 2.883 1.00 86.62 603 VAL A N 1
ATOM 4675 C CA . VAL A 1 603 ? -25.373 -0.505 1.689 1.00 86.62 603 VAL A CA 1
ATOM 4676 C C . VAL A 1 603 ? -26.176 -1.044 0.512 1.00 86.62 603 VAL A C 1
ATOM 4678 O O . VAL A 1 603 ? -26.528 -2.216 0.450 1.00 86.62 603 VAL A O 1
ATOM 4681 N N . ASP A 1 604 ? -26.494 -0.147 -0.418 1.00 82.50 604 ASP A N 1
ATOM 4682 C CA . ASP A 1 604 ? -27.019 -0.505 -1.733 1.00 82.50 604 ASP A CA 1
ATOM 4683 C C . ASP A 1 604 ? -25.833 -0.580 -2.700 1.00 82.50 604 ASP A C 1
ATOM 4685 O O . ASP A 1 604 ? -25.024 0.361 -2.772 1.00 82.50 604 ASP A O 1
ATOM 4689 N N . TRP A 1 605 ? -25.705 -1.703 -3.400 1.00 82.12 605 TRP A N 1
ATOM 4690 C CA . TRP A 1 605 ? -24.713 -1.890 -4.452 1.00 82.12 605 TRP A CA 1
ATOM 4691 C C . TRP A 1 605 ? -25.258 -1.268 -5.738 1.00 82.12 605 TRP A C 1
ATOM 4693 O O . TRP A 1 605 ? -26.425 -1.454 -6.086 1.00 82.12 605 TRP A O 1
ATOM 4703 N N . GLN A 1 606 ? -24.447 -0.471 -6.433 1.00 60.16 606 GLN A N 1
ATOM 4704 C CA . GLN A 1 606 ? -24.878 0.084 -7.714 1.00 60.16 606 GLN A CA 1
ATOM 4705 C C . GLN A 1 606 ? -24.863 -1.045 -8.762 1.00 60.16 606 GLN A C 1
ATOM 4707 O O . GLN A 1 606 ? -23.800 -1.590 -9.043 1.00 60.16 606 GLN A O 1
ATOM 4712 N N . GLU A 1 607 ? -26.043 -1.415 -9.287 1.00 43.66 607 GLU A N 1
ATOM 4713 C CA . GLU A 1 607 ? -26.212 -2.395 -10.388 1.00 43.66 607 GLU A CA 1
ATOM 4714 C C . GLU A 1 607 ? -25.609 -1.936 -11.724 1.00 43.66 607 GLU A C 1
ATOM 4716 O O . GLU A 1 607 ? -25.835 -0.763 -12.118 1.00 43.66 607 GLU A O 1
#

Sequence (607 aa):
MEAMNDIDQMAEWVDDQLGGLEVRRNMAVGLTGDQPTTTMVQIEEPPPFDSPEEAEQHGRELAQQLEEDGAIDADRFDQLMEDFGPYVNNPDVMAGFYMELDPQVTEMLPSLLHQSGADNAEQYLEQFSTGLGTALSTTDNTSSTSDYYSELSDVREHFRQPVDSPGMAWDRLAMLQHGDFPARFVADVARNGVLDQLEGDEWDQIDYRGSMTQKLGLSGDTLALAFGALGNNPSAARIALDEKADISLEEYTNRVYGMEGSRGTGDDIVAGYGQALAAGSGALEDPPDKGHHASNFAFEVIQVLGQHEDTPWGMRDPMGQIGAAYAEELLIGSYSHEHANRESSMDIPEDFELPPGTDPAFLLNPEDVYRFLHGFAHDDTHSQDFDRAVENLYETLPNQAIEADLETTQNGERDPQNLEAVMRMFGTLGGLQHQAQVEVRGSQFDEEEARRKRFAQVRNFLLGEAAGTTRVTGAMWKAMQLVAPNAIDDALGSNPDPREALADKDLRVGVLERYTLAQTMADAGYPTSEEAPADLFDRDPEKILDDPEYAAQVMEDLNEWTENNSEGDPEDHTFPLQDKYNSAWDAIGNGRGDVSDQIADRVDWQE